Protein 5CTN (pdb70)

InterPro domains:
  IPR001460 Penicillin-binding protein, transpeptidase [PF00905] (58-245)
  IPR002137 Beta-lactamase, class-D active site [PS00337] (70-80)
  IPR012338 Beta-lactamase/transpeptidase-like [G3DSA:3.40.710.10] (30-260)
  IPR012338 Beta-lactamase/transpeptidase-like [SSF56601] (41-247)
  IPR050515 Class D beta-lactamase/transpeptidase [PTHR30627] (49-149)

Nearest PDB structures (foldseek):
  5ctn-assembly2_B  TM=9.966E-01  e=2.159E-47  Bacillus pumilus
  5ctm-assembly2_B  TM=9.978E-01  e=9.097E-47  Bacillus pumilus
  6w5o-assembly2_B  TM=9.850E-01  e=1.504E-35  Bacillus atrophaeus 1942
  6w5f-assembly4_D  TM=9.816E-01  e=1.891E-34  Bacillus subtilis subsp. subtilis str. 168
  4s2l-assembly1_B  TM=9.576E-01  e=3.726E-25  Enterobacter cloacae

Secondary structure (DSSP, 8-state):
------GGGSSSS-EEEEEEETTSSS-EEESHHHHTS-B--GGGGHHHHHHHHHHHTSS-STT-EE---S---SSGGGSS-EEHHHHHHTT-HHHHHHHHHHHHHHHHHHHHHHTT-TT---TT-TTTTTSSSS--B-HHHHHHHHHHHHHT-SSS-HHHHHHHHHHTEEEEETTEEEEEEEE-STTEEEEEEEEEETTEEEEEEEEEES-HHHHHHHHHHHHHHTTSS----/------GGGSTTS-EEEEEEETTSSS-EEESHHHHTS-B--GGGGHHHHHHHHHHHTSS-STT-EE---SPPPSSGGGSS-EEHHHHHHTT-HHHHHHHHHHH-HHHHHHHHHHTT-TT---TT-TTTTTSSSS--B-HHHHHHHHHHHHHT-SSS-HHHHHHHHHHTEEEEETTEEEEEEEE-STTEEEEEEEEEETTEEEEEEEEEES-HHHHHHHHHHHHHHTTSS---

Radius of gyration: 23.55 Å; Cα contacts (8 Å, |Δi|>4): 954; chains: 2; bounding box: 49×56×67 Å

Structure (mmCIF, N/CA/C/O backbone):
data_5CTN
#
_entry.id   5CTN
#
_cell.length_a   47.802
_cell.length_b   80.002
_cell.length_c   64.949
_cell.angle_alpha   90.000
_cell.angle_beta   92.850
_cell.angle_gamma   90.000
#
_symmetry.space_group_name_H-M   'P 1 21 1'
#
loop_
_entity.id
_entity.type
_entity.pdbx_description
1 polymer Beta-lactamase
2 non-polymer '(2~{S},3~{R})-3-methyl-2-[(2~{S},3~{R})-3-oxidanyl-1-oxidanylidene-butan-2-yl]-4-[(3~{S},5~{S})-5-[(sulfamoylamino)meth yl]pyrrolidin-3-yl]sulfanyl-3,4-dihydro-2~{H}-pyrrole-5-carboxylic acid'
3 non-polymer 'CITRATE ANION'
4 water water
#
loop_
_atom_site.group_PDB
_atom_site.id
_atom_site.type_symbol
_atom_site.label_atom_id
_atom_site.label_alt_id
_atom_site.label_comp_id
_atom_site.label_asym_id
_atom_site.label_entity_id
_atom_site.label_seq_id
_atom_site.pdbx_PDB_ins_code
_atom_site.Cartn_x
_atom_site.Cartn_y
_atom_site.Cartn_z
_atom_site.occupancy
_atom_site.B_iso_or_equiv
_atom_site.auth_seq_id
_atom_site.auth_comp_id
_atom_site.auth_asym_id
_atom_site.auth_atom_id
_atom_site.pdbx_PDB_model_num
ATOM 1 N N . SER A 1 1 ? 1.720 -18.743 14.755 1.00 46.66 59 SER A N 1
ATOM 2 C CA . SER A 1 1 ? 2.367 -18.619 13.455 1.00 46.95 59 SER A CA 1
ATOM 3 C C . SER A 1 1 ? 1.354 -18.274 12.367 1.00 45.58 59 SER A C 1
ATOM 4 O O . SER A 1 1 ? 0.203 -18.712 12.411 1.00 46.52 59 SER A O 1
ATOM 7 N N . ILE A 1 2 ? 1.791 -17.493 11.386 1.00 42.96 60 ILE A N 1
ATOM 8 C CA . ILE A 1 2 ? 0.897 -17.019 10.339 1.00 40.24 60 ILE A CA 1
ATOM 9 C C . ILE A 1 2 ? 1.011 -17.852 9.065 1.00 39.29 60 ILE A C 1
ATOM 10 O O . ILE A 1 2 ? 2.095 -18.002 8.499 1.00 40.02 60 ILE A O 1
ATOM 15 N N . ALA A 1 3 ? -0.121 -18.396 8.626 1.00 38.14 61 ALA A N 1
ATOM 16 C CA . ALA A 1 3 ? -0.178 -19.179 7.402 1.00 36.74 61 ALA A CA 1
ATOM 17 C C . ALA A 1 3 ? -0.272 -18.253 6.198 1.00 35.33 61 ALA A C 1
ATOM 18 O O . ALA A 1 3 ? -1.354 -18.049 5.649 1.00 35.74 61 ALA A O 1
ATOM 20 N N . TRP A 1 4 ? 0.866 -17.690 5.798 1.00 33.08 62 TRP A N 1
ATOM 21 C CA . TRP A 1 4 ? 0.899 -16.689 4.732 1.00 31.60 62 TRP A CA 1
ATOM 22 C C . TRP A 1 4 ? 0.386 -17.221 3.398 1.00 32.53 62 TRP A C 1
ATOM 23 O O . TRP A 1 4 ? 0.737 -18.318 2.967 1.00 33.93 62 TRP A O 1
ATOM 34 N N . SER A 1 5 ? -0.451 -16.417 2.758 1.00 31.18 63 SER A N 1
ATOM 35 C CA . SER A 1 5 ? -0.921 -16.675 1.407 1.00 31.65 63 SER A CA 1
ATOM 36 C C . SER A 1 5 ? -1.086 -15.314 0.747 1.00 30.86 63 SER A C 1
ATOM 37 O O . SER A 1 5 ? -1.860 -14.487 1.227 1.00 31.83 63 SER A O 1
ATOM 40 N N . VAL A 1 6 ? -0.334 -15.060 -0.323 1.00 29.46 64 VAL A N 1
ATOM 41 C CA . VAL A 1 6 ? -0.272 -13.713 -0.886 1.00 28.15 64 VAL A CA 1
ATOM 42 C C . VAL A 1 6 ? -0.368 -13.661 -2.409 1.00 28.23 64 VAL A C 1
ATOM 43 O O . VAL A 1 6 ? -0.135 -12.612 -3.002 1.00 28.90 64 VAL A O 1
ATOM 47 N N . ASP A 1 7 ? -0.725 -14.778 -3.039 1.00 28.19 65 ASP A N 1
ATOM 48 C CA A ASP A 1 7 ? -0.802 -14.850 -4.498 0.35 29.14 65 ASP A CA 1
ATOM 49 C CA B ASP A 1 7 ? -0.784 -14.835 -4.498 0.65 29.06 65 ASP A CA 1
ATOM 50 C C . ASP A 1 7 ? -1.710 -13.771 -5.084 1.00 28.95 65 ASP A C 1
ATOM 51 O O . ASP A 1 7 ? -1.453 -13.251 -6.177 1.00 29.03 65 ASP A O 1
ATOM 60 N N . GLU A 1 8 ? -2.776 -13.439 -4.358 1.00 29.17 66 GLU A N 1
ATOM 61 C CA . GLU A 1 8 ? -3.785 -12.512 -4.875 1.00 29.48 66 GLU A CA 1
ATOM 62 C C . GLU A 1 8 ? -3.270 -11.081 -4.994 1.00 28.91 66 GLU A C 1
ATOM 63 O O . GLU A 1 8 ? -3.882 -10.247 -5.669 1.00 30.10 66 GLU A O 1
ATOM 69 N N . PHE A 1 9 ? -2.139 -10.796 -4.360 1.00 27.32 67 PHE A N 1
ATOM 70 C CA . PHE A 1 9 ? -1.567 -9.455 -4.422 1.00 27.29 67 PHE A CA 1
ATOM 71 C C . PHE A 1 9 ? -0.533 -9.321 -5.533 1.00 26.91 67 PHE A C 1
ATOM 72 O O . PHE A 1 9 ? -0.004 -8.232 -5.767 1.00 28.11 67 PHE A O 1
ATOM 80 N N . PHE A 1 10 ? -0.265 -10.423 -6.231 1.00 26.03 68 PHE A N 1
ATOM 81 C CA . PHE A 1 10 ? 0.747 -10.435 -7.284 1.00 26.23 68 PHE A CA 1
ATOM 82 C C . PHE A 1 10 ? 0.190 -10.920 -8.617 1.00 28.09 68 PHE A C 1
ATOM 83 O O . PHE A 1 10 ? 0.929 -11.470 -9.435 1.00 30.23 68 PHE A O 1
ATOM 91 N N . LYS A 1 11 ? -1.105 -10.710 -8.843 1.00 27.28 69 LYS A N 1
ATOM 92 C CA . LYS A 1 11 ? -1.742 -11.148 -10.088 1.00 29.12 69 LYS A CA 1
ATOM 93 C C . LYS A 1 11 ? -1.247 -10.379 -11.303 1.00 30.27 69 LYS A C 1
ATOM 94 O O . LYS A 1 11 ? -1.140 -10.935 -12.399 1.00 31.71 69 LYS A O 1
ATOM 100 N N . ASN A 1 12 ? -0.974 -9.092 -11.113 1.00 29.75 70 ASN A N 1
ATOM 101 C CA . ASN A 1 12 ? -0.658 -8.205 -12.227 1.00 32.04 70 ASN A CA 1
ATOM 102 C C . ASN A 1 12 ? 0.779 -7.704 -12.202 1.00 33.31 70 ASN A C 1
ATOM 103 O O . ASN A 1 12 ? 1.176 -6.898 -13.038 1.00 34.48 70 ASN A O 1
ATOM 108 N N . ARG A 1 13 ? 1.547 -8.171 -11.225 1.00 32.60 71 ARG A N 1
ATOM 109 C CA . ARG A 1 13 ? 2.966 -7.846 -11.132 1.00 32.28 71 ARG A CA 1
ATOM 110 C C . ARG A 1 13 ? 3.765 -9.119 -10.875 1.00 31.25 71 ARG A C 1
ATOM 111 O O . ARG A 1 13 ? 3.364 -9.950 -10.066 1.00 33.63 71 ARG A O 1
ATOM 119 N N . GLU A 1 14 ? 4.883 -9.285 -11.572 1.00 28.73 72 GLU A N 1
ATOM 120 C CA . GLU A 1 14 ? 5.855 -10.293 -11.169 1.00 27.09 72 GLU A CA 1
ATOM 121 C C . GLU A 1 14 ? 6.518 -9.803 -9.884 1.00 24.84 72 GLU A C 1
ATOM 122 O O . GLU A 1 14 ? 6.977 -8.669 -9.828 1.00 24.58 72 GLU A O 1
ATOM 128 N N . GLY A 1 15 ? 6.564 -10.636 -8.852 1.00 24.49 73 GLY A N 1
ATOM 129 C CA . GLY A 1 15 ? 7.120 -10.176 -7.593 1.00 24.31 73 GLY A CA 1
ATOM 130 C C . GLY A 1 15 ? 7.400 -11.258 -6.574 1.00 23.93 73 GLY A C 1
ATOM 131 O O . GLY A 1 15 ? 7.046 -12.430 -6.754 1.00 25.09 73 GLY A O 1
ATOM 132 N N . THR A 1 16 ? 8.048 -10.847 -5.492 1.00 22.84 74 THR A N 1
ATOM 133 C CA . THR A 1 16 ? 8.386 -11.738 -4.403 1.00 22.48 74 THR A CA 1
ATOM 134 C C . THR A 1 16 ? 8.107 -11.047 -3.072 1.00 21.27 74 THR A C 1
ATOM 135 O O . THR A 1 16 ? 8.118 -9.819 -2.979 1.00 22.35 74 THR A O 1
ATOM 139 N N . PHE A 1 17 ? 7.843 -11.847 -2.052 1.00 21.26 75 PHE A N 1
ATOM 140 C CA . PHE A 1 17 ? 7.600 -11.363 -0.699 1.00 20.80 75 PHE A CA 1
ATOM 141 C C . PHE A 1 17 ? 8.357 -12.254 0.272 1.00 20.22 75 PHE A C 1
ATOM 142 O O . PHE A 1 17 ? 8.271 -13.486 0.192 1.00 21.79 75 PHE A O 1
ATOM 150 N N . VAL A 1 18 ? 9.108 -11.635 1.174 1.00 20.33 76 VAL A N 1
ATOM 151 C CA . VAL A 1 18 ? 9.894 -12.344 2.175 1.00 20.07 76 VAL A CA 1
ATOM 152 C C . VAL A 1 18 ? 9.509 -11.779 3.524 1.00 20.25 76 VAL A C 1
ATOM 153 O O . VAL A 1 18 ? 9.558 -10.572 3.714 1.00 20.64 76 VAL A O 1
ATOM 157 N N . ILE A 1 19 ? 9.119 -12.628 4.468 1.00 20.60 77 ILE A N 1
ATOM 158 C CA . ILE A 1 19 ? 8.725 -12.115 5.775 1.00 20.80 77 ILE A CA 1
ATOM 159 C C . ILE A 1 19 ? 9.106 -13.096 6.884 1.00 21.73 77 ILE A C 1
ATOM 160 O O . ILE A 1 19 ? 9.015 -14.314 6.717 1.00 22.91 77 ILE A O 1
ATOM 165 N N . GLN A 1 20 ? 9.563 -12.548 8.003 1.00 21.51 78 GLN A N 1
ATOM 166 C CA . GLN A 1 20 ? 10.097 -13.362 9.086 1.00 21.91 78 GLN A CA 1
ATOM 167 C C . GLN A 1 20 ? 9.836 -12.717 10.427 1.00 22.80 78 GLN A C 1
ATOM 168 O O . GLN A 1 20 ? 10.281 -11.602 10.664 1.00 23.45 78 GLN A O 1
ATOM 174 N N . GLU A 1 21 ? 9.126 -13.411 11.314 1.00 23.82 79 GLU A N 1
ATOM 175 C CA . GLU A 1 21 ? 9.042 -12.962 12.706 1.00 23.84 79 GLU A CA 1
ATOM 176 C C . GLU A 1 21 ? 10.422 -13.149 13.319 1.00 24.54 79 GLU A C 1
ATOM 177 O O . GLU A 1 21 ? 11.124 -14.099 12.986 1.00 25.01 79 GLU A O 1
ATOM 183 N N . VAL A 1 22 ? 10.833 -12.242 14.197 1.00 25.52 80 VAL A N 1
ATOM 184 C CA . VAL A 1 22 ? 12.237 -12.230 14.596 1.00 27.73 80 VAL A CA 1
ATOM 185 C C . VAL A 1 22 ? 12.662 -13.467 15.391 1.00 30.46 80 VAL A C 1
ATOM 186 O O . VAL A 1 22 ? 13.852 -13.771 15.456 1.00 32.06 80 VAL A O 1
ATOM 190 N N . LYS A 1 23 ? 11.705 -14.195 15.963 1.00 31.72 81 LYS A N 1
ATOM 191 C CA . LYS A 1 23 ? 12.032 -15.429 16.679 1.00 33.80 81 LYS A CA 1
ATOM 192 C C . LYS A 1 23 ? 12.058 -16.654 15.763 1.00 33.51 81 LYS A C 1
ATOM 193 O O . LYS A 1 23 ? 12.501 -17.727 16.171 1.00 34.18 81 LYS A O 1
ATOM 199 N N . GLU A 1 24 ? 11.576 -16.502 14.532 1.00 33.04 82 GLU A N 1
ATOM 200 C CA . GLU A 1 24 ? 11.555 -17.608 13.575 1.00 33.53 82 GLU A CA 1
ATOM 201 C C . GLU A 1 24 ? 12.945 -17.853 12.991 1.00 34.34 82 GLU A C 1
ATOM 202 O O . GLU A 1 24 ? 13.728 -16.922 12.808 1.00 33.30 82 GLU A O 1
ATOM 208 N N . LYS A 1 25 ? 13.240 -19.114 12.698 1.00 36.06 83 LYS A N 1
ATOM 209 C CA . LYS A 1 25 ? 14.566 -19.514 12.243 1.00 37.70 83 LYS A CA 1
ATOM 210 C C . LYS A 1 25 ? 14.825 -19.122 10.794 1.00 36.88 83 LYS A C 1
ATOM 211 O O . LYS A 1 25 ? 15.959 -18.827 10.414 1.00 38.56 83 LYS A O 1
ATOM 217 N N . SER A 1 26 ? 13.767 -19.122 9.991 1.00 34.52 84 SER A N 1
ATOM 218 C CA . SER A 1 26 ? 13.871 -18.827 8.570 1.00 33.96 84 SER A CA 1
ATOM 219 C C . SER A 1 26 ? 12.699 -17.975 8.127 1.00 30.77 84 SER A C 1
ATOM 220 O O . SER A 1 26 ? 11.635 -18.005 8.744 1.00 29.45 84 SER A O 1
ATOM 223 N N . PRO A 1 27 ? 12.889 -17.197 7.051 1.00 26.88 85 PRO A N 1
ATOM 224 C CA . PRO A 1 27 ? 11.759 -16.427 6.528 1.00 24.98 85 PRO A CA 1
ATOM 225 C C . PRO A 1 27 ? 10.769 -17.280 5.740 1.00 25.64 85 PRO A C 1
ATOM 226 O O . PRO A 1 27 ? 11.137 -18.333 5.204 1.00 27.15 85 PRO A O 1
ATOM 230 N N . TRP A 1 28 ? 9.525 -16.817 5.682 1.00 24.54 86 TRP A N 1
ATOM 231 C CA . TRP A 1 28 ? 8.559 -17.347 4.734 1.00 25.28 86 TRP A CA 1
ATOM 232 C C . TRP A 1 28 ? 8.732 -16.609 3.411 1.00 24.68 86 TRP A C 1
ATOM 233 O O . TRP A 1 28 ? 8.887 -15.385 3.393 1.00 24.74 86 TRP A O 1
ATOM 244 N N . VAL A 1 29 ? 8.705 -17.346 2.306 1.00 24.56 87 VAL A N 1
ATOM 245 C CA . VAL A 1 29 ? 9.002 -16.768 1.002 1.00 24.46 87 VAL A CA 1
ATOM 246 C C . VAL A 1 29 ? 7.956 -17.097 -0.052 1.00 25.50 87 VAL A C 1
ATOM 247 O O . VAL A 1 29 ? 7.599 -18.266 -0.248 1.00 27.23 87 VAL A O 1
ATOM 251 N N . TYR A 1 30 ? 7.463 -16.057 -0.719 1.00 25.15 88 TYR A N 1
ATOM 252 C CA . TYR A 1 30 ? 6.677 -16.189 -1.939 1.00 25.92 88 TYR A CA 1
ATOM 253 C C . TYR A 1 30 ? 7.572 -15.886 -3.131 1.00 24.65 88 TYR A C 1
ATOM 254 O O . TYR A 1 30 ? 8.205 -14.829 -3.161 1.00 24.63 88 TYR A O 1
ATOM 263 N N . ASN A 1 31 ? 7.604 -16.800 -4.106 1.00 26.54 89 ASN A N 1
ATOM 264 C CA . ASN A 1 31 ? 8.456 -16.708 -5.296 1.00 26.06 89 ASN A CA 1
ATOM 265 C C . ASN A 1 31 ? 9.935 -16.765 -4.907 1.00 25.82 89 ASN A C 1
ATOM 266 O O . ASN A 1 31 ? 10.635 -15.752 -4.902 1.00 26.18 89 ASN A O 1
ATOM 271 N N . LYS A 1 32 ? 10.399 -17.962 -4.561 1.00 27.28 90 LYS A N 1
ATOM 272 C CA . LYS A 1 32 ? 11.753 -18.157 -4.059 1.00 28.38 90 LYS A CA 1
ATOM 273 C C . LYS A 1 32 ? 12.815 -17.824 -5.104 1.00 28.51 90 LYS A C 1
ATOM 274 O O . LYS A 1 32 ? 13.903 -17.364 -4.764 1.00 28.92 90 LYS A O 1
ATOM 280 N N . LYS A 1 33 ? 12.501 -18.060 -6.375 1.00 28.07 91 LYS A N 1
ATOM 281 C CA . LYS A 1 33 ? 13.430 -17.731 -7.445 1.00 28.98 91 LYS A CA 1
ATOM 282 C C . LYS A 1 33 ? 13.817 -16.254 -7.409 1.00 27.71 91 LYS A C 1
ATOM 283 O O . LYS A 1 33 ? 14.999 -15.907 -7.370 1.00 28.98 91 LYS A O 1
ATOM 289 N N . ARG A 1 34 ? 12.817 -15.384 -7.411 1.00 24.18 92 ARG A N 1
ATOM 290 C CA . ARG A 1 34 ? 13.086 -13.951 -7.393 1.00 23.46 92 ARG A CA 1
ATOM 291 C C . ARG A 1 34 ? 13.644 -13.500 -6.041 1.00 22.85 92 ARG A C 1
ATOM 292 O O . ARG A 1 34 ? 14.445 -12.570 -5.973 1.00 23.57 92 ARG A O 1
ATOM 300 N N . ALA A 1 35 ? 13.254 -14.177 -4.966 1.00 23.33 93 ALA A N 1
ATOM 301 C CA . ALA A 1 35 ? 13.703 -13.778 -3.634 1.00 22.49 93 ALA A CA 1
ATOM 302 C C . ALA A 1 35 ? 15.214 -13.922 -3.453 1.00 23.33 93 ALA A C 1
ATOM 303 O O . ALA A 1 35 ? 15.806 -13.216 -2.629 1.00 24.08 93 ALA A O 1
ATOM 305 N N . LYS A 1 36 ? 15.842 -14.835 -4.202 1.00 23.54 94 LYS A N 1
ATOM 306 C CA . LYS A 1 36 ? 17.287 -15.013 -4.080 1.00 25.22 94 LYS A CA 1
ATOM 307 C C . LYS A 1 36 ? 18.069 -14.263 -5.157 1.00 24.13 94 LYS A C 1
ATOM 308 O O . LYS A 1 36 ? 19.297 -14.260 -5.137 1.00 25.78 94 LYS A O 1
ATOM 314 N N . GLU A 1 37 ? 17.362 -13.621 -6.082 1.00 22.91 95 GLU A N 1
ATOM 315 C CA A GLU A 1 37 ? 18.022 -12.818 -7.107 0.38 22.85 95 GLU A CA 1
ATOM 316 C CA B GLU A 1 37 ? 17.990 -12.805 -7.117 0.62 23.01 95 GLU A CA 1
ATOM 317 C C . GLU A 1 37 ? 18.392 -11.444 -6.551 1.00 20.69 95 GLU A C 1
ATOM 318 O O . GLU A 1 37 ? 17.615 -10.820 -5.811 1.00 22.03 95 GLU A O 1
ATOM 329 N N . ARG A 1 38 ? 19.591 -10.980 -6.886 1.00 19.95 96 ARG A N 1
ATOM 330 C CA . ARG A 1 38 ? 20.054 -9.669 -6.418 1.00 18.74 96 ARG A CA 1
ATOM 331 C C . ARG A 1 38 ? 19.652 -8.566 -7.376 1.00 18.34 96 ARG A C 1
ATOM 332 O O . ARG A 1 38 ? 19.822 -8.693 -8.593 1.00 18.76 96 ARG A O 1
ATOM 340 N N . PHE A 1 39 ? 19.126 -7.488 -6.804 1.00 17.00 97 PHE A N 1
ATOM 341 C CA . PHE A 1 39 ? 18.718 -6.308 -7.559 1.00 15.93 97 PHE A CA 1
ATOM 342 C C . PHE A 1 39 ? 19.365 -5.056 -7.003 1.00 16.20 97 PHE A C 1
ATOM 343 O O . PHE A 1 39 ? 19.633 -4.973 -5.802 1.00 16.68 97 PHE A O 1
ATOM 351 N N . ALA A 1 40 ? 19.576 -4.057 -7.848 1.00 15.68 98 ALA A N 1
ATOM 352 C CA . ALA A 1 40 ? 20.016 -2.759 -7.351 1.00 15.61 98 ALA A CA 1
ATOM 353 C C . ALA A 1 40 ? 19.072 -2.331 -6.223 1.00 15.39 98 ALA A C 1
ATOM 354 O O . ALA A 1 40 ? 17.855 -2.461 -6.359 1.00 16.34 98 ALA A O 1
ATOM 356 N N . PRO A 1 41 ? 19.623 -1.833 -5.098 1.00 14.05 99 PRO A N 1
ATOM 357 C CA . PRO A 1 41 ? 18.783 -1.508 -3.935 1.00 14.58 99 PRO A CA 1
ATOM 358 C C . PRO A 1 41 ? 17.969 -0.231 -4.136 1.00 12.93 99 PRO A C 1
ATOM 359 O O . PRO A 1 41 ? 16.993 -0.001 -3.407 1.00 14.14 99 PRO A O 1
ATOM 363 N N . GLN A 1 42 ? 18.382 0.598 -5.093 1.00 13.90 100 GLN A N 1
ATOM 364 C CA . GLN A 1 42 ? 17.746 1.886 -5.309 1.00 13.73 100 GLN A CA 1
ATOM 365 C C . GLN A 1 42 ? 17.721 2.635 -3.979 1.00 14.04 100 GLN A C 1
ATOM 366 O O . GLN A 1 42 ? 18.682 2.547 -3.217 1.00 14.52 100 GLN A O 1
ATOM 372 N N . SER A 1 43 ? 16.643 3.356 -3.691 1.00 12.60 101 SER A N 1
ATOM 373 C CA . SER A 1 43 ? 16.625 4.200 -2.505 1.00 13.13 101 SER A CA 1
ATOM 374 C C . SER A 1 43 ? 16.573 3.429 -1.193 1.00 13.22 101 SER A C 1
ATOM 375 O O . SER A 1 43 ? 16.712 4.042 -0.139 1.00 13.80 101 SER A O 1
ATOM 378 N N . THR A 1 44 ? 16.396 2.110 -1.240 1.00 12.82 102 THR A N 1
ATOM 379 C CA . THR A 1 44 ? 16.461 1.344 0.009 1.00 12.44 102 THR A CA 1
ATOM 380 C C . THR A 1 44 ? 17.869 1.370 0.591 1.00 12.47 102 THR A C 1
ATOM 381 O O . THR A 1 44 ? 18.042 1.099 1.785 1.00 13.21 102 THR A O 1
ATOM 385 N N . PHE A 1 45 ? 18.863 1.717 -0.231 1.00 12.32 103 PHE A N 1
ATOM 386 C CA . PHE A 1 45 ? 20.231 1.824 0.274 1.00 12.51 103 PHE A CA 1
ATOM 387 C C . PHE A 1 45 ? 20.369 2.952 1.308 1.00 12.92 103 PHE A C 1
ATOM 388 O O . PHE A 1 45 ? 21.311 2.949 2.103 1.00 14.02 103 PHE A O 1
ATOM 396 N N . LYS A 1 46 ? 19.435 3.906 1.311 1.00 12.74 104 LYS A N 1
ATOM 397 C CA . LYS A 1 46 ? 19.486 4.999 2.301 1.00 12.39 104 LYS A CA 1
ATOM 398 C C . LYS A 1 46 ? 19.569 4.479 3.739 1.00 12.66 104 LYS A C 1
ATOM 399 O O . LYS A 1 46 ? 20.193 5.126 4.584 1.00 13.84 104 LYS A O 1
ATOM 405 N N . VAL A 1 47 ? 18.991 3.307 4.020 1.00 12.62 105 VAL A N 1
ATOM 406 C CA . VAL A 1 47 ? 19.091 2.714 5.355 1.00 13.02 105 VAL A CA 1
ATOM 407 C C . VAL A 1 47 ? 20.558 2.449 5.723 1.00 13.14 105 VAL A C 1
ATOM 408 O O . VAL A 1 47 ? 21.019 2.869 6.785 1.00 14.59 105 VAL A O 1
ATOM 412 N N . ALA A 1 48 ? 21.285 1.742 4.857 1.00 12.99 106 ALA A N 1
ATOM 413 C CA . ALA A 1 48 ? 22.695 1.463 5.110 1.00 13.61 106 ALA A CA 1
ATOM 414 C C . ALA A 1 48 ? 23.540 2.736 5.053 1.00 13.45 106 ALA A C 1
ATOM 415 O O . ALA A 1 48 ? 24.436 2.936 5.881 1.00 14.23 106 ALA A O 1
ATOM 417 N N . ASN A 1 49 ? 23.261 3.592 4.069 1.00 13.37 107 ASN A N 1
ATOM 418 C CA . ASN A 1 49 ? 23.999 4.839 3.902 1.00 14.31 107 ASN A CA 1
ATOM 419 C C . ASN A 1 49 ? 23.912 5.689 5.179 1.00 14.14 107 ASN A C 1
ATOM 420 O O . ASN A 1 49 ? 24.928 6.190 5.665 1.00 14.76 107 ASN A O 1
ATOM 425 N N . ALA A 1 50 ? 22.718 5.801 5.759 1.00 14.10 108 ALA A N 1
ATOM 426 C CA . ALA A 1 50 ? 22.541 6.586 6.980 1.00 12.88 108 ALA A CA 1
ATOM 427 C C . ALA A 1 50 ? 23.315 5.986 8.147 1.00 13.26 108 ALA A C 1
ATOM 428 O O . ALA A 1 50 ? 23.966 6.710 8.894 1.00 14.55 108 ALA A O 1
ATOM 430 N N . LEU A 1 51 ? 23.251 4.667 8.300 1.00 13.14 109 LEU A N 1
ATOM 431 C CA . LEU A 1 51 ? 24.037 4.013 9.343 1.00 14.79 109 LEU A CA 1
ATOM 432 C C . LEU A 1 51 ? 25.525 4.315 9.187 1.00 13.99 109 LEU A C 1
ATOM 433 O O . LEU A 1 51 ? 26.215 4.612 10.168 1.00 14.66 109 LEU A O 1
ATOM 438 N N . ILE A 1 52 ? 26.022 4.249 7.954 1.00 13.31 110 ILE A N 1
ATOM 439 C CA . ILE A 1 52 ? 27.445 4.439 7.721 1.00 14.60 110 ILE A CA 1
ATOM 440 C C . ILE A 1 52 ? 27.827 5.910 7.895 1.00 15.37 110 ILE A C 1
ATOM 441 O O . ILE A 1 52 ? 28.879 6.223 8.457 1.00 16.56 110 ILE A O 1
ATOM 446 N N . GLY A 1 53 ? 26.967 6.812 7.436 1.00 15.09 111 GLY A N 1
ATOM 447 C CA . GLY A 1 53 ? 27.220 8.235 7.618 1.00 16.00 111 GLY A CA 1
ATOM 448 C C . GLY A 1 53 ? 27.310 8.617 9.088 1.00 15.28 111 GLY A C 1
ATOM 449 O O . GLY A 1 53 ? 28.161 9.410 9.489 1.00 16.77 111 GLY A O 1
ATOM 450 N N . LEU A 1 54 ? 26.430 8.058 9.902 1.00 14.27 112 LEU A N 1
ATOM 451 C CA . LEU A 1 54 ? 26.484 8.338 11.335 1.00 15.28 112 LEU A CA 1
ATOM 452 C C . LEU A 1 54 ? 27.713 7.689 11.975 1.00 16.68 112 LEU A C 1
ATOM 453 O O . LEU A 1 54 ? 28.390 8.296 12.807 1.00 17.27 112 LEU A O 1
ATOM 458 N N . GLN A 1 55 ? 28.000 6.448 11.598 1.00 15.73 113 GLN A N 1
ATOM 459 C CA . GLN A 1 55 ? 29.105 5.730 12.213 1.00 16.68 113 GLN A CA 1
ATOM 460 C C . GLN A 1 55 ? 30.448 6.406 11.920 1.00 18.72 113 GLN A C 1
ATOM 461 O O . GLN A 1 55 ? 31.317 6.486 12.786 1.00 20.93 113 GLN A O 1
ATOM 467 N N . THR A 1 56 ? 30.612 6.904 10.698 1.00 18.56 114 THR A N 1
ATOM 468 C CA . THR A 1 56 ? 31.864 7.545 10.304 1.00 18.68 114 THR A CA 1
ATOM 469 C C . THR A 1 56 ? 31.973 9.005 10.749 1.00 20.21 114 THR A C 1
ATOM 470 O O . THR A 1 56 ? 33.036 9.614 10.633 1.00 22.77 114 THR A O 1
ATOM 474 N N . GLY A 1 57 ? 30.874 9.574 11.236 1.00 19.31 115 GLY A N 1
ATOM 475 C CA . GLY A 1 57 ? 30.844 10.982 11.597 1.00 19.47 115 GLY A CA 1
ATOM 476 C C . GLY A 1 57 ? 30.648 11.920 10.413 1.00 19.86 115 GLY A C 1
ATOM 477 O O . GLY A 1 57 ? 30.802 13.136 10.547 1.00 21.57 115 GLY A O 1
ATOM 478 N N . ALA A 1 58 ? 30.307 11.374 9.250 1.00 18.19 116 ALA A N 1
ATOM 479 C CA . ALA A 1 58 ? 30.027 12.213 8.084 1.00 18.90 116 ALA A CA 1
ATOM 480 C C . ALA A 1 58 ? 28.802 13.083 8.342 1.00 17.95 116 ALA A C 1
ATOM 481 O O . ALA A 1 58 ? 28.701 14.198 7.822 1.00 18.91 116 ALA A O 1
ATOM 483 N N . VAL A 1 59 ? 27.865 12.562 9.132 1.00 17.30 117 VAL A N 1
ATOM 484 C CA . VAL A 1 59 ? 26.738 13.357 9.610 1.00 16.61 117 VAL A CA 1
ATOM 485 C C . VAL A 1 59 ? 26.608 13.187 11.128 1.00 18.00 117 VAL A C 1
ATOM 486 O O . VAL A 1 59 ? 27.045 12.180 11.694 1.00 18.31 117 VAL A O 1
ATOM 490 N N . ARG A 1 60 ? 26.023 14.193 11.775 1.00 18.26 118 ARG A N 1
ATOM 491 C CA . ARG A 1 60 ? 25.995 14.302 13.233 1.00 19.72 118 ARG A CA 1
ATOM 492 C C . ARG A 1 60 ? 24.863 13.483 13.860 1.00 18.28 118 ARG A C 1
ATOM 493 O O . ARG A 1 60 ? 25.054 12.805 14.872 1.00 19.97 118 ARG A O 1
ATOM 501 N N . ASP A 1 61 ? 23.681 13.572 13.258 1.00 17.24 119 ASP A N 1
ATOM 502 C CA . ASP A 1 61 ? 22.462 12.979 13.807 1.00 16.36 119 ASP A CA 1
ATOM 503 C C . ASP A 1 61 ? 21.337 13.115 12.774 1.00 15.05 119 ASP A C 1
ATOM 504 O O . ASP A 1 61 ? 21.577 13.568 11.649 1.00 15.04 119 ASP A O 1
ATOM 509 N N . GLU A 1 62 ? 20.125 12.701 13.137 1.00 14.73 120 GLU A N 1
ATOM 510 C CA . GLU A 1 62 ? 19.001 12.748 12.213 1.00 14.10 120 GLU A CA 1
ATOM 511 C C . GLU A 1 62 ? 18.603 14.179 11.841 1.00 13.60 120 GLU A C 1
ATOM 512 O O . GLU A 1 62 ? 17.839 14.386 10.902 1.00 13.93 120 GLU A O 1
ATOM 518 N N . TYR A 1 63 ? 19.115 15.158 12.593 1.00 14.47 121 TYR A N 1
ATOM 519 C CA . TYR A 1 63 ? 18.783 16.565 12.364 1.00 13.17 121 TYR A CA 1
ATOM 520 C C . TYR A 1 63 ? 19.914 17.341 11.694 1.00 13.85 121 TYR A C 1
ATOM 521 O O . TYR A 1 63 ? 19.913 18.565 11.692 1.00 15.05 121 TYR A O 1
ATOM 530 N N . ASP A 1 64 ? 20.866 16.634 11.100 1.00 14.51 122 ASP A N 1
ATOM 531 C CA . ASP A 1 64 ? 22.003 17.290 10.459 1.00 14.87 122 ASP A CA 1
ATOM 532 C C . ASP A 1 64 ? 21.536 17.971 9.171 1.00 14.38 122 ASP A C 1
ATOM 533 O O . ASP A 1 64 ? 21.182 17.305 8.197 1.00 14.82 122 ASP A O 1
ATOM 538 N N . ILE A 1 65 ? 21.533 19.297 9.171 1.00 14.14 123 ILE A N 1
ATOM 539 C CA . ILE A 1 65 ? 21.039 20.063 8.038 1.00 14.23 123 ILE A CA 1
ATOM 540 C C . ILE A 1 65 ? 22.082 20.208 6.941 1.00 15.28 123 ILE A C 1
ATOM 541 O O . ILE A 1 65 ? 23.227 20.595 7.208 1.00 17.50 123 ILE A O 1
ATOM 546 N N . LYS A 1 66 ? 21.677 19.902 5.714 1.00 15.14 124 LYS A N 1
ATOM 547 C CA . LYS A 1 66 ? 22.462 20.240 4.533 1.00 15.30 124 LYS A CA 1
ATOM 548 C C . LYS A 1 66 ? 21.678 21.242 3.702 1.00 16.58 124 LYS A C 1
ATOM 549 O O . LYS A 1 66 ? 20.441 21.202 3.634 1.00 16.70 124 LYS A O 1
ATOM 555 N N . TYR A 1 67 ? 22.407 22.153 3.070 1.00 18.86 125 TYR A N 1
ATOM 556 C CA . TYR A 1 67 ? 21.778 23.268 2.372 1.00 19.78 125 TYR A CA 1
ATOM 557 C C . TYR A 1 67 ? 21.619 22.980 0.900 1.00 20.31 125 TYR A C 1
ATOM 558 O O . TYR A 1 67 ? 22.545 22.514 0.219 1.00 21.51 125 TYR A O 1
ATOM 567 N N . TRP A 1 68 ? 20.410 23.227 0.417 1.00 19.83 126 TRP A N 1
ATOM 568 C CA . TRP A 1 68 ? 20.135 23.125 -1.008 1.00 21.91 126 TRP A CA 1
ATOM 569 C C . TRP A 1 68 ? 21.088 24.019 -1.796 1.00 24.48 126 TRP A C 1
ATOM 570 O O . TRP A 1 68 ? 21.307 25.183 -1.440 1.00 25.24 126 TRP A O 1
ATOM 581 N N . ASP A 1 69 ? 21.658 23.470 -2.864 1.00 26.04 127 ASP A N 1
ATOM 582 C CA . ASP A 1 69 ? 22.672 24.169 -3.650 1.00 28.78 127 ASP A CA 1
ATOM 583 C C . ASP A 1 69 ? 22.070 25.072 -4.717 1.00 30.34 127 ASP A C 1
ATOM 584 O O . ASP A 1 69 ? 22.794 25.622 -5.549 1.00 33.76 127 ASP A O 1
ATOM 589 N N . GLY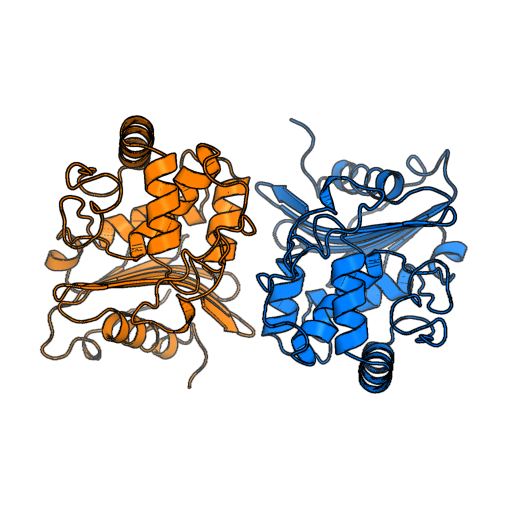 A 1 70 ? 20.750 25.212 -4.715 1.00 29.62 128 GLY A N 1
ATOM 590 C CA . GLY A 1 70 ? 20.094 26.076 -5.680 1.00 30.57 128 GLY A CA 1
ATOM 591 C C . GLY A 1 70 ? 19.877 25.440 -7.038 1.00 31.37 128 GLY A C 1
ATOM 592 O O . GLY A 1 70 ? 19.359 26.080 -7.957 1.00 33.06 128 GLY A O 1
ATOM 593 N N . VAL A 1 71 ? 20.278 24.180 -7.184 1.00 30.86 129 VAL A N 1
ATOM 594 C CA . VAL A 1 71 ? 20.064 23.477 -8.445 1.00 32.45 129 VAL A CA 1
ATOM 595 C C . VAL A 1 71 ? 18.660 22.897 -8.469 1.00 32.16 129 VAL A C 1
ATOM 596 O O . VAL A 1 71 ? 18.278 22.142 -7.576 1.00 32.03 129 VAL A O 1
ATOM 600 N N . LYS A 1 72 ? 17.887 23.259 -9.480 1.00 31.83 130 LYS A N 1
ATOM 601 C CA . LYS A 1 72 ? 16.510 22.816 -9.595 1.00 31.40 130 LYS A CA 1
ATOM 602 C C . LYS A 1 72 ? 16.458 21.372 -10.055 1.00 30.90 130 LYS A C 1
ATOM 603 O O . LYS A 1 72 ? 16.825 21.044 -11.190 1.00 33.33 130 LYS A O 1
ATOM 609 N N . ARG A 1 73 ? 16.004 20.502 -9.164 1.00 30.17 131 ARG A N 1
ATOM 610 C CA . ARG A 1 73 ? 15.899 19.097 -9.475 1.00 28.92 131 ARG A CA 1
ATOM 611 C C . ARG A 1 73 ? 14.448 18.710 -9.714 1.00 30.15 131 ARG A C 1
ATOM 612 O O . ARG A 1 73 ? 13.524 19.496 -9.510 1.00 30.82 131 ARG A O 1
ATOM 620 N N . GLU A 1 74 ? 14.291 17.467 -10.145 1.00 32.11 132 GLU A N 1
ATOM 621 C CA A GLU A 1 74 ? 13.061 16.938 -10.731 0.53 34.00 132 GLU A CA 1
ATOM 622 C CA B GLU A 1 74 ? 13.057 16.987 -10.748 0.47 33.88 132 GLU A CA 1
ATOM 623 C C . GLU A 1 74 ? 11.866 16.913 -9.790 1.00 33.85 132 GLU A C 1
ATOM 624 O O . GLU A 1 74 ? 10.716 16.981 -10.230 1.00 34.48 132 GLU A O 1
ATOM 635 N N . ILE A 1 75 ? 12.138 16.782 -8.495 1.00 33.53 133 ILE A N 1
ATOM 636 C CA . ILE A 1 75 ? 11.090 16.734 -7.484 1.00 34.91 133 ILE A CA 1
ATOM 637 C C . ILE A 1 75 ? 11.153 18.023 -6.680 1.00 34.77 133 ILE A C 1
ATOM 638 O O . ILE A 1 75 ? 12.176 18.319 -6.076 1.00 33.83 133 ILE A O 1
ATOM 643 N N . ASP A 1 76 ? 10.073 18.799 -6.702 1.00 35.13 134 ASP A N 1
ATOM 644 C CA . ASP A 1 76 ? 10.061 20.124 -6.083 1.00 35.18 134 ASP A CA 1
ATOM 645 C C . ASP A 1 76 ? 10.485 20.083 -4.619 1.00 31.27 134 ASP A C 1
ATOM 646 O O . ASP A 1 76 ? 11.226 20.939 -4.146 1.00 30.85 134 ASP A O 1
ATOM 651 N N . ASN A 1 77 ? 10.032 19.056 -3.915 1.00 29.16 135 ASN A N 1
ATOM 652 C CA . ASN A 1 77 ? 10.268 18.954 -2.487 1.00 26.74 135 ASN A CA 1
ATOM 653 C C . ASN A 1 77 ? 11.740 18.727 -2.140 1.00 22.91 135 ASN A C 1
ATOM 654 O O . ASN A 1 77 ? 12.162 18.903 -0.997 1.00 21.78 135 ASN A O 1
ATOM 659 N N . TRP A 1 78 ? 12.514 18.333 -3.144 1.00 20.67 136 TRP A N 1
ATOM 660 C CA . TRP A 1 78 ? 13.956 18.229 -3.016 1.00 19.27 136 TRP A CA 1
ATOM 661 C C . TRP A 1 78 ? 14.652 19.587 -3.038 1.00 19.82 136 TRP A C 1
ATOM 662 O O . TRP A 1 78 ? 15.805 19.698 -2.626 1.00 19.13 136 TRP A O 1
ATOM 673 N N . ASN A 1 79 ? 13.965 20.608 -3.550 1.00 21.85 137 ASN A N 1
ATOM 674 C CA . ASN A 1 79 ? 14.616 21.884 -3.838 1.00 22.35 137 ASN A CA 1
ATOM 675 C C . ASN A 1 79 ? 14.544 22.834 -2.646 1.00 21.94 137 ASN A C 1
ATOM 676 O O . ASN A 1 79 ? 14.070 23.977 -2.753 1.00 23.25 137 ASN A O 1
ATOM 681 N N . ARG A 1 80 ? 15.043 22.343 -1.516 1.00 19.77 138 ARG A N 1
ATOM 682 C CA . ARG A 1 80 ? 15.048 23.058 -0.247 1.00 18.18 138 ARG A CA 1
ATOM 683 C C . ARG A 1 80 ? 16.001 22.357 0.696 1.00 16.63 138 ARG A C 1
ATOM 684 O O . ARG A 1 80 ? 16.465 21.249 0.402 1.00 16.60 138 ARG A O 1
ATOM 692 N N . ASP A 1 81 ? 16.269 22.974 1.837 1.00 15.98 139 ASP A N 1
ATOM 693 C CA . ASP A 1 81 ? 17.192 22.425 2.805 1.00 15.61 139 ASP A CA 1
ATOM 694 C C . ASP A 1 81 ? 16.591 21.167 3.409 1.00 14.56 139 ASP A C 1
ATOM 695 O O . ASP A 1 81 ? 15.375 21.092 3.611 1.00 15.38 139 ASP A O 1
ATOM 700 N N . HIS A 1 82 ? 17.440 20.191 3.721 1.00 13.71 140 HIS A N 1
ATOM 701 C CA . HIS A 1 82 ? 16.969 18.917 4.279 1.00 13.88 140 HIS A CA 1
ATOM 702 C C . HIS A 1 82 ? 17.891 18.440 5.368 1.00 14.14 140 HIS A C 1
ATOM 703 O O . HIS A 1 82 ? 19.030 18.895 5.477 1.00 15.82 140 HIS A O 1
ATOM 710 N N . THR A 1 83 ? 17.389 17.508 6.172 1.00 14.33 141 THR A N 1
ATOM 711 C CA . THR A 1 83 ? 18.188 16.834 7.194 1.00 13.81 141 THR A CA 1
ATOM 712 C C . THR A 1 83 ? 18.396 15.368 6.823 1.00 13.03 141 THR A C 1
ATOM 713 O O . THR A 1 83 ? 17.797 14.871 5.865 1.00 13.21 141 THR A O 1
ATOM 717 N N . LEU A 1 84 ? 19.231 14.678 7.585 1.00 11.87 142 LEU A N 1
ATOM 718 C CA . LEU A 1 84 ? 19.389 13.251 7.365 1.00 12.59 142 LEU A CA 1
ATOM 719 C C . LEU A 1 84 ? 18.027 12.561 7.451 1.00 12.39 142 LEU A C 1
ATOM 720 O O . LEU A 1 84 ? 17.700 11.710 6.621 1.00 12.75 142 LEU A O 1
ATOM 725 N N . GLY A 1 85 ? 17.237 12.925 8.460 1.00 12.49 143 GLY A N 1
ATOM 726 C CA . GLY A 1 85 ? 15.930 12.319 8.649 1.00 12.67 143 GLY A CA 1
ATOM 727 C C . GLY A 1 85 ? 14.870 12.707 7.637 1.00 12.75 143 GLY A C 1
ATOM 728 O O . GLY A 1 85 ? 14.159 11.835 7.125 1.00 14.11 143 GLY A O 1
ATOM 729 N N . SER A 1 86 ? 14.765 13.997 7.303 1.00 12.74 144 SER A N 1
ATOM 730 C CA . SER A 1 86 ? 13.796 14.368 6.280 1.00 13.34 144 SER A CA 1
ATOM 731 C C . SER A 1 86 ? 14.247 13.786 4.933 1.00 13.47 144 SER A C 1
ATOM 732 O O . SER A 1 86 ? 13.423 13.446 4.087 1.00 14.99 144 SER A O 1
ATOM 735 N N . GLY A 1 87 ? 15.560 13.667 4.758 1.00 12.90 145 GLY A N 1
ATOM 736 C CA . GLY A 1 87 ? 16.131 13.092 3.544 1.00 13.84 145 GLY A CA 1
ATOM 737 C C . GLY A 1 87 ? 15.726 11.639 3.348 1.00 13.62 145 GLY A C 1
ATOM 738 O O . GLY A 1 87 ? 15.541 11.178 2.225 1.00 14.62 145 GLY A O 1
ATOM 739 N N . MET A 1 88 ? 15.620 10.886 4.432 1.00 12.70 146 MET A N 1
ATOM 740 C CA A MET A 1 88 ? 15.143 9.506 4.398 0.49 13.67 146 MET A CA 1
ATOM 741 C CA B MET A 1 88 ? 15.162 9.514 4.294 0.51 13.89 146 MET A CA 1
ATOM 742 C C . MET A 1 88 ? 13.659 9.473 4.019 1.00 14.40 146 MET A C 1
ATOM 743 O O . MET A 1 88 ? 13.230 8.785 3.096 1.00 16.07 146 MET A O 1
ATOM 752 N N . ARG A 1 89 ? 12.868 10.224 4.789 1.00 14.68 147 ARG A N 1
ATOM 753 C CA . ARG A 1 89 ? 11.421 10.237 4.613 1.00 16.42 147 ARG A CA 1
ATOM 754 C C . ARG A 1 89 ? 11.015 10.680 3.204 1.00 16.54 147 ARG A C 1
ATOM 755 O O . ARG A 1 89 ? 10.113 10.094 2.601 1.00 20.32 147 ARG A O 1
ATOM 763 N N . ASP A 1 90 ? 11.695 11.694 2.674 1.00 15.57 148 ASP A N 1
ATOM 764 C CA . ASP A 1 90 ? 11.370 12.225 1.348 1.00 16.24 148 ASP A CA 1
ATOM 765 C C . ASP A 1 90 ? 12.299 11.719 0.241 1.00 16.41 148 ASP A C 1
ATOM 766 O O . ASP A 1 90 ? 12.219 12.179 -0.907 1.00 16.89 148 ASP A O 1
ATOM 771 N N . SER A 1 91 ? 13.163 10.773 0.599 1.00 14.42 149 SER A N 1
ATOM 772 C CA . SER A 1 91 ? 14.090 10.115 -0.329 1.00 14.98 149 SER A CA 1
ATOM 773 C C . SER A 1 91 ? 14.870 11.142 -1.148 1.00 14.95 149 SER A C 1
ATOM 774 O O . SER A 1 91 ? 14.915 11.089 -2.378 1.00 16.60 149 SER A O 1
ATOM 777 N N . VAL A 1 92 ? 15.519 12.054 -0.439 1.00 13.82 150 VAL A N 1
ATOM 778 C CA . VAL A 1 92 ? 16.224 13.159 -1.070 1.00 15.53 150 VAL A CA 1
ATOM 779 C C . VAL A 1 92 ? 17.618 12.734 -1.498 1.00 16.03 150 VAL A C 1
ATOM 780 O O . VAL A 1 92 ? 18.569 12.761 -0.712 1.00 16.68 150 VAL A O 1
ATOM 784 N N . VAL A 1 93 ? 17.731 12.362 -2.770 1.00 15.75 151 VAL A N 1
ATOM 785 C CA . VAL A 1 93 ? 18.962 11.783 -3.295 1.00 16.96 151 VAL A CA 1
ATOM 786 C C . VAL A 1 93 ? 20.172 12.684 -3.108 1.00 16.86 151 VAL A C 1
ATOM 787 O O . VAL A 1 93 ? 21.222 12.221 -2.670 1.00 18.62 151 VAL A O 1
ATOM 791 N N . TRP A 1 94 ? 20.030 13.978 -3.385 1.00 16.74 152 TRP A N 1
ATOM 792 C CA . TRP A 1 94 ? 21.201 14.846 -3.321 1.00 16.64 152 TRP A CA 1
ATOM 793 C C . TRP A 1 94 ? 21.803 14.897 -1.914 1.00 15.99 152 TRP A C 1
ATOM 794 O O . TRP A 1 94 ? 23.025 15.006 -1.772 1.00 16.88 152 TRP A O 1
ATOM 805 N N . TYR A 1 95 ? 20.971 14.775 -0.878 1.00 15.75 153 TYR A N 1
ATOM 806 C CA . TYR A 1 95 ? 21.486 14.778 0.482 1.00 15.20 153 TYR A CA 1
ATOM 807 C C . TYR A 1 95 ? 22.371 13.553 0.688 1.00 15.09 153 TYR A C 1
ATOM 808 O O . TYR A 1 95 ? 23.483 13.641 1.222 1.00 14.83 153 TYR A O 1
ATOM 817 N N . TYR A 1 96 ? 21.863 12.401 0.263 1.00 14.01 154 TYR A N 1
ATOM 818 C CA . TYR A 1 96 ? 22.541 11.142 0.525 1.00 14.10 154 TYR A CA 1
ATOM 819 C C . TYR A 1 96 ? 23.760 10.967 -0.382 1.00 14.55 154 TYR A C 1
ATOM 820 O O . TYR A 1 96 ? 24.724 10.304 -0.004 1.00 15.64 154 TYR A O 1
ATOM 829 N N . GLN A 1 97 ? 23.742 11.613 -1.544 1.00 15.50 155 GLN A N 1
ATOM 830 C CA . GLN A 1 97 ? 24.925 11.670 -2.391 1.00 16.70 155 GLN A CA 1
ATOM 831 C C . GLN A 1 97 ? 26.032 12.510 -1.753 1.00 16.04 155 GLN A C 1
ATOM 832 O O . GLN A 1 97 ? 27.202 12.121 -1.759 1.00 18.06 155 GLN A O 1
ATOM 838 N N . ALA A 1 98 ? 25.664 13.655 -1.184 1.00 16.58 156 ALA A N 1
ATOM 839 C CA . ALA A 1 98 ? 26.649 14.494 -0.517 1.00 17.43 156 ALA A CA 1
ATOM 840 C C . ALA A 1 98 ? 27.266 13.729 0.652 1.00 17.61 156 ALA A C 1
ATOM 841 O O . ALA A 1 98 ? 28.479 13.750 0.858 1.00 18.64 156 ALA A O 1
ATOM 843 N N . MET A 1 99 ? 26.423 13.044 1.415 1.00 16.53 157 MET A N 1
ATOM 844 C CA . MET A 1 99 ? 26.902 12.216 2.521 1.00 16.33 157 MET A CA 1
ATOM 845 C C . MET A 1 99 ? 27.837 11.095 2.057 1.00 16.77 157 MET A C 1
ATOM 846 O O . MET A 1 99 ? 28.890 10.874 2.657 1.00 18.67 157 MET A O 1
ATOM 851 N N . ALA A 1 100 ? 27.453 10.391 0.994 1.00 16.84 158 ALA A N 1
ATOM 852 C CA . ALA A 1 100 ? 28.290 9.333 0.425 1.00 18.09 158 ALA A CA 1
ATOM 853 C C . ALA A 1 100 ? 29.671 9.864 0.029 1.00 18.43 158 ALA A C 1
ATOM 854 O O . ALA A 1 100 ? 30.691 9.221 0.298 1.00 18.92 158 ALA A O 1
ATOM 856 N N . ARG A 1 101 ? 29.717 11.040 -0.593 1.00 18.77 159 ARG A N 1
ATOM 857 C CA . ARG A 1 101 ? 31.003 11.620 -0.956 1.00 19.76 159 ARG A CA 1
ATOM 858 C C . ARG A 1 101 ? 31.867 11.899 0.278 1.00 19.71 159 ARG A C 1
ATOM 859 O O . ARG A 1 101 ? 33.075 11.675 0.260 1.00 21.53 159 ARG A O 1
ATOM 867 N N . ASP A 1 102 ? 31.245 12.366 1.359 1.00 18.58 160 ASP A N 1
ATOM 868 C CA . ASP A 1 102 ? 31.965 12.631 2.602 1.00 19.41 160 ASP A CA 1
ATOM 869 C C . ASP A 1 102 ? 32.449 11.345 3.266 1.00 18.44 160 ASP A C 1
ATOM 870 O O . ASP A 1 102 ? 33.538 11.305 3.838 1.00 20.10 160 ASP A O 1
ATOM 875 N N . ILE A 1 103 ? 31.630 10.302 3.206 1.00 18.75 161 ILE A N 1
ATOM 876 C CA . ILE A 1 103 ? 32.034 8.997 3.707 1.00 19.35 161 ILE A CA 1
ATOM 877 C C . ILE A 1 103 ? 33.274 8.532 2.942 1.00 19.58 161 ILE A C 1
ATOM 878 O O . ILE A 1 103 ? 34.278 8.111 3.529 1.00 20.52 161 ILE A O 1
ATOM 883 N N . GLY A 1 104 ? 33.205 8.633 1.622 1.00 20.68 162 GLY A N 1
ATOM 884 C CA . GLY A 1 104 ? 34.340 8.313 0.780 1.00 22.11 162 GLY A CA 1
ATOM 885 C C . GLY A 1 104 ? 34.448 6.839 0.455 1.00 23.24 162 GLY A C 1
ATOM 886 O O . GLY A 1 104 ? 33.920 5.991 1.182 1.00 22.62 162 GLY A O 1
ATOM 887 N N . GLU A 1 105 ? 35.161 6.542 -0.628 1.00 24.47 163 GLU A N 1
ATOM 888 C CA . GLU A 1 105 ? 35.273 5.189 -1.154 1.00 26.43 163 GLU A CA 1
ATOM 889 C C . GLU A 1 105 ? 35.791 4.180 -0.138 1.00 25.68 163 GLU A C 1
ATOM 890 O O . GLU A 1 105 ? 35.228 3.100 -0.011 1.00 24.84 163 GLU A O 1
ATOM 896 N N . GLU A 1 106 ? 36.865 4.513 0.575 1.00 25.53 164 GLU A N 1
ATOM 897 C CA . GLU A 1 106 ? 37.490 3.520 1.453 1.00 26.07 164 GLU A CA 1
ATOM 898 C C . GLU A 1 106 ? 36.577 3.132 2.607 1.00 23.96 164 GLU A C 1
ATOM 899 O O . GLU A 1 106 ? 36.415 1.948 2.909 1.00 23.73 164 GLU A O 1
ATOM 905 N N . ARG A 1 107 ? 35.974 4.120 3.254 1.00 22.72 165 ARG A N 1
ATOM 906 C CA . ARG A 1 107 ? 35.095 3.809 4.367 1.00 21.37 165 ARG A CA 1
ATOM 907 C C . ARG A 1 107 ? 33.803 3.152 3.896 1.00 20.99 165 ARG A C 1
ATOM 908 O O . ARG A 1 107 ? 33.317 2.226 4.539 1.00 21.43 165 ARG A O 1
ATOM 916 N N . MET A 1 108 ? 33.260 3.603 2.769 1.00 20.27 166 MET A N 1
ATOM 917 C CA . MET A 1 108 ? 32.026 3.004 2.258 1.00 19.97 166 MET A CA 1
ATOM 918 C C . MET A 1 108 ? 32.271 1.544 1.911 1.00 22.17 166 MET A C 1
ATOM 919 O O . MET A 1 108 ? 31.458 0.666 2.211 1.00 21.90 166 MET A O 1
ATOM 924 N N . ASN A 1 109 ? 33.407 1.290 1.280 1.00 23.25 167 ASN A N 1
ATOM 925 C CA . ASN A 1 109 ? 33.742 -0.063 0.902 1.00 26.12 167 ASN A CA 1
ATOM 926 C C . ASN A 1 109 ? 33.846 -0.971 2.115 1.00 25.18 167 ASN A C 1
ATOM 927 O O . ASN A 1 109 ? 33.302 -2.076 2.125 1.00 26.81 167 ASN A O 1
ATOM 932 N N . HIS A 1 110 ? 34.534 -0.497 3.146 1.00 24.50 168 HIS A N 1
ATOM 933 C CA . HIS A 1 110 ? 34.667 -1.291 4.351 1.00 23.52 168 HIS A CA 1
ATOM 934 C C . HIS A 1 110 ? 33.317 -1.636 4.975 1.00 22.84 168 HIS A C 1
ATOM 935 O O . HIS A 1 110 ? 33.050 -2.794 5.297 1.00 23.73 168 HIS A O 1
ATOM 942 N N . TRP A 1 111 ? 32.475 -0.628 5.171 1.00 22.85 169 TRP A N 1
ATOM 943 C CA . TRP A 1 111 ? 31.233 -0.850 5.895 1.00 22.03 169 TRP A CA 1
ATOM 944 C C . TRP A 1 111 ? 30.217 -1.666 5.100 1.00 21.57 169 TRP A C 1
ATOM 945 O O . TRP A 1 111 ? 29.469 -2.463 5.675 1.00 22.81 169 TRP A O 1
ATOM 956 N N . VAL A 1 112 ? 30.201 -1.484 3.783 1.00 21.56 170 VAL A N 1
ATOM 957 C CA . VAL A 1 112 ? 29.312 -2.261 2.941 1.00 21.59 170 VAL A CA 1
ATOM 958 C C . VAL A 1 112 ? 29.712 -3.735 2.988 1.00 22.68 170 VAL A C 1
ATOM 959 O O . VAL A 1 112 ? 28.856 -4.618 3.010 1.00 23.36 170 VAL A O 1
ATOM 963 N N . LYS A 1 113 ? 31.012 -3.995 3.052 1.00 23.23 171 LYS A N 1
ATOM 964 C CA . LYS A 1 113 ? 31.498 -5.364 3.191 1.00 25.30 171 LYS A CA 1
ATOM 965 C C . LYS A 1 113 ? 31.199 -5.904 4.589 1.00 24.21 171 LYS A C 1
ATOM 966 O O . LYS A 1 113 ? 30.801 -7.057 4.745 1.00 25.43 171 LYS A O 1
ATOM 972 N N . ALA A 1 114 ? 31.375 -5.057 5.603 1.00 23.37 172 ALA A N 1
ATOM 973 C CA . ALA A 1 114 ? 31.210 -5.476 6.994 1.00 23.96 172 ALA A CA 1
ATOM 974 C C . ALA A 1 114 ? 29.777 -5.892 7.315 1.00 25.30 172 ALA A C 1
ATOM 975 O O . ALA A 1 114 ? 29.554 -6.749 8.178 1.00 26.91 172 ALA A O 1
ATOM 977 N N . ILE A 1 115 ? 28.810 -5.280 6.636 1.00 24.12 173 ILE A N 1
ATOM 978 C CA . ILE A 1 115 ? 27.408 -5.592 6.880 1.00 22.56 173 ILE A CA 1
ATOM 979 C C . ILE A 1 115 ? 26.871 -6.580 5.845 1.00 23.02 173 ILE A C 1
ATOM 980 O O . ILE A 1 115 ? 25.680 -6.882 5.835 1.00 24.66 173 ILE A O 1
ATOM 985 N N . HIS A 1 116 ? 27.760 -7.088 4.993 1.00 22.19 174 HIS A N 1
ATOM 986 C CA . HIS A 1 116 ? 27.407 -8.091 3.984 1.00 23.62 174 HIS A CA 1
ATOM 987 C C . HIS A 1 116 ? 26.246 -7.643 3.099 1.00 23.58 174 HIS A C 1
ATOM 988 O O . HIS A 1 116 ? 25.262 -8.370 2.914 1.00 25.28 174 HIS A O 1
ATOM 995 N N . TYR A 1 117 ? 26.378 -6.454 2.525 1.00 21.33 175 TYR A N 1
ATOM 996 C CA . TYR A 1 117 ? 25.289 -5.892 1.758 1.00 20.47 175 TYR A CA 1
ATOM 997 C C . TYR A 1 117 ? 25.329 -6.397 0.319 1.00 18.80 175 TYR A C 1
ATOM 998 O O . TYR A 1 117 ? 25.930 -5.778 -0.558 1.00 19.27 175 TYR A O 1
ATOM 1007 N N . GLY A 1 118 ? 24.702 -7.545 0.090 1.00 19.69 176 GLY A N 1
ATOM 1008 C CA . GLY A 1 118 ? 24.639 -8.113 -1.248 1.00 18.80 176 GLY A CA 1
ATOM 1009 C C . GLY A 1 118 ? 26.015 -8.378 -1.843 1.00 19.29 176 GLY A C 1
ATOM 1010 O O . GLY A 1 118 ? 26.894 -8.912 -1.156 1.00 21.05 176 GLY A O 1
ATOM 1011 N N . ASN A 1 119 ? 26.234 -7.966 -3.092 1.00 19.73 177 ASN A N 1
ATOM 1012 C CA . ASN A 1 119 ? 27.526 -8.223 -3.722 1.00 21.24 177 ASN A CA 1
ATOM 1013 C C . ASN A 1 119 ? 28.601 -7.234 -3.287 1.00 21.43 177 ASN A C 1
ATOM 1014 O O . ASN A 1 119 ? 29.757 -7.356 -3.690 1.00 21.75 177 ASN A O 1
ATOM 1019 N N . LYS A 1 120 ? 28.207 -6.254 -2.469 1.00 22.02 178 LYS A N 1
ATOM 1020 C CA . LYS A 1 120 ? 29.146 -5.314 -1.855 1.00 22.92 178 LYS A CA 1
ATOM 1021 C C . LYS A 1 120 ? 29.948 -4.484 -2.859 1.00 23.47 178 LYS A C 1
ATOM 1022 O O . LYS A 1 120 ? 30.990 -3.928 -2.515 1.00 24.48 178 LYS A O 1
ATOM 1028 N N . ASP A 1 121 ? 29.444 -4.370 -4.083 1.00 22.63 179 ASP A N 1
ATOM 1029 C CA . ASP A 1 121 ? 30.194 -3.733 -5.160 1.00 22.91 179 ASP A CA 1
ATOM 1030 C C . ASP A 1 121 ? 29.793 -2.272 -5.328 1.00 21.35 179 ASP A C 1
ATOM 1031 O O . ASP A 1 121 ? 28.716 -1.976 -5.852 1.00 19.98 179 ASP A O 1
ATOM 1036 N N . ILE A 1 122 ? 30.667 -1.361 -4.907 1.00 22.37 180 ILE A N 1
ATOM 1037 C CA . ILE A 1 122 ? 30.383 0.067 -5.036 1.00 22.01 180 ILE A CA 1
ATOM 1038 C C . ILE A 1 122 ? 31.215 0.738 -6.127 1.00 22.32 180 ILE A C 1
ATOM 1039 O O . ILE A 1 122 ? 31.296 1.965 -6.175 1.00 23.11 180 ILE A O 1
ATOM 1044 N N . SER A 1 123 ? 31.785 -0.066 -7.027 1.00 22.81 181 SER A N 1
ATOM 1045 C CA . SER A 1 123 ? 32.652 0.451 -8.091 1.00 23.59 181 SER A CA 1
ATOM 1046 C C . SER A 1 123 ? 31.912 1.306 -9.126 1.00 23.61 181 SER A C 1
ATOM 1047 O O . SER A 1 123 ? 32.550 1.977 -9.944 1.00 24.56 181 SER A O 1
ATOM 1050 N N . GLY A 1 124 ? 30.582 1.301 -9.087 1.00 21.94 182 GLY A N 1
ATOM 1051 C CA . GLY A 1 124 ? 29.794 2.170 -9.947 1.00 22.32 182 GLY A CA 1
ATOM 1052 C C . GLY A 1 124 ? 30.019 3.660 -9.730 1.00 21.47 182 GLY A C 1
ATOM 1053 O O . GLY A 1 124 ? 29.653 4.474 -10.574 1.00 23.51 182 GLY A O 1
ATOM 1054 N N . GLY A 1 125 ? 30.608 4.025 -8.594 1.00 21.77 183 GLY A N 1
ATOM 1055 C CA . GLY A 1 125 ? 30.887 5.419 -8.291 1.00 21.21 183 GLY A CA 1
ATOM 1056 C C . GLY A 1 125 ? 30.360 5.760 -6.913 1.00 21.48 183 GLY A C 1
ATOM 1057 O O . GLY A 1 125 ? 29.264 5.341 -6.552 1.00 21.41 183 GLY A O 1
ATOM 1058 N N . ILE A 1 126 ? 31.125 6.532 -6.146 1.00 21.25 184 ILE A N 1
ATOM 1059 C CA . ILE A 1 126 ? 30.820 6.748 -4.735 1.00 21.01 184 ILE A CA 1
ATOM 1060 C C . ILE A 1 126 ? 29.416 7.323 -4.475 1.00 20.03 184 ILE A C 1
ATOM 1061 O O . ILE A 1 126 ? 28.818 7.035 -3.435 1.00 19.71 184 ILE A O 1
ATOM 1066 N N . ASP A 1 127 ? 28.882 8.121 -5.397 1.00 21.06 185 ASP A N 1
ATOM 1067 C CA . ASP A 1 127 ? 27.543 8.673 -5.187 1.00 21.34 185 ASP A CA 1
ATOM 1068 C C . ASP A 1 127 ? 26.542 8.194 -6.234 1.00 20.67 185 ASP A C 1
ATOM 1069 O O . ASP A 1 127 ? 25.504 8.827 -6.442 1.00 19.78 185 ASP A O 1
ATOM 1074 N N . GLN A 1 128 ? 26.828 7.035 -6.826 1.00 20.28 186 GLN A N 1
ATOM 1075 C CA A GLN A 1 128 ? 25.983 6.508 -7.890 0.34 21.31 186 GLN A CA 1
ATOM 1076 C CA B GLN A 1 128 ? 26.052 6.494 -7.929 0.28 21.66 186 GLN A CA 1
ATOM 1077 C CA C GLN A 1 128 ? 26.018 6.492 -7.915 0.38 21.33 18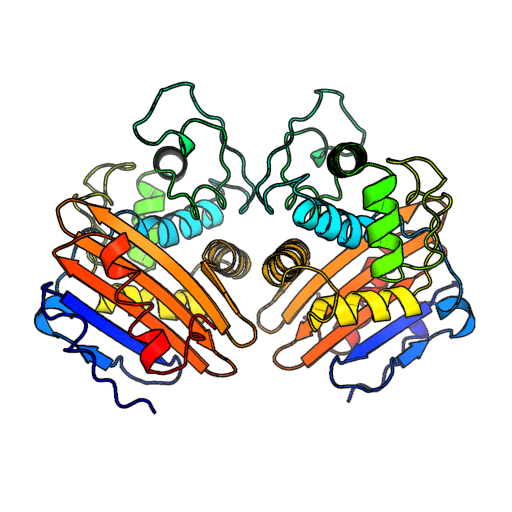6 GLN A CA 1
ATOM 1078 C C . GLN A 1 128 ? 25.741 5.003 -7.752 1.00 20.27 186 GLN A C 1
ATOM 1079 O O . GLN A 1 128 ? 24.813 4.462 -8.356 1.00 19.40 186 GLN A O 1
ATOM 1095 N N . PHE A 1 129 ? 26.535 4.329 -6.927 1.00 18.41 187 PHE A N 1
ATOM 1096 C CA . PHE A 1 129 ? 26.543 2.858 -6.978 1.00 17.29 187 PHE A CA 1
ATOM 1097 C C . PHE A 1 129 ? 25.263 2.113 -6.594 1.00 16.18 187 PHE A C 1
ATOM 1098 O O . PHE A 1 129 ? 25.122 0.935 -6.907 1.00 17.23 187 PHE A O 1
ATOM 1106 N N . TRP A 1 130 ? 24.336 2.793 -5.926 1.00 15.86 188 TRP A N 1
ATOM 1107 C CA . TRP A 1 130 ? 23.102 2.151 -5.471 1.00 16.83 188 TRP A CA 1
ATOM 1108 C C . TRP A 1 130 ? 21.919 2.313 -6.424 1.00 17.26 188 TRP A C 1
ATOM 1109 O O . TRP A 1 130 ? 20.860 1.738 -6.173 1.00 17.01 188 TRP A O 1
ATOM 1120 N N . LEU A 1 131 ? 22.079 3.101 -7.495 1.00 17.55 189 LEU A N 1
ATOM 1121 C CA . LEU A 1 131 ? 20.974 3.304 -8.440 1.00 19.87 189 LEU A CA 1
ATOM 1122 C C . LEU A 1 131 ? 21.232 2.576 -9.745 1.00 20.19 189 LEU A C 1
ATOM 1123 O O . LEU A 1 131 ? 21.997 3.058 -10.591 1.00 20.45 189 LEU A O 1
ATOM 1128 N N . SER A 1 132 ? 20.557 1.439 -9.915 1.00 20.87 190 SER A N 1
ATOM 1129 C CA . SER A 1 132 ? 20.631 0.658 -11.147 1.00 21.59 190 SER A CA 1
ATOM 1130 C C . SER A 1 132 ? 22.071 0.554 -11.626 1.00 20.23 190 SER A C 1
ATOM 1131 O O . SER A 1 132 ? 22.378 0.800 -12.792 1.00 20.13 190 SER A O 1
ATOM 1134 N N . SER A 1 133 ? 22.953 0.207 -10.703 1.00 19.02 191 SER A N 1
ATOM 1135 C CA . SER A 1 133 ? 24.382 0.287 -10.914 1.00 18.16 191 SER A CA 1
ATOM 1136 C C . SER A 1 133 ? 25.013 -1.012 -10.408 1.00 18.91 191 SER A C 1
ATOM 1137 O O . SER A 1 133 ? 24.396 -2.082 -10.494 1.00 20.13 191 SER A O 1
ATOM 1140 N N . THR A 1 134 ? 26.225 -0.927 -9.875 1.00 18.44 192 THR A N 1
ATOM 1141 C CA . THR A 1 134 ? 27.000 -2.124 -9.567 1.00 18.78 192 THR A CA 1
ATOM 1142 C C . THR A 1 134 ? 26.513 -2.865 -8.320 1.00 17.00 192 THR A C 1
ATOM 1143 O O . THR A 1 134 ? 26.611 -4.093 -8.255 1.00 19.36 192 THR A O 1
ATOM 1147 N N . LEU A 1 135 ? 26.008 -2.143 -7.320 1.00 15.92 193 LEU A N 1
ATOM 1148 C CA . LEU A 1 135 ? 25.599 -2.801 -6.079 1.00 16.28 193 LEU A CA 1
ATOM 1149 C C . LEU A 1 135 ? 24.254 -3.498 -6.252 1.00 17.60 193 LEU A C 1
ATOM 1150 O O . LEU A 1 135 ? 23.316 -2.908 -6.762 1.00 17.85 193 LEU A O 1
ATOM 1155 N N . ARG A 1 136 ? 24.160 -4.755 -5.822 1.00 16.84 194 ARG A N 1
ATOM 1156 C CA . ARG A 1 136 ? 22.900 -5.487 -5.901 1.00 16.70 194 ARG A CA 1
ATOM 1157 C C . ARG A 1 136 ? 22.718 -6.350 -4.664 1.00 17.98 194 ARG A C 1
ATOM 1158 O O . ARG A 1 136 ? 23.688 -6.892 -4.130 1.00 18.70 194 ARG A O 1
ATOM 1166 N N . ILE A 1 137 ? 21.469 -6.497 -4.235 1.00 17.07 195 ILE A N 1
ATOM 1167 C CA . ILE A 1 137 ? 21.146 -7.232 -3.010 1.00 17.85 195 ILE A CA 1
ATOM 1168 C C . ILE A 1 137 ? 19.825 -7.949 -3.210 1.00 18.31 195 ILE A C 1
ATOM 1169 O O . ILE A 1 137 ? 18.938 -7.438 -3.883 1.00 18.62 195 ILE A O 1
ATOM 1174 N N . SER A 1 138 ? 19.696 -9.160 -2.676 1.00 19.08 196 SER A N 1
ATOM 1175 C CA . SER A 1 138 ? 18.456 -9.900 -2.867 1.00 19.03 196 SER A CA 1
ATOM 1176 C C . SER A 1 138 ? 17.435 -9.559 -1.798 1.00 18.54 196 SER A C 1
ATOM 1177 O O . SER A 1 138 ? 17.797 -9.070 -0.715 1.00 18.59 196 SER A O 1
ATOM 1180 N N . PRO A 1 139 ? 16.151 -9.817 -2.085 1.00 17.77 197 PRO A N 1
ATOM 1181 C CA . PRO A 1 139 ? 15.137 -9.653 -1.028 1.00 18.56 197 PRO A CA 1
ATOM 1182 C C . PRO A 1 139 ? 15.429 -10.468 0.233 1.00 18.88 197 PRO A C 1
ATOM 1183 O O . PRO A 1 139 ? 15.228 -9.968 1.335 1.00 19.08 197 PRO A O 1
ATOM 1187 N N . ILE A 1 140 ? 15.932 -11.685 0.085 1.00 20.78 198 ILE A N 1
ATOM 1188 C CA . ILE A 1 140 ? 16.329 -12.472 1.251 1.00 21.06 198 ILE A CA 1
ATOM 1189 C C . ILE A 1 140 ? 17.464 -11.774 2.018 1.00 20.49 198 ILE A C 1
ATOM 1190 O O . ILE A 1 140 ? 17.451 -11.722 3.246 1.00 21.83 198 ILE A O 1
ATOM 1195 N N . GLU A 1 141 ? 18.419 -11.196 1.295 1.00 20.09 199 GLU A N 1
ATOM 1196 C CA . GLU A 1 141 ? 19.536 -10.495 1.936 1.00 19.93 199 GLU A CA 1
ATOM 1197 C C . GLU A 1 141 ? 19.103 -9.192 2.621 1.00 20.12 199 GLU A C 1
ATOM 1198 O O . GLU A 1 141 ? 19.658 -8.835 3.666 1.00 20.18 199 GLU A O 1
ATOM 1204 N N . GLN A 1 142 ? 18.096 -8.520 2.065 1.00 17.82 200 GLN A N 1
ATOM 1205 C CA . GLN A 1 142 ? 17.542 -7.328 2.709 1.00 17.26 200 GLN A CA 1
ATOM 1206 C C . GLN A 1 142 ? 16.936 -7.708 4.053 1.00 17.34 200 GLN A C 1
ATOM 1207 O O . GLN A 1 142 ? 17.125 -7.009 5.055 1.00 18.44 200 GLN A O 1
ATOM 1213 N N . VAL A 1 143 ? 16.210 -8.824 4.099 1.00 18.11 201 VAL A N 1
ATOM 1214 C CA . VAL A 1 143 ? 15.593 -9.243 5.357 1.00 19.22 201 VAL A CA 1
ATOM 1215 C C . VAL A 1 143 ? 16.660 -9.627 6.372 1.00 19.64 201 VAL A C 1
ATOM 1216 O O . VAL A 1 143 ? 16.546 -9.280 7.543 1.00 19.68 201 VAL A O 1
ATOM 1220 N N . ARG A 1 144 ? 17.716 -10.298 5.939 1.00 19.84 202 ARG A N 1
ATOM 1221 C CA . ARG A 1 144 ? 18.810 -10.645 6.846 1.00 20.05 202 ARG A CA 1
ATOM 1222 C C . ARG A 1 144 ? 19.446 -9.393 7.460 1.00 20.07 202 ARG A C 1
ATOM 1223 O O . ARG A 1 144 ? 19.672 -9.312 8.666 1.00 20.97 202 ARG A O 1
ATOM 1231 N N . PHE A 1 145 ? 19.702 -8.402 6.618 1.00 19.27 203 PHE A N 1
ATOM 1232 C CA . PHE A 1 145 ? 20.285 -7.137 7.051 1.00 17.95 203 PHE A CA 1
ATOM 1233 C C . PHE A 1 145 ? 19.348 -6.381 7.998 1.00 17.70 203 PHE A C 1
ATOM 1234 O O . PHE A 1 145 ? 19.769 -5.923 9.069 1.00 18.07 203 PHE A O 1
ATOM 1242 N N . LEU A 1 146 ? 18.074 -6.278 7.624 1.00 16.33 204 LEU A N 1
ATOM 1243 C CA . LEU A 1 146 ? 17.126 -5.534 8.453 1.00 16.60 204 LEU A CA 1
ATOM 1244 C C . LEU A 1 146 ? 16.811 -6.255 9.760 1.00 17.22 204 LEU A C 1
ATOM 1245 O O . LEU A 1 146 ? 16.516 -5.593 10.751 1.00 17.53 204 LEU A O 1
ATOM 1250 N N . LYS A 1 147 ? 16.880 -7.587 9.772 1.00 17.90 205 LYS A N 1
ATOM 1251 C CA . LYS A 1 147 ? 16.735 -8.333 11.016 1.00 18.58 205 LYS A CA 1
ATOM 1252 C C . LYS A 1 147 ? 17.843 -7.950 11.980 1.00 18.44 205 LYS A C 1
ATOM 1253 O O . LYS A 1 147 ? 17.605 -7.760 13.178 1.00 18.58 205 LYS A O 1
ATOM 1259 N N . GLN A 1 148 ? 19.059 -7.834 11.462 1.00 18.39 206 GLN A N 1
ATOM 1260 C CA . GLN A 1 148 ? 20.192 -7.457 12.289 1.00 18.99 206 GLN A CA 1
ATOM 1261 C C . GLN A 1 148 ? 20.072 -6.005 12.757 1.00 17.53 206 GLN A C 1
ATOM 1262 O O . GLN A 1 148 ? 20.468 -5.675 13.873 1.00 17.27 206 GLN A O 1
ATOM 1268 N N . LEU A 1 149 ? 19.527 -5.131 11.911 1.00 17.01 207 LEU A N 1
ATOM 1269 C CA . LEU A 1 149 ? 19.294 -3.752 12.331 1.00 17.01 207 LEU A CA 1
ATOM 1270 C C . LEU A 1 149 ? 18.266 -3.740 13.453 1.00 17.68 207 LEU A C 1
ATOM 1271 O O . LEU A 1 149 ? 18.470 -3.096 14.490 1.00 18.08 207 LEU A O 1
ATOM 1276 N N . TYR A 1 150 ? 17.166 -4.462 13.259 1.00 17.60 208 TYR A N 1
ATOM 1277 C CA . TYR A 1 150 ? 16.132 -4.492 14.288 1.00 18.15 208 TYR A CA 1
ATOM 1278 C C . TYR A 1 150 ? 16.676 -5.033 15.609 1.00 19.10 208 TYR A C 1
ATOM 1279 O O . TYR A 1 150 ? 16.445 -4.449 16.679 1.00 20.53 208 TYR A O 1
ATOM 1288 N N . GLU A 1 151 ? 17.403 -6.145 15.539 1.00 19.22 209 GLU A N 1
ATOM 1289 C CA . GLU A 1 151 ? 17.906 -6.813 16.745 1.00 20.08 209 GLU A CA 1
ATOM 1290 C C . GLU A 1 151 ? 19.182 -6.170 17.279 1.00 20.79 209 GLU A C 1
ATOM 1291 O O . GLU A 1 151 ? 19.686 -6.553 18.338 1.00 21.50 209 GLU A O 1
ATOM 1297 N N . GLU A 1 152 ? 19.679 -5.173 16.551 1.00 19.54 210 GLU A N 1
ATOM 1298 C CA . GLU A 1 152 ? 20.822 -4.365 16.970 1.00 19.81 210 GLU A CA 1
ATOM 1299 C C . GLU A 1 152 ? 22.092 -5.199 17.093 1.00 21.20 210 GLU A C 1
ATOM 1300 O O . GLU A 1 152 ? 22.889 -5.026 18.006 1.00 22.86 210 GLU A O 1
ATOM 1306 N N . THR A 1 153 ? 22.293 -6.081 16.119 1.00 20.74 211 THR A N 1
ATOM 1307 C CA . THR A 1 153 ? 23.475 -6.934 16.088 1.00 21.66 211 THR A CA 1
ATOM 1308 C C . THR A 1 153 ? 24.459 -6.576 14.968 1.00 21.74 211 THR A C 1
ATOM 1309 O O . THR A 1 153 ? 25.511 -7.199 14.850 1.00 23.05 211 THR A O 1
ATOM 1313 N N . LEU A 1 154 ? 24.123 -5.580 14.152 1.00 20.07 212 LEU A N 1
ATOM 1314 C CA . LEU A 1 154 ? 25.079 -5.016 13.200 1.00 20.37 212 LEU A CA 1
ATOM 1315 C C . LEU A 1 154 ? 26.247 -4.365 13.952 1.00 20.72 212 LEU A C 1
ATOM 1316 O O . LEU A 1 154 ? 26.083 -3.934 15.099 1.00 21.73 212 LEU A O 1
ATOM 1321 N N . PRO A 1 155 ? 27.419 -4.264 13.302 1.00 21.83 213 PRO A N 1
ATOM 1322 C CA . PRO A 1 155 ? 28.608 -3.686 13.943 1.00 22.47 213 PRO A CA 1
ATOM 1323 C C . PRO A 1 155 ? 28.600 -2.158 13.968 1.00 23.66 213 PRO A C 1
ATOM 1324 O O . PRO A 1 155 ? 29.654 -1.543 13.788 1.00 26.75 213 PRO A O 1
ATOM 1328 N N . PHE A 1 156 ? 27.428 -1.561 14.176 1.00 21.17 214 PHE A N 1
ATOM 1329 C CA . PHE A 1 156 ? 27.307 -0.119 14.383 1.00 19.94 214 PHE A CA 1
ATOM 1330 C C . PHE A 1 156 ? 27.103 0.183 15.863 1.00 20.71 214 PHE A C 1
ATOM 1331 O O . PHE A 1 156 ? 26.711 -0.697 16.631 1.00 21.05 214 PHE A O 1
ATOM 1339 N N . ASP A 1 157 ? 27.379 1.418 16.268 1.00 19.99 215 ASP A N 1
ATOM 1340 C CA . ASP A 1 157 ? 27.046 1.848 17.623 1.00 21.13 215 ASP A CA 1
ATOM 1341 C C . ASP A 1 157 ? 25.541 1.736 17.824 1.00 19.12 215 ASP A C 1
ATOM 1342 O O . ASP A 1 157 ? 24.774 2.055 16.915 1.00 17.57 215 ASP A O 1
ATOM 1347 N N . LEU A 1 158 ? 25.123 1.315 19.016 1.00 19.92 216 LEU A N 1
ATOM 1348 C CA . LEU A 1 158 ? 23.706 1.171 19.327 1.00 19.11 216 LEU A CA 1
ATOM 1349 C C . LEU A 1 158 ? 22.933 2.446 19.008 1.00 18.19 216 LEU A C 1
ATOM 1350 O O . LEU A 1 158 ? 21.862 2.408 18.408 1.00 17.90 216 LEU A O 1
ATOM 1355 N N . LYS A 1 159 ? 23.486 3.577 19.426 1.00 18.85 217 LYS A N 1
ATOM 1356 C CA . LYS A 1 159 ? 22.850 4.861 19.211 1.00 18.80 217 LYS A CA 1
ATOM 1357 C C . LYS A 1 159 ? 22.520 5.099 17.742 1.00 17.11 217 LYS A C 1
ATOM 1358 O O . LYS A 1 159 ? 21.453 5.620 17.412 1.00 17.06 217 LYS A O 1
ATOM 1364 N N . ASN A 1 160 ? 23.423 4.698 16.850 1.00 15.63 218 ASN A N 1
ATOM 1365 C CA . ASN A 1 160 ? 23.220 4.950 15.427 1.00 15.76 218 ASN A CA 1
ATOM 1366 C C . ASN A 1 160 ? 22.124 4.057 14.856 1.00 14.79 218 ASN A C 1
ATOM 1367 O O . ASN A 1 160 ? 21.334 4.488 14.014 1.00 15.57 218 ASN A O 1
ATOM 1372 N N . MET A 1 161 ? 22.051 2.815 15.334 1.00 14.48 219 MET A N 1
ATOM 1373 C CA . MET A 1 161 ? 20.963 1.942 14.916 1.00 15.18 219 MET A CA 1
ATOM 1374 C C . MET A 1 161 ? 19.608 2.453 15.412 1.00 14.27 219 MET A C 1
ATOM 1375 O O . MET A 1 161 ? 18.621 2.412 14.672 1.00 14.74 219 MET A O 1
ATOM 1380 N N . ARG A 1 162 ? 19.549 2.963 16.645 1.00 14.99 220 ARG A N 1
ATOM 1381 C CA . ARG A 1 162 ? 18.291 3.492 17.154 1.00 15.79 220 ARG A CA 1
ATOM 1382 C C . ARG A 1 162 ? 17.868 4.745 16.388 1.00 14.30 220 ARG A C 1
ATOM 1383 O O . ARG A 1 162 ? 16.688 4.913 16.079 1.00 15.33 220 ARG A O 1
ATOM 1391 N N . THR A 1 163 ? 18.836 5.592 16.044 1.00 14.04 221 THR A N 1
ATOM 1392 C CA . THR A 1 163 ? 18.557 6.780 15.247 1.00 14.75 221 THR A CA 1
ATOM 1393 C C . THR A 1 163 ? 17.973 6.414 13.887 1.00 13.83 221 THR A C 1
ATOM 1394 O O . THR A 1 163 ? 16.957 6.978 13.464 1.00 14.46 221 THR A O 1
ATOM 1398 N N . VAL A 1 164 ? 18.600 5.466 13.198 1.00 13.93 222 VAL A N 1
ATOM 1399 C CA . VAL A 1 164 ? 18.138 5.124 11.859 1.00 14.05 222 VAL A CA 1
ATOM 1400 C C . VAL A 1 164 ? 16.754 4.462 11.915 1.00 13.53 222 VAL A C 1
ATOM 1401 O O . VAL A 1 164 ? 15.894 4.754 11.092 1.00 13.59 222 VAL A O 1
ATOM 1405 N N . LYS A 1 165 ? 16.498 3.630 12.919 1.00 14.10 223 LYS A N 1
ATOM 1406 C CA . LYS A 1 165 ? 15.162 3.064 13.059 1.00 14.17 223 LYS A CA 1
ATOM 1407 C C . LYS A 1 165 ? 14.107 4.159 13.301 1.00 14.65 223 LYS A C 1
ATOM 1408 O O . LYS A 1 165 ? 13.042 4.117 12.694 1.00 15.57 223 LYS A O 1
ATOM 1414 N N . ARG A 1 166 ? 14.401 5.171 14.119 1.00 14.97 224 ARG A N 1
ATOM 1415 C CA . ARG A 1 166 ? 13.455 6.286 14.264 1.00 16.01 224 ARG A CA 1
ATOM 1416 C C . ARG A 1 166 ? 13.201 6.983 12.924 1.00 14.89 224 ARG A C 1
ATOM 1417 O O . ARG A 1 166 ? 12.063 7.329 12.604 1.00 16.89 224 ARG A O 1
ATOM 1425 N N . MET A 1 167 ? 14.251 7.158 12.128 1.00 13.39 225 MET A N 1
ATOM 1426 C CA A MET A 1 167 ? 14.130 7.798 10.820 0.50 14.20 225 MET A CA 1
ATOM 1427 C CA B MET A 1 167 ? 14.106 7.818 10.831 0.50 14.49 225 MET A CA 1
ATOM 1428 C C . MET A 1 167 ? 13.262 7.002 9.851 1.00 14.73 225 MET A C 1
ATOM 1429 O O . MET A 1 167 ? 12.718 7.559 8.884 1.00 15.56 225 MET A O 1
ATOM 1438 N N . MET A 1 168 ? 13.161 5.695 10.089 1.00 13.77 226 MET A N 1
ATOM 1439 C CA . MET A 1 168 ? 12.407 4.800 9.210 1.00 14.91 226 MET A CA 1
ATOM 1440 C C . MET A 1 168 ? 10.912 4.674 9.522 1.00 16.21 226 MET A C 1
ATOM 1441 O O . MET A 1 168 ? 10.194 3.987 8.814 1.00 16.68 226 MET A O 1
ATOM 1446 N N . VAL A 1 169 ? 10.438 5.311 10.585 1.00 16.46 227 VAL A N 1
ATOM 1447 C CA . VAL A 1 169 ? 9.024 5.205 10.923 1.00 17.01 227 VAL A CA 1
ATOM 1448 C C . VAL A 1 169 ? 8.152 5.690 9.770 1.00 20.23 227 VAL A C 1
ATOM 1449 O O . VAL A 1 169 ? 8.313 6.805 9.280 1.00 21.18 227 VAL A O 1
ATOM 1453 N N . GLN A 1 170 ? 7.245 4.817 9.342 1.00 19.62 228 GLN A N 1
ATOM 1454 C CA . GLN A 1 170 ? 6.390 5.050 8.187 1.00 20.74 228 GLN A CA 1
ATOM 1455 C C . GLN A 1 170 ? 4.925 5.205 8.575 1.00 23.33 228 GLN A C 1
ATOM 1456 O O . GLN A 1 170 ? 4.227 6.075 8.058 1.00 24.99 228 GLN A O 1
ATOM 1462 N N . GLU A 1 171 ? 4.460 4.356 9.485 1.00 23.04 229 GLU A N 1
ATOM 1463 C CA . GLU A 1 171 ? 3.087 4.420 9.964 1.00 26.23 229 GLU A CA 1
ATOM 1464 C C . GLU A 1 171 ? 3.053 4.197 11.457 1.00 26.12 229 GLU A C 1
ATOM 1465 O O . GLU A 1 171 ? 3.714 3.294 11.963 1.00 26.03 229 GLU A O 1
ATOM 1471 N N . GLU A 1 172 ? 2.284 5.029 12.150 1.00 27.38 230 GLU A N 1
ATOM 1472 C CA . GLU A 1 172 ? 2.060 4.879 13.576 1.00 28.54 230 GLU A CA 1
ATOM 1473 C C . GLU A 1 172 ? 0.592 4.531 13.814 1.00 29.67 230 GLU A C 1
ATOM 1474 O O . GLU A 1 172 ? -0.305 5.245 13.362 1.00 31.20 230 GLU A O 1
ATOM 1480 N N . GLU A 1 173 ? 0.345 3.421 14.500 1.00 28.43 231 GLU A N 1
ATOM 1481 C CA . GLU A 1 173 ? -1.018 3.005 14.798 1.00 28.64 231 GLU A CA 1
ATOM 1482 C C . GLU A 1 173 ? -1.101 2.633 16.271 1.00 29.00 231 GLU A C 1
ATOM 1483 O O . GLU A 1 173 ? -0.072 2.532 16.936 1.00 29.06 231 GLU A O 1
ATOM 1489 N N . LYS A 1 174 ? -2.313 2.446 16.787 1.00 31.20 232 LYS A N 1
ATOM 1490 C CA . LYS A 1 174 ? -2.492 2.165 18.210 1.00 32.77 232 LYS A CA 1
ATOM 1491 C C . LYS A 1 174 ? -1.641 0.983 18.661 1.00 33.57 232 LYS A C 1
ATOM 1492 O O . LYS A 1 174 ? -0.976 1.050 19.689 1.00 33.54 232 LYS A O 1
ATOM 1498 N N . HIS A 1 175 ? -1.637 -0.086 17.871 1.00 35.15 233 HIS A N 1
ATOM 1499 C CA . HIS A 1 175 ? -0.955 -1.311 18.275 1.00 36.88 233 HIS A CA 1
ATOM 1500 C C . HIS A 1 175 ? 0.184 -1.719 17.356 1.00 34.99 233 HIS A C 1
ATOM 1501 O O . HIS A 1 175 ? 0.610 -2.872 17.382 1.00 36.46 233 HIS A O 1
ATOM 1508 N N . ALA A 1 176 ? 0.686 -0.788 16.551 1.00 31.37 234 ALA A N 1
ATOM 1509 C CA . ALA A 1 176 ? 1.770 -1.118 15.636 1.00 28.35 234 ALA A CA 1
ATOM 1510 C C . ALA A 1 176 ? 2.553 0.103 15.177 1.00 26.76 234 ALA A C 1
ATOM 1511 O O . ALA A 1 176 ? 2.033 1.217 15.152 1.00 26.31 234 ALA A O 1
ATOM 1513 N N . THR A 1 177 ? 3.810 -0.127 14.813 1.00 24.70 235 THR A N 1
ATOM 1514 C CA . THR A 1 177 ? 4.608 0.866 14.107 1.00 23.19 235 THR A CA 1
ATOM 1515 C C . THR A 1 177 ? 5.218 0.159 12.916 1.00 22.01 235 THR A C 1
ATOM 1516 O O . THR A 1 177 ? 5.853 -0.883 13.077 1.00 22.38 235 THR A O 1
ATOM 1520 N N . LEU A 1 178 ? 4.998 0.707 11.724 1.00 20.27 236 LEU A N 1
ATOM 1521 C CA . LEU A 1 178 ? 5.653 0.201 10.534 1.00 19.90 236 LEU A CA 1
ATOM 1522 C C . LEU A 1 178 ? 6.891 1.035 10.261 1.00 19.67 236 LEU A C 1
ATOM 1523 O O . LEU A 1 178 ? 6.832 2.264 10.283 1.00 19.82 236 LEU A O 1
ATOM 1528 N N . TYR A 1 179 ? 8.010 0.351 10.038 1.00 18.27 237 TYR A N 1
ATOM 1529 C CA . TYR A 1 179 ? 9.264 0.969 9.656 1.00 18.38 237 TYR A CA 1
ATOM 1530 C C . TYR A 1 179 ? 9.546 0.517 8.240 1.00 17.63 237 TYR A C 1
ATOM 1531 O O . TYR A 1 179 ? 9.332 -0.645 7.927 1.00 18.01 237 TYR A O 1
ATOM 1540 N N . GLY A 1 180 ? 10.027 1.399 7.377 1.00 16.89 238 GLY A N 1
ATOM 1541 C CA . GLY A 1 180 ? 10.383 0.927 6.052 1.00 16.41 238 GLY A CA 1
ATOM 1542 C C . GLY A 1 180 ? 10.893 1.980 5.116 1.00 15.05 238 GLY A C 1
ATOM 1543 O O . GLY A 1 180 ? 10.979 3.158 5.454 1.00 16.97 238 GLY A O 1
ATOM 1544 N N . LYS A 1 181 ? 11.222 1.531 3.911 1.00 14.36 239 LYS A N 1
ATOM 1545 C CA . LYS A 1 181 ? 11.748 2.414 2.879 1.00 14.20 239 LYS A CA 1
ATOM 1546 C C . LYS A 1 181 ? 11.427 1.877 1.484 1.00 13.19 239 LYS A C 1
ATOM 1547 O O . LYS A 1 181 ? 11.623 0.690 1.208 1.00 13.72 239 LYS A O 1
ATOM 1553 N N . THR A 1 182 ? 10.938 2.760 0.614 1.00 13.87 240 THR A N 1
ATOM 1554 C CA . THR A 1 182 ? 10.672 2.449 -0.780 1.00 14.68 240 THR A CA 1
ATOM 1555 C C . THR A 1 182 ? 11.929 2.544 -1.631 1.00 13.67 240 THR A C 1
ATOM 1556 O O . THR A 1 182 ? 12.879 3.256 -1.281 1.00 15.01 240 THR A O 1
ATOM 1560 N N . GLY A 1 183 ? 11.927 1.825 -2.751 1.00 14.75 241 GLY A N 1
ATOM 1561 C CA . GLY A 1 183 ? 12.940 2.000 -3.781 1.00 15.15 241 GLY A CA 1
ATOM 1562 C C . GLY A 1 183 ? 12.320 1.814 -5.145 1.00 14.24 241 GLY A C 1
ATOM 1563 O O . GLY A 1 183 ? 11.432 0.976 -5.318 1.00 14.88 241 GLY A O 1
ATOM 1564 N N . SER A 1 184 ? 12.793 2.605 -6.105 1.00 14.01 242 SER A N 1
ATOM 1565 C CA . SER A 1 184 ? 12.304 2.586 -7.485 1.00 15.57 242 SER A CA 1
ATOM 1566 C C . SER A 1 184 ? 13.432 2.829 -8.465 1.00 14.97 242 SER A C 1
ATOM 1567 O O . SER A 1 184 ? 14.410 3.512 -8.144 1.00 16.84 242 SER A O 1
ATOM 1570 N N . GLY A 1 185 ? 13.275 2.298 -9.673 1.00 16.06 243 GLY A N 1
ATOM 1571 C CA . GLY A 1 185 ? 14.164 2.608 -10.783 1.00 16.19 243 GLY A CA 1
ATOM 1572 C C . GLY A 1 185 ? 14.383 1.387 -11.652 1.00 15.20 243 GLY A C 1
ATOM 1573 O O . GLY A 1 185 ? 14.476 0.275 -11.145 1.00 14.86 243 GLY A O 1
ATOM 1574 N N . SER A 1 186 ? 14.448 1.593 -12.964 1.00 15.05 244 SER A N 1
ATOM 1575 C CA . SER A 1 186 ? 14.652 0.488 -13.906 1.00 15.54 244 SER A CA 1
ATOM 1576 C C . SER A 1 186 ? 13.676 -0.674 -13.678 1.00 17.61 244 SER A C 1
ATOM 1577 O O . SER A 1 186 ? 14.050 -1.840 -13.792 1.00 18.49 244 SER A O 1
ATOM 1580 N N . ASP A 1 187 ? 12.428 -0.339 -13.360 1.00 17.59 245 ASP A N 1
ATOM 1581 C CA . ASP A 1 187 ? 11.354 -1.315 -13.148 1.00 19.42 245 ASP A CA 1
ATOM 1582 C C . ASP A 1 187 ? 11.645 -2.288 -12.002 1.00 17.79 245 ASP A C 1
ATOM 1583 O O . ASP A 1 187 ? 11.156 -3.424 -11.989 1.00 20.17 245 ASP A O 1
ATOM 1588 N N . ILE A 1 188 ? 12.436 -1.828 -11.038 1.00 16.19 246 ILE A N 1
ATOM 1589 C CA . ILE A 1 188 ? 12.650 -2.552 -9.797 1.00 16.53 246 ILE A CA 1
ATOM 1590 C C . ILE A 1 188 ? 11.914 -1.792 -8.705 1.00 16.62 246 ILE A C 1
ATOM 1591 O O . ILE A 1 188 ? 12.230 -0.640 -8.414 1.00 18.71 246 ILE A O 1
ATOM 1596 N N . GLY A 1 189 ? 10.916 -2.440 -8.120 1.00 16.38 247 GLY A N 1
ATOM 1597 C CA . GLY A 1 189 ? 10.113 -1.811 -7.084 1.00 16.34 247 GLY A CA 1
ATOM 1598 C C . GLY A 1 189 ? 10.337 -2.495 -5.756 1.00 15.36 247 GLY A C 1
ATOM 1599 O O . GLY A 1 189 ? 10.087 -3.702 -5.616 1.00 17.09 247 GLY A O 1
ATOM 1600 N N . TRP A 1 190 ? 10.827 -1.722 -4.787 1.00 14.31 248 TRP A N 1
ATOM 1601 C CA . TRP A 1 190 ? 11.123 -2.226 -3.452 1.00 14.97 248 TRP A CA 1
ATOM 1602 C C . TRP A 1 190 ? 10.242 -1.619 -2.376 1.00 14.24 248 TRP A C 1
ATOM 1603 O O . TRP A 1 190 ? 9.967 -0.416 -2.399 1.00 15.44 248 TRP A O 1
ATOM 1614 N N . TYR A 1 191 ? 9.864 -2.429 -1.397 1.00 14.28 249 TYR A N 1
ATOM 1615 C CA . TYR A 1 191 ? 9.540 -1.891 -0.082 1.00 15.34 249 TYR A CA 1
ATOM 1616 C C . TYR A 1 191 ? 10.137 -2.833 0.934 1.00 15.40 249 TYR A C 1
ATOM 1617 O O . TYR A 1 191 ? 9.830 -4.024 0.922 1.00 16.76 249 TYR A O 1
ATOM 1626 N N . VAL A 1 192 ? 11.002 -2.319 1.804 1.00 14.19 250 VAL A N 1
ATOM 1627 C CA . VAL A 1 192 ? 11.665 -3.163 2.791 1.00 15.48 250 VAL A CA 1
ATOM 1628 C C . VAL A 1 192 ? 11.527 -2.529 4.159 1.00 15.13 250 VAL A C 1
ATOM 1629 O O . VAL A 1 192 ? 11.473 -1.322 4.278 1.00 15.55 250 VAL A O 1
ATOM 1633 N N . GLY A 1 193 ? 11.457 -3.338 5.206 1.00 15.82 251 GLY A N 1
ATOM 1634 C CA . GLY A 1 193 ? 11.384 -2.771 6.545 1.00 16.03 251 GLY A CA 1
ATOM 1635 C C . GLY A 1 193 ? 10.973 -3.813 7.557 1.00 16.33 251 GLY A C 1
ATOM 1636 O O . GLY A 1 193 ? 11.309 -4.995 7.448 1.00 17.36 251 GLY A O 1
ATOM 1637 N N . PHE A 1 194 ? 10.257 -3.355 8.572 1.00 16.35 252 PHE A N 1
ATOM 1638 C CA . PHE A 1 194 ? 9.765 -4.252 9.604 1.00 17.31 252 PHE A CA 1
ATOM 1639 C C . PHE A 1 194 ? 8.585 -3.632 10.310 1.00 18.57 252 PHE A C 1
ATOM 1640 O O . PHE A 1 194 ? 8.475 -2.410 10.416 1.00 18.93 252 PHE A O 1
ATOM 1648 N N . ILE A 1 195 ? 7.685 -4.491 10.779 1.00 20.62 253 ILE A N 1
ATOM 1649 C CA . ILE A 1 195 ? 6.537 -4.015 11.517 1.00 21.60 253 ILE A CA 1
ATOM 1650 C C . ILE A 1 195 ? 6.537 -4.605 12.919 1.00 22.76 253 ILE A C 1
ATOM 1651 O O . ILE A 1 195 ? 6.635 -5.824 13.112 1.00 22.24 253 ILE A O 1
ATOM 1656 N N . LYS A 1 196 ? 6.475 -3.711 13.896 1.00 24.41 254 LYS A N 1
ATOM 1657 C CA . LYS A 1 196 ? 6.287 -4.101 15.281 1.00 27.82 254 LYS A CA 1
ATOM 1658 C C . LYS A 1 196 ? 4.803 -4.064 15.585 1.00 31.04 254 LYS A C 1
ATOM 1659 O O . LYS A 1 196 ? 4.186 -3.011 15.491 1.00 32.09 254 LYS A O 1
ATOM 1665 N N . HIS A 1 197 ? 4.231 -5.211 15.935 1.00 32.79 255 HIS A N 1
ATOM 1666 C CA . HIS A 1 197 ? 2.818 -5.288 16.297 1.00 35.08 255 HIS A CA 1
ATOM 1667 C C . HIS A 1 197 ? 2.671 -6.014 17.621 1.00 36.50 255 HIS A C 1
ATOM 1668 O O . HIS A 1 197 ? 2.869 -7.224 17.682 1.00 36.70 255 HIS A O 1
ATOM 1675 N N . GLU A 1 198 ? 2.317 -5.273 18.670 1.00 39.04 256 GLU A N 1
ATOM 1676 C CA . GLU A 1 198 ? 2.315 -5.808 20.030 1.00 40.79 256 GLU A CA 1
ATOM 1677 C C . GLU A 1 198 ? 3.686 -6.414 20.335 1.00 40.52 256 GLU A C 1
ATOM 1678 O O . GLU A 1 198 ? 4.709 -5.751 20.164 1.00 41.19 256 GLU A O 1
ATOM 1684 N N . HIS A 1 199 ? 3.712 -7.679 20.741 1.00 39.43 257 HIS A N 1
ATOM 1685 C CA . HIS A 1 199 ? 4.961 -8.334 21.130 1.00 38.92 257 HIS A CA 1
ATOM 1686 C C . HIS A 1 199 ? 5.601 -9.154 20.008 1.00 36.46 257 HIS A C 1
ATOM 1687 O O . HIS A 1 199 ? 6.500 -9.959 20.249 1.00 37.33 257 HIS A O 1
ATOM 1694 N N . LYS A 1 200 ? 5.133 -8.952 18.782 1.00 33.06 258 LYS A N 1
ATOM 1695 C CA . LYS A 1 200 ? 5.707 -9.623 17.623 1.00 31.39 258 LYS A CA 1
ATOM 1696 C C . LYS A 1 200 ? 6.334 -8.581 16.702 1.00 28.33 258 LYS A C 1
ATOM 1697 O O . LYS A 1 200 ? 5.834 -7.467 16.612 1.00 29.38 258 LYS A O 1
ATOM 1703 N N . THR A 1 201 ? 7.424 -8.941 16.030 1.00 25.74 259 THR A N 1
ATOM 1704 C CA . THR A 1 201 ? 8.036 -8.064 15.032 1.00 24.20 259 THR A CA 1
ATOM 1705 C C . THR A 1 201 ? 8.320 -8.880 13.785 1.00 24.00 259 THR A C 1
ATOM 1706 O O . THR A 1 201 ? 8.920 -9.950 13.862 1.00 25.48 259 THR A O 1
ATOM 1710 N N . TYR A 1 202 ? 7.896 -8.365 12.634 1.00 22.57 260 TYR A N 1
ATOM 1711 C CA . TYR A 1 202 ? 8.088 -9.057 11.363 1.00 22.00 260 TYR A CA 1
ATOM 1712 C C . TYR A 1 202 ? 9.002 -8.248 10.456 1.00 20.95 260 TYR A C 1
ATOM 1713 O O . TYR A 1 202 ? 8.719 -7.084 10.154 1.00 21.26 260 TYR A O 1
ATOM 1722 N N . ILE A 1 203 ? 10.097 -8.871 10.026 1.00 20.93 261 ILE A N 1
ATOM 1723 C CA . ILE A 1 203 ? 11.018 -8.259 9.076 1.00 19.74 261 ILE A CA 1
ATOM 1724 C C . ILE A 1 203 ? 10.534 -8.620 7.674 1.00 19.30 261 ILE A C 1
ATOM 1725 O O . ILE A 1 203 ? 10.172 -9.765 7.431 1.00 20.03 261 ILE A O 1
ATOM 1730 N N . LEU A 1 204 ? 10.515 -7.660 6.752 1.00 18.47 262 LEU A N 1
ATOM 1731 C CA . LEU A 1 204 ? 9.964 -7.963 5.436 1.00 18.10 262 LEU A CA 1
ATOM 1732 C C . LEU A 1 204 ? 10.672 -7.286 4.273 1.00 17.21 262 LEU A C 1
ATOM 1733 O O . LEU A 1 204 ? 11.313 -6.243 4.413 1.00 16.74 262 LEU A O 1
ATOM 1738 N N . ALA A 1 205 ? 10.528 -7.908 3.111 1.00 17.71 263 ALA A N 1
ATOM 1739 C CA . ALA A 1 205 ? 10.933 -7.309 1.850 1.00 17.67 263 ALA A CA 1
ATOM 1740 C C . ALA A 1 205 ? 9.942 -7.674 0.756 1.00 17.79 263 ALA A C 1
ATOM 1741 O O . ALA A 1 205 ? 9.591 -8.839 0.574 1.00 19.35 263 ALA A O 1
ATOM 1743 N N . THR A 1 206 ? 9.504 -6.662 0.022 1.00 17.13 264 THR A N 1
ATOM 1744 C CA . THR A 1 206 ? 8.679 -6.826 -1.160 1.00 17.89 264 THR A CA 1
ATOM 1745 C C . THR A 1 206 ? 9.479 -6.317 -2.335 1.00 16.88 264 THR A C 1
ATOM 1746 O O . THR A 1 206 ? 10.026 -5.216 -2.284 1.00 16.73 264 THR A O 1
ATOM 1750 N N . ASN A 1 207 ? 9.567 -7.117 -3.387 1.00 17.62 265 ASN A N 1
ATOM 1751 C CA . ASN A 1 207 ? 10.289 -6.715 -4.575 1.00 16.81 265 ASN A CA 1
ATOM 1752 C C . ASN A 1 207 ? 9.508 -7.131 -5.806 1.00 18.52 265 ASN A C 1
ATOM 1753 O O . ASN A 1 207 ? 9.157 -8.302 -5.960 1.00 20.27 265 ASN A O 1
ATOM 1758 N N . ILE A 1 208 ? 9.217 -6.166 -6.670 1.00 18.46 266 ILE A N 1
ATOM 1759 C CA . ILE A 1 208 ? 8.438 -6.439 -7.870 1.00 18.58 266 ILE A CA 1
ATOM 1760 C C . ILE A 1 208 ? 9.073 -5.853 -9.104 1.00 17.97 266 ILE A C 1
ATOM 1761 O O . ILE A 1 208 ? 9.937 -4.982 -9.043 1.00 17.93 266 ILE A O 1
ATOM 1766 N N . LYS A 1 209 ? 8.616 -6.344 -10.240 1.00 18.63 267 LYS A N 1
ATOM 1767 C CA . LYS A 1 209 ? 8.803 -5.645 -11.492 1.00 21.48 267 LYS A CA 1
ATOM 1768 C C . LYS A 1 209 ? 7.760 -4.552 -11.549 1.00 21.34 267 LYS A C 1
ATOM 1769 O O . LYS A 1 209 ? 6.613 -4.797 -11.918 1.00 23.12 267 LYS A O 1
ATOM 1775 N N . GLY A 1 210 ? 8.160 -3.345 -11.172 1.00 20.21 268 GLY A N 1
ATOM 1776 C CA . GLY A 1 210 ? 7.228 -2.248 -11.008 1.00 19.63 268 GLY A CA 1
ATOM 1777 C C . GLY A 1 210 ? 7.889 -1.161 -10.193 1.00 19.55 268 GLY A C 1
ATOM 1778 O O . GLY A 1 210 ? 9.113 -1.018 -10.231 1.00 20.00 268 GLY A O 1
ATOM 1779 N N . THR A 1 211 ? 7.090 -0.409 -9.440 1.00 20.18 269 THR A N 1
ATOM 1780 C CA . THR A 1 211 ? 7.592 0.757 -8.713 1.00 20.59 269 THR A CA 1
ATOM 1781 C C . THR A 1 211 ? 7.587 0.568 -7.197 1.00 18.80 269 THR A C 1
ATOM 1782 O O . THR A 1 211 ? 6.915 -0.322 -6.667 1.00 18.91 269 THR A O 1
ATOM 1786 N N . GLY A 1 212 ? 8.316 1.433 -6.495 1.00 17.20 270 GLY A N 1
ATOM 1787 C CA . GLY A 1 212 ? 8.359 1.380 -5.044 1.00 17.05 270 GLY A CA 1
ATOM 1788 C C . GLY A 1 212 ? 7.005 1.646 -4.421 1.00 17.83 270 GLY A C 1
ATOM 1789 O O . GLY A 1 212 ? 6.636 1.016 -3.436 1.00 18.58 270 GLY A O 1
ATOM 1790 N N . ILE A 1 213 ? 6.246 2.571 -5.000 1.00 18.53 271 ILE A N 1
ATOM 1791 C CA . ILE A 1 213 ? 4.915 2.853 -4.479 1.00 21.24 271 ILE A CA 1
ATOM 1792 C C . ILE A 1 213 ? 4.008 1.631 -4.637 1.00 20.12 271 ILE A C 1
ATOM 1793 O O . ILE A 1 213 ? 3.225 1.311 -3.745 1.00 21.22 271 ILE A O 1
ATOM 1798 N N . GLU A 1 214 ? 4.126 0.933 -5.762 1.00 20.02 272 GLU A N 1
ATOM 1799 C CA . GLU A 1 214 ? 3.345 -0.282 -5.954 1.00 20.38 272 GLU A CA 1
ATOM 1800 C C . GLU A 1 214 ? 3.758 -1.361 -4.955 1.00 20.16 272 GLU A C 1
ATOM 1801 O O . GLU A 1 214 ? 2.908 -2.073 -4.416 1.00 21.27 272 GLU A O 1
ATOM 1807 N N . ALA A 1 215 ? 5.057 -1.463 -4.689 1.00 19.41 273 ALA A N 1
ATOM 1808 C CA . ALA A 1 215 ? 5.561 -2.451 -3.732 1.00 19.00 273 ALA A CA 1
ATOM 1809 C C . ALA A 1 215 ? 5.068 -2.147 -2.321 1.00 19.12 273 ALA A C 1
ATOM 1810 O O . ALA A 1 215 ? 4.719 -3.049 -1.553 1.00 19.37 273 ALA A O 1
ATOM 1812 N N . LYS A 1 216 ? 5.073 -0.867 -1.972 1.00 18.90 274 LYS A N 1
ATOM 1813 C CA . LYS A 1 216 ? 4.574 -0.428 -0.676 1.00 19.98 274 LYS A CA 1
ATOM 1814 C C . LYS A 1 216 ? 3.090 -0.757 -0.519 1.00 20.12 274 LYS A C 1
ATOM 1815 O O . LYS A 1 216 ? 2.654 -1.229 0.536 1.00 19.37 274 LYS A O 1
ATOM 1821 N N . ASP A 1 217 ? 2.316 -0.507 -1.570 1.00 21.05 275 ASP A N 1
ATOM 1822 C CA A ASP A 1 217 ? 0.886 -0.797 -1.564 0.58 22.56 275 ASP A CA 1
ATOM 1823 C CA B ASP A 1 217 ? 0.885 -0.797 -1.551 0.42 22.23 275 ASP A CA 1
ATOM 1824 C C . ASP A 1 217 ? 0.615 -2.285 -1.352 1.00 22.10 275 ASP A C 1
ATOM 1825 O O . ASP A 1 217 ? -0.225 -2.659 -0.541 1.00 21.99 275 ASP A O 1
ATOM 1834 N N . ILE A 1 218 ? 1.320 -3.130 -2.100 1.00 21.11 276 ILE A N 1
ATOM 1835 C CA . ILE A 1 218 ? 1.220 -4.576 -1.919 1.00 20.55 276 ILE A CA 1
ATOM 1836 C C . ILE A 1 218 ? 1.539 -4.957 -0.469 1.00 21.05 276 ILE A C 1
ATOM 1837 O O . ILE A 1 218 ? 0.848 -5.776 0.138 1.00 22.10 276 ILE A O 1
ATOM 1842 N N . THR A 1 219 ? 2.573 -4.342 0.092 1.00 20.00 277 THR A N 1
ATOM 1843 C CA . THR A 1 219 ? 2.976 -4.647 1.463 1.00 19.04 277 THR A CA 1
ATOM 1844 C C . THR A 1 219 ? 1.872 -4.303 2.461 1.00 19.90 277 THR A C 1
ATOM 1845 O O . THR A 1 219 ? 1.535 -5.114 3.333 1.00 20.07 277 THR A O 1
ATOM 1849 N N . TYR A 1 220 ? 1.301 -3.109 2.330 1.00 20.48 278 TYR A N 1
ATOM 1850 C CA . TYR A 1 220 ? 0.215 -2.697 3.215 1.00 21.93 278 TYR A CA 1
ATOM 1851 C C . TYR A 1 220 ? -0.963 -3.665 3.127 1.00 22.61 278 TYR A C 1
ATOM 1852 O O . TYR A 1 220 ? -1.545 -4.033 4.142 1.00 22.64 278 TYR A O 1
ATOM 1861 N N . ARG A 1 221 ? -1.306 -4.088 1.915 1.00 23.97 279 ARG A N 1
ATOM 1862 C CA A ARG A 1 221 ? -2.438 -4.988 1.721 0.51 24.48 279 ARG A CA 1
ATOM 1863 C CA B ARG A 1 221 ? -2.438 -4.990 1.723 0.49 24.50 279 ARG A CA 1
ATOM 1864 C C . ARG A 1 221 ? -2.209 -6.343 2.393 1.00 23.86 279 ARG A C 1
ATOM 1865 O O . ARG A 1 221 ? -3.128 -6.918 2.975 1.00 24.15 279 ARG A O 1
ATOM 1880 N N . ILE A 1 222 ? -0.982 -6.846 2.315 1.00 23.20 280 ILE A N 1
ATOM 1881 C CA . ILE A 1 222 ? -0.635 -8.107 2.968 1.00 22.37 280 ILE A CA 1
ATOM 1882 C C . ILE A 1 222 ? -0.713 -7.970 4.484 1.00 22.41 280 ILE A C 1
ATOM 1883 O O . ILE A 1 222 ? -1.305 -8.810 5.163 1.00 22.79 280 ILE A O 1
ATOM 1888 N N . LEU A 1 223 ? -0.121 -6.901 5.011 1.00 22.76 281 LEU A N 1
ATOM 1889 C CA . LEU A 1 223 ? -0.105 -6.679 6.455 1.00 21.48 281 LEU A CA 1
ATOM 1890 C C . LEU A 1 223 ? -1.517 -6.474 6.985 1.00 23.53 281 LEU A C 1
ATOM 1891 O O . LEU A 1 223 ? -1.856 -6.947 8.070 1.00 24.06 281 LEU A O 1
ATOM 1896 N N . LYS A 1 224 ? -2.346 -5.779 6.217 1.00 23.56 282 LYS A N 1
ATOM 1897 C CA . LYS A 1 224 ? -3.742 -5.609 6.603 1.00 25.11 282 LYS A CA 1
ATOM 1898 C C . LYS A 1 224 ? -4.522 -6.919 6.591 1.00 25.97 282 LYS A C 1
ATOM 1899 O O . LYS A 1 224 ? -5.308 -7.180 7.500 1.00 25.42 282 LYS A O 1
ATOM 1905 N N . LYS A 1 225 ? -4.304 -7.737 5.567 1.00 26.47 283 LYS A N 1
ATOM 1906 C CA . LYS A 1 225 ? -4.977 -9.028 5.463 1.00 27.08 283 LYS A CA 1
ATOM 1907 C C . LYS A 1 225 ? -4.780 -9.836 6.741 1.00 27.52 283 LYS A C 1
ATOM 1908 O O . LYS A 1 225 ? -5.694 -10.518 7.228 1.00 27.67 283 LYS A O 1
ATOM 1914 N N . TYR A 1 226 ? -3.581 -9.729 7.300 1.00 27.97 284 TYR A N 1
ATOM 1915 C CA . TYR A 1 226 ? -3.222 -10.535 8.451 1.00 28.43 284 TYR A CA 1
ATOM 1916 C C . TYR A 1 226 ? -3.267 -9.746 9.751 1.00 28.15 284 TYR A C 1
ATOM 1917 O O . TYR A 1 226 ? -2.765 -10.199 10.784 1.00 27.90 284 TYR A O 1
ATOM 1926 N N . HIS A 1 227 ? -3.904 -8.579 9.691 1.00 27.42 285 HIS A N 1
ATOM 1927 C CA . HIS A 1 227 ? -4.211 -7.781 10.881 1.00 27.85 285 HIS A CA 1
ATOM 1928 C C . HIS A 1 227 ? -2.963 -7.331 11.642 1.00 27.27 285 HIS A C 1
ATOM 1929 O O . HIS A 1 227 ? -3.028 -7.051 12.840 1.00 28.02 285 HIS A O 1
ATOM 1936 N N . LEU A 1 228 ? -1.836 -7.235 10.939 1.00 25.97 286 LEU A N 1
ATOM 1937 C CA . LEU A 1 228 ? -0.633 -6.645 11.529 1.00 25.11 286 LEU A CA 1
ATOM 1938 C C . LEU A 1 228 ? -0.709 -5.132 11.413 1.00 25.39 286 LEU A C 1
ATOM 1939 O O . LEU A 1 228 ? -0.089 -4.394 12.179 1.00 27.97 286 LEU A O 1
ATOM 1944 N N . MET A 1 229 ? -1.483 -4.690 10.434 1.00 25.69 287 MET A N 1
ATOM 1945 C CA A MET A 1 229 ? -1.771 -3.284 10.231 0.48 25.41 287 MET A CA 1
ATOM 1946 C CA B MET A 1 229 ? -1.785 -3.274 10.261 0.52 25.56 287 MET A CA 1
ATOM 1947 C C . MET A 1 229 ? -3.283 -3.074 10.312 1.00 26.50 287 MET A C 1
ATOM 1948 O O . MET A 1 229 ? -4.049 -3.882 9.783 1.00 26.72 287 MET A O 1
ATOM 1957 N N . GLU A 1 230 ? -3.707 -2.000 10.968 1.00 28.69 288 GLU A N 1
ATOM 1958 C CA . GLU A 1 230 ? -5.131 -1.722 11.084 1.00 30.70 288 GLU A CA 1
ATOM 1959 C C . GLU A 1 230 ? -5.743 -1.436 9.722 1.00 28.66 288 GLU A C 1
ATOM 1960 O O . GLU A 1 230 ? -5.080 -0.923 8.813 1.00 27.35 288 GLU A O 1
ATOM 1966 N N . ALA A 1 231 ? -7.011 -1.787 9.578 1.00 29.04 289 ALA A N 1
ATOM 1967 C CA . ALA A 1 231 ? -7.745 -1.438 8.376 1.00 30.80 289 ALA A CA 1
ATOM 1968 C C . ALA A 1 231 ? -8.007 0.061 8.361 1.00 31.90 289 ALA A C 1
ATOM 1969 O O . ALA A 1 231 ? -7.828 0.742 9.373 1.00 31.01 289 ALA A O 1
ATOM 1971 N N . SER A 1 232 ? -8.423 0.569 7.206 1.00 34.09 290 SER A N 1
ATOM 1972 C CA . SER A 1 232 ? -8.794 1.971 7.072 1.00 35.92 290 SER A CA 1
ATOM 1973 C C . SER A 1 232 ? -10.179 2.190 7.663 1.00 34.54 290 SER A C 1
ATOM 1974 O O . SER A 1 232 ? -11.173 2.232 6.938 1.00 33.28 290 SER A O 1
ATOM 1977 N N . VAL A 1 233 ? -10.241 2.314 8.986 1.00 34.24 291 VAL A N 1
ATOM 1978 C CA . VAL A 1 233 ? -11.517 2.437 9.678 1.00 33.64 291 VAL A CA 1
ATOM 1979 C C . VAL A 1 233 ? -12.012 3.875 9.667 1.00 33.10 291 VAL A C 1
ATOM 1980 O O . VAL A 1 233 ? -11.228 4.821 9.546 1.00 33.88 291 VAL A O 1
ATOM 1985 N N . SER B 1 1 ? 7.538 -5.156 41.633 1.00 42.53 59 SER B N 1
ATOM 1986 C CA . SER B 1 1 ? 7.509 -3.720 41.885 1.00 41.44 59 SER B CA 1
ATOM 1987 C C . SER B 1 1 ? 8.822 -3.226 42.484 1.00 38.45 59 SER B C 1
ATOM 1988 O O . SER B 1 1 ? 9.597 -4.004 43.044 1.00 40.17 59 SER B O 1
ATOM 1991 N N . ILE B 1 2 ? 9.063 -1.925 42.362 1.00 32.87 60 ILE B N 1
ATOM 1992 C CA . ILE B 1 2 ? 10.266 -1.313 42.907 1.00 29.51 60 ILE B CA 1
ATOM 1993 C C . ILE B 1 2 ? 9.936 -0.577 44.198 1.00 28.62 60 ILE B C 1
ATOM 1994 O O . ILE B 1 2 ? 9.009 0.234 44.247 1.00 30.16 60 ILE B O 1
ATOM 1999 N N . ALA B 1 3 ? 10.699 -0.871 45.244 1.00 26.10 61 ALA B N 1
ATOM 2000 C CA . ALA B 1 3 ? 10.483 -0.262 46.556 1.00 24.16 61 ALA B CA 1
ATOM 2001 C C . ALA B 1 3 ? 11.362 0.968 46.721 1.00 22.98 61 ALA B C 1
ATOM 2002 O O . ALA B 1 3 ? 12.398 0.922 47.393 1.00 23.88 61 ALA B O 1
ATOM 2004 N N . TRP B 1 4 ? 10.932 2.070 46.110 1.00 20.75 62 TRP B N 1
ATOM 2005 C CA . TRP B 1 4 ? 11.725 3.285 46.057 1.00 19.57 62 TRP B CA 1
ATOM 2006 C C . TRP B 1 4 ? 12.083 3.816 47.424 1.00 18.92 62 TRP B C 1
ATOM 2007 O O . TRP B 1 4 ? 11.255 3.840 48.334 1.00 19.67 62 TRP B O 1
ATOM 2018 N N . SER B 1 5 ? 13.321 4.271 47.536 1.00 18.50 63 SER B N 1
ATOM 2019 C CA . SER B 1 5 ? 13.798 5.010 48.694 1.00 18.09 63 SER B CA 1
ATOM 2020 C C . SER B 1 5 ? 14.855 5.959 48.161 1.00 17.51 63 SER B C 1
ATOM 2021 O O . SER B 1 5 ? 15.868 5.508 47.632 1.00 20.02 63 SER B O 1
ATOM 2024 N N . VAL B 1 6 ? 14.613 7.265 48.255 1.00 16.35 64 VAL B N 1
ATOM 2025 C CA . VAL B 1 6 ? 15.481 8.223 47.572 1.00 17.17 64 VAL B CA 1
ATOM 2026 C C . VAL B 1 6 ? 15.976 9.328 48.490 1.00 16.97 64 VAL B C 1
ATOM 2027 O O . VAL B 1 6 ? 16.534 10.313 48.013 1.00 17.81 64 VAL B O 1
ATOM 2031 N N . ASP B 1 7 ? 15.797 9.140 49.801 1.00 18.66 65 ASP B N 1
ATOM 2032 C CA . ASP B 1 7 ? 16.159 10.152 50.800 1.00 21.60 65 ASP B CA 1
ATOM 2033 C C . ASP B 1 7 ? 17.592 10.642 50.603 1.00 22.65 65 ASP B C 1
ATOM 2034 O O . ASP B 1 7 ? 17.884 11.832 50.752 1.00 24.58 65 ASP B O 1
ATOM 2039 N N . GLU B 1 8 ? 18.482 9.708 50.273 1.00 21.50 66 GLU B N 1
ATOM 2040 C CA . GLU B 1 8 ? 19.907 9.991 50.249 1.00 23.49 66 GLU B CA 1
ATOM 2041 C C . GLU B 1 8 ? 20.296 10.919 49.104 1.00 24.13 66 GLU B C 1
ATOM 2042 O O . GLU B 1 8 ? 21.414 11.430 49.071 1.00 27.57 66 GLU B O 1
ATOM 2048 N N . PHE B 1 9 ? 19.376 11.155 48.175 1.00 21.48 67 PHE B N 1
ATOM 2049 C CA . PHE B 1 9 ? 19.690 11.997 47.019 1.00 21.53 67 PHE B CA 1
ATOM 2050 C C . PHE B 1 9 ? 19.259 13.445 47.228 1.00 22.07 67 PHE B C 1
ATOM 2051 O O . PHE B 1 9 ? 19.562 14.308 46.408 1.00 23.52 67 PHE B O 1
ATOM 2059 N N . PHE B 1 10 ? 18.563 13.703 48.331 1.00 21.46 68 PHE B N 1
ATOM 2060 C CA . PHE B 1 10 ? 18.084 15.049 48.625 1.00 22.16 68 PHE B CA 1
ATOM 2061 C C . PHE B 1 10 ? 18.590 15.547 49.979 1.00 24.86 68 PHE B C 1
ATOM 2062 O O . PHE B 1 10 ? 17.942 16.376 50.623 1.00 25.76 68 PHE B O 1
ATOM 2070 N N . LYS B 1 11 ? 19.748 15.042 50.402 1.00 27.58 69 LYS B N 1
ATOM 2071 C CA . LYS B 1 11 ? 20.348 15.425 51.683 1.00 29.11 69 LYS B CA 1
ATOM 2072 C C . LYS B 1 11 ? 20.466 16.937 51.862 1.00 28.88 69 LYS B C 1
ATOM 2073 O O . LYS B 1 11 ? 21.159 17.610 51.095 1.00 29.81 69 LYS B O 1
ATOM 2079 N N . ASN B 1 12 ? 19.784 17.457 52.882 1.00 28.91 70 ASN B N 1
ATOM 2080 C CA . ASN B 1 12 ? 19.812 18.881 53.225 1.00 29.07 70 ASN B CA 1
ATOM 2081 C C . ASN B 1 12 ? 19.405 19.801 52.078 1.00 29.34 70 ASN B C 1
ATOM 2082 O O . ASN B 1 12 ? 19.815 20.966 52.014 1.00 30.26 70 ASN B O 1
ATOM 2087 N N . ARG B 1 13 ? 18.587 19.271 51.178 1.00 28.70 71 ARG B N 1
ATOM 2088 C CA . ARG B 1 13 ? 18.069 20.048 50.067 1.00 29.04 71 ARG B CA 1
ATOM 2089 C C . ARG B 1 13 ? 16.552 19.986 50.083 1.00 27.04 71 ARG B C 1
ATOM 2090 O O . ARG B 1 13 ? 15.962 19.136 50.765 1.00 27.44 71 ARG B O 1
ATOM 2098 N N . GLU B 1 14 ? 15.925 20.887 49.336 1.00 24.20 72 GLU B N 1
ATOM 2099 C CA . GLU B 1 14 ? 14.488 20.845 49.148 1.00 22.52 72 GLU B CA 1
ATOM 2100 C C . GLU B 1 14 ? 14.198 20.284 47.769 1.00 20.61 72 GLU B C 1
ATOM 2101 O O . GLU B 1 14 ? 14.549 20.888 46.757 1.00 22.34 72 GLU B O 1
ATOM 2107 N N . GLY B 1 15 ? 13.566 19.120 47.730 1.00 19.88 73 GLY B N 1
ATOM 2108 C CA . GLY B 1 15 ? 13.272 18.484 46.465 1.00 18.56 73 GLY B CA 1
ATOM 2109 C C . GLY B 1 15 ? 12.200 17.434 46.595 1.00 16.21 73 GLY B C 1
ATOM 2110 O O . GLY B 1 15 ? 11.815 17.039 47.703 1.00 17.22 73 GLY B O 1
ATOM 2111 N N . THR B 1 16 ? 11.716 16.975 45.450 1.00 15.77 74 THR B N 1
ATOM 2112 C CA . THR B 1 16 ? 10.670 15.978 45.422 1.00 15.50 74 THR B CA 1
ATOM 2113 C C . THR B 1 16 ? 10.889 15.064 44.226 1.00 14.74 74 THR B C 1
ATOM 2114 O O . THR B 1 16 ? 11.509 15.463 43.226 1.00 16.10 74 THR B O 1
ATOM 2118 N N . PHE B 1 17 ? 10.386 13.843 44.337 1.00 14.62 75 PHE B N 1
ATOM 2119 C CA . PHE B 1 17 ? 10.503 12.847 43.283 1.00 15.22 75 PHE B CA 1
ATOM 2120 C C . PHE B 1 17 ? 9.167 12.145 43.161 1.00 15.40 75 PHE B C 1
ATOM 2121 O O . PHE B 1 17 ? 8.600 11.695 44.163 1.00 15.86 75 PHE B O 1
ATOM 2129 N N . VAL B 1 18 ? 8.657 12.076 41.934 1.00 15.95 76 VAL B N 1
ATOM 2130 C CA . VAL B 1 18 ? 7.391 11.427 41.643 1.00 17.37 76 VAL B CA 1
ATOM 2131 C C . VAL B 1 18 ? 7.654 10.405 40.551 1.00 17.48 76 VAL B C 1
ATOM 2132 O O . VAL B 1 18 ? 8.246 10.742 39.521 1.00 17.58 76 VAL B O 1
ATOM 2136 N N . ILE B 1 19 ? 7.249 9.160 40.758 1.00 18.13 77 ILE B N 1
ATOM 2137 C CA . ILE B 1 19 ? 7.501 8.140 39.746 1.00 18.19 77 ILE B CA 1
ATOM 2138 C C . ILE B 1 19 ? 6.397 7.095 39.758 1.00 19.70 77 ILE B C 1
ATOM 2139 O O . ILE B 1 19 ? 5.877 6.730 40.818 1.00 21.19 77 ILE B O 1
ATOM 2144 N N . GLN B 1 20 ? 6.025 6.623 38.580 1.00 20.93 78 GLN B N 1
ATOM 2145 C CA . GLN B 1 20 ? 4.891 5.732 38.450 1.00 24.54 78 GLN B CA 1
ATOM 2146 C C . GLN B 1 20 ? 5.088 4.812 37.268 1.00 26.29 78 GLN B C 1
ATOM 2147 O O . GLN B 1 20 ? 5.294 5.281 36.148 1.00 26.79 78 GLN B O 1
ATOM 2153 N N . GLU B 1 21 ? 5.042 3.507 37.485 1.00 28.78 79 GLU B N 1
ATOM 2154 C CA . GLU B 1 21 ? 5.017 2.612 36.341 1.00 31.65 79 GLU B CA 1
ATOM 2155 C C . GLU B 1 21 ? 3.682 2.860 35.652 1.00 32.67 79 GLU B C 1
ATOM 2156 O O . GLU B 1 21 ? 2.680 3.111 36.309 1.00 33.30 79 GLU B O 1
ATOM 2162 N N . VAL B 1 22 ? 3.663 2.830 34.323 1.00 33.57 80 VAL B N 1
ATOM 2163 C CA . VAL B 1 22 ? 2.430 3.144 33.607 1.00 36.47 80 VAL B CA 1
ATOM 2164 C C . VAL B 1 22 ? 1.280 2.187 33.933 1.00 38.75 80 VAL B C 1
ATOM 2165 O O . VAL B 1 22 ? 0.121 2.536 33.747 1.00 41.45 80 VAL B O 1
ATOM 2169 N N . LYS B 1 23 ? 1.585 0.988 34.418 1.00 38.80 81 LYS B N 1
ATOM 2170 C CA . LYS B 1 23 ? 0.538 0.033 34.761 1.00 42.38 81 LYS B CA 1
ATOM 2171 C C . LYS B 1 23 ? 0.108 0.169 36.226 1.00 43.19 81 LYS B C 1
ATOM 2172 O O . LYS B 1 23 ? -0.762 -0.570 36.690 1.00 44.80 81 LYS B O 1
ATOM 2178 N N . GLU B 1 24 ? 0.731 1.090 36.958 1.00 41.76 82 GLU B N 1
ATOM 2179 C CA . GLU B 1 24 ? 0.385 1.314 38.366 1.00 41.38 82 GLU B CA 1
ATOM 2180 C C . GLU B 1 24 ? -0.756 2.319 38.509 1.00 40.30 82 GLU B C 1
ATOM 2181 O O . GLU B 1 24 ? -0.881 3.229 37.699 1.00 40.01 82 GLU B O 1
ATOM 2187 N N . LYS B 1 25 ? -1.590 2.159 39.538 1.00 41.68 83 LYS B N 1
ATOM 2188 C CA . LYS B 1 25 ? -2.754 3.028 39.676 1.00 43.07 83 LYS B CA 1
ATOM 2189 C C . LYS B 1 25 ? -2.366 4.420 40.110 1.00 42.11 83 LYS B C 1
ATOM 2190 O O . LYS B 1 25 ? -2.988 5.387 39.692 1.00 43.77 83 LYS B O 1
ATOM 2196 N N . SER B 1 26 ? -1.362 4.520 40.978 1.00 40.38 84 SER B N 1
ATOM 2197 C CA . SER B 1 26 ? -0.982 5.807 41.553 1.00 38.96 84 SER B CA 1
ATOM 2198 C C . SER B 1 26 ? 0.535 5.982 41.591 1.00 34.97 84 SER B C 1
ATOM 2199 O O . SER B 1 26 ? 1.277 5.001 41.636 1.00 35.10 84 SER B O 1
ATOM 2202 N N . PRO B 1 27 ? 1.008 7.238 41.570 1.00 32.61 85 PRO B N 1
ATOM 2203 C CA . PRO B 1 27 ? 2.457 7.428 41.648 1.00 30.04 85 PRO B CA 1
ATOM 2204 C C . PRO B 1 27 ? 3.007 7.239 43.058 1.00 27.25 85 PRO B C 1
ATOM 2205 O O . PRO B 1 27 ? 2.292 7.414 44.061 1.00 28.60 85 PRO B O 1
ATOM 2209 N N . TRP B 1 28 ? 4.281 6.867 43.119 1.00 24.60 86 TRP B N 1
ATOM 2210 C CA . TRP B 1 28 ? 5.048 6.905 44.354 1.00 22.70 86 TRP B CA 1
ATOM 2211 C C . TRP B 1 28 ? 5.667 8.291 44.488 1.00 21.02 86 TRP B C 1
ATOM 2212 O O . TRP B 1 28 ? 6.162 8.855 43.504 1.00 21.05 86 TRP B O 1
ATOM 2223 N N . VAL B 1 29 ? 5.630 8.852 45.688 1.00 21.88 87 VAL B N 1
ATOM 2224 C CA . VAL B 1 29 ? 6.044 10.231 45.892 1.00 20.89 87 VAL B CA 1
ATOM 2225 C C . VAL B 1 29 ? 6.960 10.389 47.095 1.00 21.06 87 VAL B C 1
ATOM 2226 O O . VAL B 1 29 ? 6.646 9.904 48.184 1.00 22.39 87 VAL B O 1
ATOM 2230 N N . TYR B 1 30 ? 8.085 11.062 46.897 1.00 18.30 88 TYR B N 1
ATOM 2231 C CA . TYR B 1 30 ? 8.935 11.534 47.984 1.00 18.50 88 TYR B CA 1
ATOM 2232 C C . TYR B 1 30 ? 8.719 13.036 48.144 1.00 18.17 88 TYR B C 1
ATOM 2233 O O . TYR B 1 30 ? 8.823 13.777 47.168 1.00 19.01 88 TYR B O 1
ATOM 2242 N N . ASN B 1 31 ? 8.440 13.466 49.378 1.00 18.29 89 ASN B N 1
ATOM 2243 C CA . ASN B 1 31 ? 8.119 14.859 49.735 1.00 19.20 89 ASN B CA 1
ATOM 2244 C C . ASN B 1 31 ? 6.809 15.303 49.085 1.00 20.71 89 ASN B C 1
ATOM 2245 O O . ASN B 1 31 ? 6.798 16.064 48.114 1.00 20.24 89 ASN B O 1
ATOM 2250 N N . LYS B 1 32 ? 5.704 14.816 49.640 1.00 22.27 90 LYS B N 1
ATOM 2251 C CA . LYS B 1 32 ? 4.396 14.987 49.037 1.00 25.51 90 LYS B CA 1
ATOM 2252 C C . LYS B 1 32 ? 3.960 16.434 48.995 1.00 25.24 90 LYS B C 1
ATOM 2253 O O . LYS B 1 32 ? 3.255 16.838 48.073 1.00 26.33 90 LYS B O 1
ATOM 2259 N N . LYS B 1 33 ? 4.387 17.219 49.979 1.00 25.15 91 LYS B N 1
ATO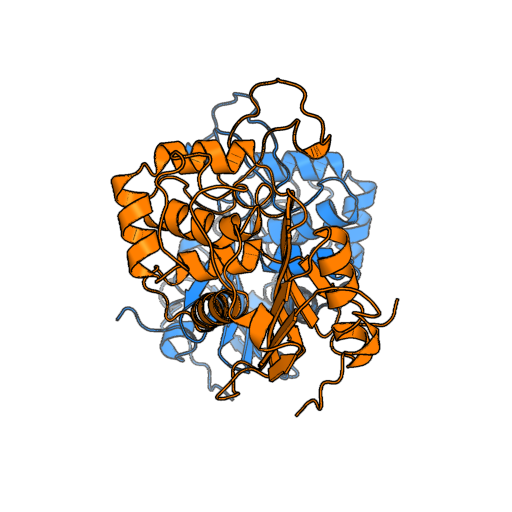M 2260 C CA . LYS B 1 33 ? 3.971 18.618 50.036 1.00 26.88 91 LYS B CA 1
ATOM 2261 C C . LYS B 1 33 ? 4.568 19.388 48.849 1.00 24.56 91 LYS B C 1
ATOM 2262 O O . LYS B 1 33 ? 3.865 20.150 48.184 1.00 25.53 91 LYS B O 1
ATOM 2268 N N . ARG B 1 34 ? 5.854 19.181 48.567 1.00 22.18 92 ARG B N 1
ATOM 2269 C CA . ARG B 1 34 ? 6.477 19.897 47.463 1.00 21.57 92 ARG B CA 1
ATOM 2270 C C . ARG B 1 34 ? 6.012 19.325 46.119 1.00 21.72 92 ARG B C 1
ATOM 2271 O O . ARG B 1 34 ? 5.933 20.042 45.119 1.00 21.98 92 ARG B O 1
ATOM 2279 N N . ALA B 1 35 ? 5.681 18.038 46.101 1.00 21.99 93 ALA B N 1
ATOM 2280 C CA . ALA B 1 35 ? 5.178 17.405 44.882 1.00 20.82 93 ALA B CA 1
ATOM 2281 C C . ALA B 1 35 ? 3.868 18.034 44.399 1.00 20.88 93 ALA B C 1
ATOM 2282 O O . ALA B 1 35 ? 3.534 17.962 43.212 1.00 21.40 93 ALA B O 1
ATOM 2284 N N . LYS B 1 36 ? 3.121 18.628 45.329 1.00 23.03 94 LYS B N 1
ATOM 2285 C CA . LYS B 1 36 ? 1.833 19.237 45.003 1.00 25.49 94 LYS B CA 1
ATOM 2286 C C . LYS B 1 36 ? 1.954 20.734 44.750 1.00 26.03 94 LYS B C 1
ATOM 2287 O O . LYS B 1 36 ? 0.994 21.385 44.333 1.00 27.28 94 LYS B O 1
ATOM 2293 N N . GLU B 1 37 ? 3.139 21.274 44.994 1.00 26.56 95 GLU B N 1
ATOM 2294 C CA . GLU B 1 37 ? 3.400 22.691 44.795 1.00 27.50 95 GLU B CA 1
ATOM 2295 C C . GLU B 1 37 ? 3.666 22.982 43.322 1.00 26.56 95 GLU B C 1
ATOM 2296 O O . GLU B 1 37 ? 4.333 22.198 42.643 1.00 25.67 95 GLU B O 1
ATOM 2302 N N . ARG B 1 38 ? 3.160 24.105 42.825 1.00 26.95 96 ARG B N 1
ATOM 2303 C CA . ARG B 1 38 ? 3.340 24.435 41.413 1.00 27.56 96 ARG B CA 1
ATOM 2304 C C . ARG B 1 38 ? 4.529 25.362 41.190 1.00 27.80 96 ARG B C 1
ATOM 2305 O O . ARG B 1 38 ? 4.734 26.325 41.934 1.00 28.54 96 ARG B O 1
ATOM 2313 N N . PHE B 1 39 ? 5.299 25.058 40.147 1.00 26.46 97 PHE B N 1
ATOM 2314 C CA . PHE B 1 39 ? 6.471 25.833 39.765 1.00 25.40 97 PHE B CA 1
ATOM 2315 C C . PHE B 1 39 ? 6.435 26.137 38.277 1.00 25.43 97 PHE B C 1
ATOM 2316 O O . PHE B 1 39 ? 5.871 25.360 37.503 1.00 25.71 97 PHE B O 1
ATOM 2324 N N . ALA B 1 40 ? 7.045 27.253 37.887 1.00 25.21 98 ALA B N 1
ATOM 2325 C CA . ALA B 1 40 ? 7.283 27.536 36.470 1.00 24.64 98 ALA B CA 1
ATOM 2326 C C . ALA B 1 40 ? 7.921 26.317 35.822 1.00 23.59 98 ALA B C 1
ATOM 2327 O O . ALA B 1 40 ? 8.880 25.777 36.355 1.00 23.48 98 ALA B O 1
ATOM 2329 N N . PRO B 1 41 ? 7.400 25.891 34.657 1.00 22.82 99 PRO B N 1
ATOM 2330 C CA . PRO B 1 41 ? 7.902 24.670 34.012 1.00 22.23 99 PRO B CA 1
ATOM 2331 C C . PRO B 1 41 ? 9.269 24.842 33.358 1.00 20.52 99 PRO B C 1
ATOM 2332 O O . PRO B 1 41 ? 9.930 23.841 33.080 1.00 19.43 99 PRO B O 1
ATOM 2336 N N . GLN B 1 42 ? 9.676 26.084 33.119 1.00 20.78 100 GLN B N 1
ATOM 2337 C CA . GLN B 1 42 ? 10.929 26.379 32.423 1.00 20.60 100 GLN B CA 1
ATOM 2338 C C . GLN B 1 42 ? 10.983 25.596 31.102 1.00 19.80 100 GLN B C 1
ATOM 2339 O O . GLN B 1 42 ? 9.960 25.481 30.431 1.00 20.57 100 GLN B O 1
ATOM 2345 N N . SER B 1 43 ? 12.146 25.063 30.729 1.00 18.58 101 SER B N 1
ATOM 2346 C CA . SER B 1 43 ? 12.285 24.358 29.454 1.00 18.99 101 SER B CA 1
ATOM 2347 C C . SER B 1 43 ? 11.425 23.098 29.336 1.00 17.06 101 SER B C 1
ATOM 2348 O O . SER B 1 43 ? 11.249 22.583 28.232 1.00 17.51 101 SER B O 1
ATOM 2351 N N . THR B 1 44 ? 10.890 22.587 30.445 1.00 16.55 102 THR B N 1
ATOM 2352 C CA . THR B 1 44 ? 10.069 21.385 30.331 1.00 16.46 102 THR B CA 1
ATOM 2353 C C . THR B 1 44 ? 8.778 21.670 29.570 1.00 17.23 102 THR B C 1
ATOM 2354 O O . THR B 1 44 ? 8.125 20.735 29.087 1.00 19.07 102 THR B O 1
ATOM 2358 N N . PHE B 1 45 ? 8.417 22.946 29.437 1.00 17.48 103 PHE B N 1
ATOM 2359 C CA . PHE B 1 45 ? 7.230 23.289 28.663 1.00 18.12 103 PHE B CA 1
ATOM 2360 C C . PHE B 1 45 ? 7.403 22.944 27.181 1.00 18.09 103 PHE B C 1
ATOM 2361 O O . PHE B 1 45 ? 6.411 22.836 26.456 1.00 18.63 103 PHE B O 1
ATOM 2369 N N . LYS B 1 46 ? 8.640 22.766 26.724 1.00 17.38 104 LYS B N 1
ATOM 2370 C CA . LYS B 1 46 ? 8.861 22.443 25.313 1.00 16.34 104 LYS B CA 1
ATOM 2371 C C . LYS B 1 46 ? 8.063 21.216 24.888 1.00 17.00 104 LYS B C 1
ATOM 2372 O O . LYS B 1 46 ? 7.664 21.125 23.737 1.00 18.04 104 LYS B O 1
ATOM 2378 N N . VAL B 1 47 ? 7.844 20.276 25.802 1.00 17.46 105 VAL B N 1
ATOM 2379 C CA . VAL B 1 47 ? 7.043 19.099 25.490 1.00 17.15 105 VAL B CA 1
ATOM 2380 C C . VAL B 1 47 ? 5.631 19.498 25.053 1.00 18.06 105 VAL B C 1
ATOM 2381 O O . VAL B 1 47 ? 5.154 19.082 23.996 1.00 20.22 105 VAL B O 1
ATOM 2385 N N . ALA B 1 48 ? 4.970 20.333 25.852 1.00 19.17 106 ALA B N 1
ATOM 2386 C CA . ALA B 1 48 ? 3.628 20.780 25.505 1.00 20.74 106 ALA B CA 1
ATOM 2387 C C . ALA B 1 48 ? 3.661 21.713 24.298 1.00 21.87 106 ALA B C 1
ATOM 2388 O O . ALA B 1 48 ? 2.799 21.634 23.426 1.00 22.69 106 ALA B O 1
ATOM 2390 N N . ASN B 1 49 ? 4.658 22.591 24.256 1.00 21.86 107 ASN B N 1
ATOM 2391 C CA . ASN B 1 49 ? 4.794 23.558 23.169 1.00 21.77 107 ASN B CA 1
ATOM 2392 C C . ASN B 1 49 ? 4.902 22.853 21.811 1.00 21.37 107 ASN B C 1
ATOM 2393 O O . ASN B 1 49 ? 4.242 23.241 20.840 1.00 22.23 107 ASN B O 1
ATOM 2398 N N . ALA B 1 50 ? 5.719 21.805 21.751 1.00 20.11 108 ALA B N 1
ATOM 2399 C CA . ALA B 1 50 ? 5.889 21.037 20.517 1.00 19.29 108 ALA B CA 1
ATOM 2400 C C . ALA B 1 50 ? 4.588 20.341 20.099 1.00 19.96 108 ALA B C 1
ATOM 2401 O O . ALA B 1 50 ? 4.238 20.338 18.924 1.00 20.84 108 ALA B O 1
ATOM 2403 N N . LEU B 1 51 ? 3.880 19.744 21.053 1.00 20.78 109 LEU B N 1
ATOM 2404 C CA . LEU B 1 51 ? 2.597 19.101 20.757 1.00 21.70 109 LEU B CA 1
ATOM 2405 C C . LEU B 1 51 ? 1.614 20.084 20.127 1.00 24.03 109 LEU B C 1
ATOM 2406 O O . LEU B 1 51 ? 0.952 19.776 19.135 1.00 24.81 109 LEU B O 1
ATOM 2411 N N . ILE B 1 52 ? 1.537 21.274 20.711 1.00 24.93 110 ILE B N 1
ATOM 2412 C CA . ILE B 1 52 ? 0.607 22.297 20.268 1.00 26.08 110 ILE B CA 1
ATOM 2413 C C . ILE B 1 52 ? 1.039 22.841 18.903 1.00 26.73 110 ILE B C 1
ATOM 2414 O O . ILE B 1 52 ? 0.207 23.085 18.032 1.00 28.38 110 ILE B O 1
ATOM 2419 N N . GLY B 1 53 ? 2.342 23.025 18.725 1.00 26.07 111 GLY B N 1
ATOM 2420 C CA . GLY B 1 53 ? 2.869 23.500 17.451 1.00 25.49 111 GLY B CA 1
ATOM 2421 C C . GLY B 1 53 ? 2.539 22.568 16.298 1.00 25.72 111 GLY B C 1
ATOM 2422 O O . GLY B 1 53 ? 2.141 23.010 15.214 1.00 25.66 111 GLY B O 1
ATOM 2423 N N . LEU B 1 54 ? 2.715 21.271 16.523 1.00 25.23 112 LEU B N 1
ATOM 2424 C CA . LEU B 1 54 ? 2.365 20.272 15.516 1.00 24.25 112 LEU B CA 1
ATOM 2425 C C . LEU B 1 54 ? 0.853 20.216 15.278 1.00 25.29 112 LEU B C 1
ATOM 2426 O O . LEU B 1 54 ? 0.391 20.173 14.130 1.00 27.48 112 LEU B O 1
ATOM 2431 N N . GLN B 1 55 ? 0.079 20.231 16.360 1.00 27.29 113 GLN B N 1
ATOM 2432 C CA . GLN B 1 55 ? -1.367 20.110 16.235 1.00 28.51 113 GLN B CA 1
ATOM 2433 C C . GLN B 1 55 ? -1.972 21.308 15.494 1.00 30.49 113 GLN B C 1
ATOM 2434 O O . GLN B 1 55 ? -2.918 21.147 14.727 1.00 32.46 113 GLN B O 1
ATOM 2440 N N . THR B 1 56 ? -1.414 22.498 15.707 1.00 31.17 114 THR B N 1
ATOM 2441 C CA . THR B 1 56 ? -1.937 23.711 15.073 1.00 30.63 114 THR B CA 1
ATOM 2442 C C . THR B 1 56 ? -1.393 23.949 13.667 1.00 30.83 114 THR B C 1
ATOM 2443 O O . THR B 1 56 ? -1.878 24.825 12.952 1.00 32.22 114 THR B O 1
ATOM 2447 N N . GLY B 1 57 ? -0.365 23.201 13.287 1.00 29.48 115 GLY B N 1
ATOM 2448 C CA . GLY B 1 57 ? 0.263 23.408 11.994 1.00 28.83 115 GLY B CA 1
ATOM 2449 C C . GLY B 1 57 ? 1.297 24.521 11.977 1.00 28.00 115 GLY B C 1
ATOM 2450 O O . GLY B 1 57 ? 1.772 24.919 10.912 1.00 28.70 115 GLY B O 1
ATOM 2451 N N . ALA B 1 58 ? 1.664 25.025 13.151 1.00 26.13 116 ALA B N 1
ATOM 2452 C CA . ALA B 1 58 ? 2.718 26.033 13.239 1.00 25.84 116 ALA B CA 1
ATOM 2453 C C . ALA B 1 58 ? 4.054 25.459 12.779 1.00 24.29 116 ALA B C 1
ATOM 2454 O O . ALA B 1 58 ? 4.874 26.171 12.195 1.00 23.92 116 ALA B O 1
ATOM 2456 N N . VAL B 1 59 ? 4.262 24.170 13.048 1.00 23.02 117 VAL B N 1
ATOM 2457 C CA . VAL B 1 59 ? 5.419 23.437 12.544 1.00 22.39 117 VAL B CA 1
ATOM 2458 C C . VAL B 1 59 ? 4.945 22.139 11.904 1.00 23.39 117 VAL B C 1
ATOM 2459 O O . VAL B 1 59 ? 3.892 21.612 12.253 1.00 23.43 117 VAL B O 1
ATOM 2463 N N . ARG B 1 60 ? 5.727 21.645 10.949 1.00 23.24 118 ARG B N 1
ATOM 2464 C CA . ARG B 1 60 ? 5.330 20.535 10.094 1.00 24.99 118 ARG B CA 1
ATOM 2465 C C . ARG B 1 60 ? 5.572 19.166 10.736 1.00 23.56 118 ARG B C 1
ATOM 2466 O O . ARG B 1 60 ? 4.731 18.268 10.660 1.00 24.99 118 ARG B O 1
ATOM 2474 N N . ASP B 1 61 ? 6.739 19.025 11.355 1.00 21.86 119 ASP B N 1
ATOM 2475 C CA . ASP B 1 61 ? 7.215 17.757 11.902 1.00 19.69 119 ASP B CA 1
ATOM 2476 C C . ASP B 1 61 ? 8.526 18.003 12.647 1.00 16.81 119 ASP B C 1
ATOM 2477 O O . ASP B 1 61 ? 8.954 19.157 12.809 1.00 16.74 119 ASP B O 1
ATOM 2482 N N . GLU B 1 62 ? 9.175 16.926 13.087 1.00 15.90 120 GLU B N 1
ATOM 2483 C CA . GLU B 1 62 ? 10.397 17.047 13.871 1.00 15.58 120 GLU B CA 1
ATOM 2484 C C . GLU B 1 62 ? 11.564 17.612 13.062 1.00 14.13 120 GLU B C 1
ATOM 2485 O O . GLU B 1 62 ? 12.585 17.997 13.639 1.00 13.99 120 GLU B O 1
ATOM 2491 N N . TYR B 1 63 ? 11.415 17.646 11.736 1.00 13.92 121 TYR B N 1
ATOM 2492 C CA . TYR B 1 63 ? 12.473 18.117 10.844 1.00 13.98 121 TYR B CA 1
ATOM 2493 C C . TYR B 1 63 ? 12.242 19.539 10.325 1.00 13.28 121 TYR B C 1
ATOM 2494 O O . TYR B 1 63 ? 12.949 19.997 9.443 1.00 15.21 121 TYR B O 1
ATOM 2503 N N . ASP B 1 64 ? 11.287 20.259 10.906 1.00 14.76 122 ASP B N 1
ATOM 2504 C CA . ASP B 1 64 ? 10.932 21.584 10.406 1.00 15.90 122 ASP B CA 1
ATOM 2505 C C . ASP B 1 64 ? 12.042 22.565 10.766 1.00 15.02 122 ASP B C 1
ATOM 2506 O O . ASP B 1 64 ? 12.251 22.866 11.941 1.00 15.72 122 ASP B O 1
ATOM 2511 N N . ILE B 1 65 ? 12.746 23.062 9.757 1.00 14.66 123 ILE B N 1
ATOM 2512 C CA . ILE B 1 65 ? 13.910 23.910 9.974 1.00 14.41 123 ILE B CA 1
ATOM 2513 C C . ILE B 1 65 ? 13.522 25.363 10.213 1.00 16.20 123 ILE B C 1
ATOM 2514 O O . ILE B 1 65 ? 12.745 25.938 9.449 1.00 18.56 123 ILE B O 1
ATOM 2519 N N . LYS B 1 66 ? 14.061 25.948 11.279 1.00 15.93 124 LYS B N 1
ATOM 2520 C CA . LYS B 1 66 ? 14.007 27.399 11.432 1.00 16.64 124 LYS B CA 1
ATOM 2521 C C . LYS B 1 66 ? 15.422 27.938 11.405 1.00 16.73 124 LYS B C 1
ATOM 2522 O O . LYS B 1 66 ? 16.369 27.279 11.857 1.00 16.71 124 LYS B O 1
ATOM 2528 N N . TYR B 1 67 ? 15.562 29.139 10.854 1.00 18.25 125 TYR B N 1
ATOM 2529 C CA . TYR B 1 67 ? 16.875 29.694 10.585 1.00 18.60 125 TYR B CA 1
ATOM 2530 C C . TYR B 1 67 ? 17.317 30.620 11.707 1.00 18.69 125 TYR B C 1
ATOM 2531 O O . TYR B 1 67 ? 16.568 31.498 12.140 1.00 20.24 125 TYR B O 1
ATOM 2540 N N . TRP B 1 68 ? 18.528 30.370 12.198 1.00 17.89 126 TRP B N 1
ATOM 2541 C CA . TRP B 1 68 ? 19.185 31.207 13.192 1.00 18.02 126 TRP B CA 1
ATOM 2542 C C . TRP B 1 68 ? 19.270 32.647 12.696 1.00 18.62 126 TRP B C 1
ATOM 2543 O O . TRP B 1 68 ? 19.518 32.894 11.524 1.00 18.88 126 TRP B O 1
ATOM 2554 N N . ASP B 1 69 ? 19.051 33.597 13.599 1.00 19.17 127 ASP B N 1
ATOM 2555 C CA . ASP B 1 69 ? 19.042 35.016 13.233 1.00 20.94 127 ASP B CA 1
ATOM 2556 C C . ASP B 1 69 ? 20.444 35.598 13.149 1.00 21.40 127 ASP B C 1
ATOM 2557 O O . ASP B 1 69 ? 20.608 36.785 12.856 1.00 22.33 127 ASP B O 1
ATOM 2562 N N . GLY B 1 70 ? 21.452 34.781 13.401 1.00 21.06 128 GLY B N 1
ATOM 2563 C CA . GLY B 1 70 ? 22.832 35.201 13.288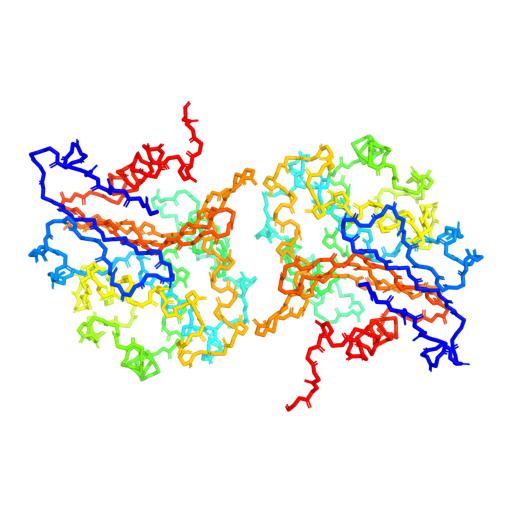 1.00 22.13 128 GLY B CA 1
ATOM 2564 C C . GLY B 1 70 ? 23.356 35.973 14.483 1.00 23.83 128 GLY B C 1
ATOM 2565 O O . GLY B 1 70 ? 24.492 36.440 14.459 1.00 26.22 128 GLY B O 1
ATOM 2566 N N . VAL B 1 71 ? 22.533 36.086 15.527 1.00 24.73 129 VAL B N 1
ATOM 2567 C CA . VAL B 1 71 ? 22.923 36.705 16.790 1.00 25.90 129 VAL B CA 1
ATOM 2568 C C . VAL B 1 71 ? 23.615 35.660 17.663 1.00 23.06 129 VAL B C 1
ATOM 2569 O O . VAL B 1 71 ? 23.023 34.633 17.955 1.00 23.46 129 VAL B O 1
ATOM 2573 N N . LYS B 1 72 ? 24.857 35.905 18.071 1.00 23.87 130 LYS B N 1
ATOM 2574 C CA . LYS B 1 72 ? 25.562 34.955 18.938 1.00 24.44 130 LYS B CA 1
ATOM 2575 C C . LYS B 1 72 ? 24.986 34.962 20.351 1.00 23.66 130 LYS B C 1
ATOM 2576 O O . LYS B 1 72 ? 25.007 35.985 21.036 1.00 23.53 130 LYS B O 1
ATOM 2582 N N . ARG B 1 73 ? 24.471 33.816 20.782 1.00 23.48 131 ARG B N 1
ATOM 2583 C CA . ARG B 1 73 ? 23.937 33.683 22.125 1.00 24.55 131 ARG B CA 1
ATOM 2584 C C . ARG B 1 73 ? 24.949 32.937 22.989 1.00 25.73 131 ARG B C 1
ATOM 2585 O O . ARG B 1 73 ? 25.972 32.468 22.490 1.00 26.23 131 ARG B O 1
ATOM 2593 N N . GLU B 1 74 ? 24.691 32.868 24.290 1.00 26.54 132 GLU B N 1
ATOM 2594 C CA . GLU B 1 74 ? 25.681 32.336 25.223 1.00 28.81 132 GLU B CA 1
ATOM 2595 C C . GLU B 1 74 ? 25.922 30.840 25.073 1.00 28.59 132 GLU B C 1
ATOM 2596 O O . GLU B 1 74 ? 27.013 30.347 25.359 1.00 31.86 132 GLU B O 1
ATOM 2602 N N . ILE B 1 75 ? 24.905 30.113 24.635 1.00 25.34 133 ILE B N 1
ATOM 2603 C CA . ILE B 1 75 ? 25.041 28.673 24.466 1.00 26.07 133 ILE B CA 1
ATOM 2604 C C . ILE B 1 75 ? 25.455 28.375 23.030 1.00 25.60 133 ILE B C 1
ATOM 2605 O O . ILE B 1 75 ? 24.728 28.694 22.092 1.00 24.52 133 ILE B O 1
ATOM 2610 N N . ASP B 1 76 ? 26.627 27.766 22.869 1.00 26.57 134 ASP B N 1
ATOM 2611 C CA . ASP B 1 76 ? 27.238 27.610 21.553 1.00 26.06 134 ASP B CA 1
ATOM 2612 C C . ASP B 1 76 ? 26.339 26.866 20.575 1.00 24.07 134 ASP B C 1
ATOM 2613 O O . ASP B 1 76 ? 26.191 27.286 19.431 1.00 24.50 134 ASP B O 1
ATOM 2618 N N . ASN B 1 77 ? 25.713 25.777 21.008 1.00 22.84 135 ASN B N 1
ATOM 2619 C CA . ASN B 1 77 ? 24.954 25.000 20.033 1.00 22.42 135 ASN B CA 1
ATOM 2620 C C . ASN B 1 77 ? 23.604 25.643 19.676 1.00 20.26 135 ASN B C 1
ATOM 2621 O O . ASN B 1 77 ? 22.879 25.128 18.829 1.00 20.30 135 ASN B O 1
ATOM 2626 N N . TRP B 1 78 ? 23.296 26.795 20.269 1.00 18.77 136 TRP B N 1
ATOM 2627 C CA . TRP B 1 78 ? 22.129 27.566 19.850 1.00 18.58 136 TRP B CA 1
ATOM 2628 C C . TRP B 1 78 ? 22.400 28.389 18.594 1.00 18.26 136 TRP B C 1
ATOM 2629 O O . TRP B 1 78 ? 21.469 28.857 17.932 1.00 18.87 136 TRP B O 1
ATOM 2640 N N . ASN B 1 79 ? 23.679 28.590 18.287 1.00 18.48 137 ASN B N 1
ATOM 2641 C CA . ASN B 1 79 ? 24.088 29.512 17.233 1.00 18.84 137 ASN B CA 1
ATOM 2642 C C . ASN B 1 79 ? 24.189 28.838 15.875 1.00 18.08 137 ASN B C 1
ATOM 2643 O O . ASN B 1 79 ? 25.221 28.893 15.202 1.00 18.36 137 ASN B O 1
ATOM 2648 N N . ARG B 1 80 ? 23.091 28.204 15.488 1.00 16.10 138 ARG B N 1
ATOM 2649 C CA . ARG B 1 80 ? 22.993 27.527 14.201 1.00 15.76 138 ARG B CA 1
ATOM 2650 C C . ARG B 1 80 ? 21.527 27.267 13.892 1.00 15.40 138 ARG B C 1
ATOM 2651 O O . ARG B 1 80 ? 20.670 27.359 14.783 1.00 15.64 138 ARG B O 1
ATOM 2659 N N . ASP B 1 81 ? 21.244 26.938 12.638 1.00 15.87 139 ASP B N 1
ATOM 2660 C CA . ASP B 1 81 ? 19.896 26.561 12.246 1.00 15.07 139 ASP B CA 1
ATOM 2661 C C . ASP B 1 81 ? 19.504 25.304 13.014 1.00 14.28 139 ASP B C 1
ATOM 2662 O O . ASP B 1 81 ? 20.355 24.464 13.307 1.00 15.07 139 ASP B O 1
ATOM 2667 N N . HIS B 1 82 ? 18.220 25.184 13.325 1.00 14.14 140 HIS B N 1
ATOM 2668 C CA . HIS B 1 82 ? 17.722 24.051 14.102 1.00 14.20 140 HIS B CA 1
ATOM 2669 C C . HIS B 1 82 ? 16.411 23.546 13.543 1.00 13.76 140 HIS B C 1
ATOM 2670 O O . HIS B 1 82 ? 15.711 24.249 12.805 1.00 15.55 140 HIS B O 1
ATOM 2677 N N . THR B 1 83 ? 16.069 22.317 13.916 1.00 13.70 141 THR B N 1
ATOM 2678 C CA . THR B 1 83 ? 14.745 21.787 13.644 1.00 14.47 141 THR B CA 1
ATOM 2679 C C . THR B 1 83 ? 13.942 21.724 14.938 1.00 14.14 141 THR B C 1
ATOM 2680 O O . THR B 1 83 ? 14.485 21.941 16.022 1.00 14.39 141 THR B O 1
ATOM 2684 N N . LEU B 1 84 ? 12.652 21.427 14.821 1.00 14.00 142 LEU B N 1
ATOM 2685 C CA . LEU B 1 84 ? 11.823 21.231 15.995 1.00 12.55 142 LEU B CA 1
ATOM 2686 C C . LEU B 1 84 ? 12.470 20.200 16.916 1.00 12.92 142 LEU B C 1
ATOM 2687 O O . LEU B 1 84 ? 12.559 20.397 18.133 1.00 13.50 142 LEU B O 1
ATOM 2692 N N . GLY B 1 85 ? 12.927 19.099 16.332 1.00 12.97 143 GLY B N 1
ATOM 2693 C CA . GLY B 1 85 ? 13.535 18.033 17.109 1.00 13.20 143 GLY B CA 1
ATOM 2694 C C . GLY B 1 85 ? 14.894 18.371 17.698 1.00 12.15 143 GLY B C 1
ATOM 2695 O O . GLY B 1 85 ? 15.150 18.088 18.860 1.00 14.04 143 GLY B O 1
ATOM 2696 N N . SER B 1 86 ? 15.781 18.990 16.915 1.00 11.65 144 SER B N 1
ATOM 2697 C CA . SER B 1 86 ? 17.069 19.351 17.497 1.00 11.80 144 SER B CA 1
ATOM 2698 C C . SER B 1 86 ? 16.862 20.476 18.526 1.00 12.65 144 SER B C 1
ATOM 2699 O O . SER B 1 86 ? 17.623 20.590 19.493 1.00 13.58 144 SER B O 1
ATOM 2702 N N . GLY B 1 87 ? 15.823 21.286 18.319 1.00 12.87 145 GLY B N 1
ATOM 2703 C CA . GLY B 1 87 ? 15.466 22.337 19.257 1.00 14.58 145 GLY B CA 1
ATOM 2704 C C . GLY B 1 87 ? 15.077 21.771 20.603 1.00 14.80 145 GLY B C 1
ATOM 2705 O O . GLY B 1 87 ? 15.376 22.372 21.632 1.00 16.49 145 GLY B O 1
ATOM 2706 N N . MET B 1 88 ? 14.393 20.625 20.604 1.00 14.23 146 MET B N 1
ATOM 2707 C CA A MET B 1 88 ? 14.042 19.923 21.835 0.60 14.90 146 MET B CA 1
ATOM 2708 C CA B MET B 1 88 ? 14.055 19.984 21.863 0.40 15.20 146 MET B CA 1
ATOM 2709 C C . MET B 1 88 ? 15.311 19.426 22.517 1.00 15.17 146 MET B C 1
ATOM 2710 O O . MET B 1 88 ? 15.557 19.687 23.691 1.00 16.72 146 MET B O 1
ATOM 2719 N N . ARG B 1 89 ? 16.105 18.685 21.747 1.00 15.50 147 ARG B N 1
ATOM 2720 C CA A ARG B 1 89 ? 17.320 18.045 22.242 0.82 16.68 147 ARG B CA 1
ATOM 2721 C CA B ARG B 1 89 ? 17.302 18.042 22.279 0.18 17.48 147 ARG B CA 1
ATOM 2722 C C . ARG B 1 89 ? 18.303 19.044 22.861 1.00 17.64 147 ARG B C 1
ATOM 2723 O O . ARG B 1 89 ? 18.883 18.796 23.925 1.00 19.68 147 ARG B O 1
ATOM 2738 N N . ASP B 1 90 ? 18.497 20.172 22.180 1.00 18.03 148 ASP B N 1
ATOM 2739 C CA . ASP B 1 90 ? 19.449 21.191 22.631 1.00 17.94 148 ASP B CA 1
ATOM 2740 C C . ASP B 1 90 ? 18.770 22.340 23.384 1.00 18.38 148 ASP B C 1
ATOM 2741 O O . ASP B 1 90 ? 19.419 23.333 23.729 1.00 19.38 148 ASP B O 1
ATOM 2746 N N . SER B 1 91 ? 17.476 22.184 23.655 1.00 17.19 149 SER B N 1
ATOM 2747 C CA . SER B 1 91 ? 16.690 23.174 24.404 1.00 17.75 149 SER B CA 1
ATOM 2748 C C . SER B 1 91 ? 16.866 24.573 23.835 1.00 18.55 149 SER B C 1
ATOM 2749 O O . SER B 1 91 ? 17.169 25.523 24.558 1.00 19.54 149 SER B O 1
ATOM 2752 N N . VAL B 1 92 ? 16.677 24.682 22.528 1.00 17.85 150 VAL B N 1
ATOM 2753 C CA . VAL B 1 92 ? 16.927 25.930 21.822 1.00 17.87 150 VAL B CA 1
ATOM 2754 C C . VAL B 1 92 ? 15.754 26.883 21.971 1.00 19.13 150 VAL B C 1
ATOM 2755 O O . VAL B 1 92 ? 14.769 26.799 21.244 1.00 19.39 150 VAL B O 1
ATOM 2759 N N . VAL B 1 93 ? 15.877 27.801 22.921 1.00 19.01 151 VAL B N 1
ATOM 2760 C CA . VAL B 1 93 ? 14.770 28.661 23.282 1.00 19.96 151 VAL B CA 1
ATOM 2761 C C . VAL B 1 93 ? 14.262 29.483 22.098 1.00 19.38 151 VAL B C 1
ATOM 2762 O O . VAL B 1 93 ? 13.052 29.581 21.910 1.00 20.01 151 VAL B O 1
ATOM 2766 N N . TRP B 1 94 ? 15.160 30.033 21.276 1.00 19.00 152 TRP B N 1
ATOM 2767 C CA . TRP B 1 94 ? 14.701 30.940 20.220 1.00 18.94 152 TRP B CA 1
ATOM 2768 C C . TRP B 1 94 ? 13.807 30.219 19.223 1.00 18.85 152 TRP B C 1
ATOM 2769 O O . TRP B 1 94 ? 12.869 30.812 18.691 1.00 19.79 152 TRP B O 1
ATOM 2780 N N . TYR B 1 95 ? 14.064 28.929 19.006 1.00 17.94 153 TYR B N 1
ATOM 2781 C CA . TYR B 1 95 ? 13.233 28.152 18.097 1.00 18.01 153 TYR B CA 1
ATOM 2782 C C . TYR B 1 95 ? 11.823 28.062 18.665 1.00 18.61 153 TYR B C 1
ATOM 2783 O O . TYR B 1 95 ? 10.838 28.322 17.973 1.00 19.20 153 TYR B O 1
ATOM 2792 N N . TYR B 1 96 ? 11.736 27.678 19.936 1.00 18.40 154 TYR B N 1
ATOM 2793 C CA . TYR B 1 96 ? 10.447 27.438 20.568 1.00 18.94 154 TYR B CA 1
ATOM 2794 C C . TYR B 1 96 ? 9.683 28.742 20.834 1.00 20.51 154 TYR B C 1
ATOM 2795 O O . TYR B 1 96 ? 8.453 28.749 20.833 1.00 20.9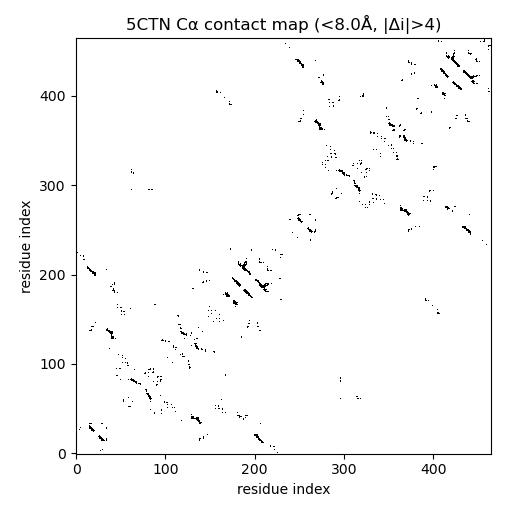3 154 TYR B O 1
ATOM 2804 N N . GLN B 1 97 ? 10.407 29.848 20.971 1.00 21.32 155 GLN B N 1
ATOM 2805 C CA . GLN B 1 97 ? 9.765 31.162 21.054 1.00 22.17 155 GLN B CA 1
ATOM 2806 C C . GLN B 1 97 ? 9.151 31.545 19.705 1.00 23.24 155 GLN B C 1
ATOM 2807 O O . GLN B 1 97 ? 8.049 32.085 19.648 1.00 24.86 155 GLN B O 1
ATOM 2813 N N . ALA B 1 98 ? 9.853 31.261 18.611 1.00 23.36 156 ALA B N 1
ATOM 2814 C CA . ALA B 1 98 ? 9.317 31.576 17.289 1.00 24.28 156 ALA B CA 1
ATOM 2815 C C . ALA B 1 98 ? 8.066 30.743 17.019 1.00 23.83 156 ALA B C 1
ATOM 2816 O O . ALA B 1 98 ? 7.082 31.238 16.467 1.00 25.33 156 ALA B O 1
ATOM 2818 N N . MET B 1 99 ? 8.110 29.470 17.411 1.00 24.01 157 MET B N 1
ATOM 2819 C CA . MET B 1 99 ? 6.951 28.602 17.268 1.00 23.60 157 MET B CA 1
ATOM 2820 C C . MET B 1 99 ? 5.775 29.098 18.117 1.00 25.55 157 MET B C 1
ATOM 2821 O O . MET B 1 99 ? 4.629 29.119 17.659 1.00 26.52 157 MET B O 1
ATOM 2826 N N . ALA B 1 100 ? 6.062 29.502 19.351 1.00 27.34 158 ALA B N 1
ATOM 2827 C CA . ALA B 1 100 ? 5.027 30.032 20.233 1.00 28.77 158 ALA B CA 1
ATOM 2828 C C . ALA B 1 100 ? 4.319 31.232 19.614 1.00 29.07 158 ALA B C 1
ATOM 2829 O O . ALA B 1 100 ? 3.088 31.324 19.645 1.00 29.58 158 ALA B O 1
ATOM 2831 N N . ARG B 1 101 ? 5.097 32.153 19.058 1.00 28.32 159 ARG B N 1
ATOM 2832 C CA . ARG B 1 101 ? 4.515 33.337 18.438 1.00 30.19 159 ARG B CA 1
ATOM 2833 C C . ARG B 1 101 ? 3.611 32.965 17.269 1.00 30.49 159 ARG B C 1
ATOM 2834 O O . ARG B 1 101 ? 2.586 33.614 17.048 1.00 31.71 159 ARG B O 1
ATOM 2842 N N . ASP B 1 102 ? 3.986 31.923 16.522 1.00 30.73 160 ASP B N 1
ATOM 2843 C CA . ASP B 1 102 ? 3.151 31.443 15.422 1.00 30.09 160 ASP B CA 1
ATOM 2844 C C . ASP B 1 102 ? 1.869 30.780 15.916 1.00 30.62 160 ASP B C 1
ATOM 2845 O O . ASP B 1 102 ? 0.804 30.962 15.329 1.00 32.23 160 ASP B O 1
ATOM 2850 N N . ILE B 1 103 ? 1.966 30.013 16.998 1.00 31.23 161 ILE B N 1
ATOM 2851 C CA . ILE B 1 103 ? 0.782 29.405 17.593 1.00 32.31 161 ILE B CA 1
ATOM 2852 C C . ILE B 1 103 ? -0.206 30.486 18.032 1.00 33.65 161 ILE B C 1
ATOM 2853 O O . ILE B 1 103 ? -1.401 30.403 17.737 1.00 35.17 161 ILE B O 1
ATOM 2858 N N . GLY B 1 104 ? 0.302 31.503 18.728 1.00 34.97 162 GLY B N 1
ATOM 2859 C CA . GLY B 1 104 ? -0.514 32.630 19.163 1.00 36.08 162 GLY B CA 1
ATOM 2860 C C . GLY B 1 104 ? -1.301 32.371 20.441 1.00 37.26 162 GLY B C 1
ATOM 2861 O O . GLY B 1 104 ? -1.530 31.225 20.803 1.00 38.50 162 GLY B O 1
ATOM 2862 N N . GLU B 1 105 ? -1.751 33.440 21.099 1.00 37.97 163 GLU B N 1
ATOM 2863 C CA . GLU B 1 105 ? -2.420 33.343 22.410 1.00 39.70 163 GLU B CA 1
ATOM 2864 C C . GLU B 1 105 ? -3.662 32.471 22.413 1.00 40.97 163 GLU B C 1
ATOM 2865 O O . GLU B 1 105 ? -3.813 31.620 23.288 1.00 41.73 163 GLU B O 1
ATOM 2871 N N . GLU B 1 106 ? -4.564 32.713 21.465 1.00 41.26 164 GLU B N 1
ATOM 2872 C CA . GLU B 1 106 ? -5.845 32.022 21.448 1.00 42.49 164 GLU B CA 1
ATOM 2873 C C . GLU B 1 106 ? -5.653 30.523 21.386 1.00 40.95 164 GLU B C 1
ATOM 2874 O O . GLU B 1 106 ? -6.166 29.782 22.222 1.00 41.45 164 GLU B O 1
ATOM 2880 N N . ARG B 1 107 ? -4.896 30.077 20.396 1.00 38.37 165 ARG B N 1
ATOM 2881 C CA . ARG B 1 107 ? -4.675 28.656 20.234 1.00 38.33 165 ARG B CA 1
ATOM 2882 C C . ARG B 1 107 ? -3.830 28.100 21.374 1.00 37.77 165 ARG B C 1
ATOM 2883 O O . ARG B 1 107 ? -4.100 26.999 21.853 1.00 39.39 165 ARG B O 1
ATOM 2891 N N . MET B 1 108 ? -2.828 28.854 21.824 1.00 37.22 166 MET B N 1
ATOM 2892 C CA . MET B 1 108 ? -2.002 28.395 22.946 1.00 36.70 166 MET B CA 1
ATOM 2893 C C . MET B 1 108 ? -2.847 28.267 24.202 1.00 37.11 166 MET B C 1
ATOM 2894 O O . MET B 1 108 ? -2.755 27.277 24.923 1.00 37.77 166 MET B O 1
ATOM 2899 N N . ASN B 1 109 ? -3.675 29.276 24.449 1.00 38.47 167 ASN B N 1
ATOM 2900 C CA . ASN B 1 109 ? -4.563 29.264 25.599 1.00 40.66 167 ASN B CA 1
ATOM 2901 C C . ASN B 1 109 ? -5.551 28.109 25.488 1.00 41.91 167 ASN B C 1
ATOM 2902 O O . ASN B 1 109 ? -5.790 27.397 26.460 1.00 42.88 167 ASN B O 1
ATOM 2907 N N . HIS B 1 110 ? -6.096 27.913 24.288 1.00 41.53 168 HIS B N 1
ATOM 2908 C CA . HIS B 1 110 ? -7.039 26.828 24.026 1.00 41.83 168 HIS B CA 1
ATOM 2909 C C . HIS B 1 110 ? -6.469 25.463 24.397 1.00 40.75 168 HIS B C 1
ATOM 2910 O O . HIS B 1 110 ? -7.111 24.679 25.099 1.00 40.95 168 HIS B O 1
ATOM 2917 N N . TRP B 1 111 ? -5.255 25.182 23.931 1.00 39.33 169 TRP B N 1
ATOM 2918 C CA . TRP B 1 111 ? -4.678 23.854 24.102 1.00 38.21 169 TRP B CA 1
ATOM 2919 C C . TRP B 1 111 ? -4.093 23.623 25.492 1.00 37.89 169 TRP B C 1
ATOM 2920 O O . TRP B 1 111 ? -4.150 22.508 26.012 1.00 39.95 169 TRP B O 1
ATOM 2931 N N . VAL B 1 112 ? -3.543 24.671 26.093 1.00 37.11 170 VAL B N 1
ATOM 2932 C CA . VAL B 1 112 ? -3.046 24.582 27.463 1.00 37.34 170 VAL B CA 1
ATOM 2933 C C . VAL B 1 112 ? -4.206 24.265 28.419 1.00 37.92 170 VAL B C 1
ATOM 2934 O O . VAL B 1 112 ? -4.052 23.460 29.337 1.00 39.36 170 VAL B O 1
ATOM 2938 N N . LYS B 1 113 ? -5.371 24.865 28.181 1.00 38.45 171 LYS B N 1
ATOM 2939 C CA . LYS B 1 113 ? -6.583 24.496 28.917 1.00 39.83 171 LYS B CA 1
ATOM 2940 C C . LYS B 1 113 ? -6.998 23.049 28.665 1.00 40.13 171 LYS B C 1
ATOM 2941 O O . LYS B 1 113 ? -7.317 22.316 29.598 1.00 40.51 171 LYS B O 1
ATOM 2947 N N . ALA B 1 114 ? -6.991 22.645 27.398 1.00 40.45 172 ALA B N 1
ATOM 2948 C CA . ALA B 1 114 ? -7.509 21.339 27.003 1.00 41.47 172 ALA B CA 1
ATOM 2949 C C . ALA B 1 114 ? -6.724 20.180 27.609 1.00 42.13 172 ALA B C 1
ATOM 2950 O O . ALA B 1 114 ? -7.273 19.100 27.829 1.00 44.01 172 ALA B O 1
ATOM 2952 N N . ILE B 1 115 ? -5.440 20.394 27.873 1.00 40.43 173 ILE B N 1
ATOM 2953 C CA . ILE B 1 115 ? -4.619 19.337 28.454 1.00 40.39 173 ILE B CA 1
ATOM 2954 C C . ILE B 1 115 ? -4.417 19.538 29.948 1.00 40.28 173 ILE B C 1
ATOM 2955 O O . ILE B 1 115 ? -3.679 18.785 30.584 1.00 40.87 173 ILE B O 1
ATOM 2960 N N . HIS B 1 116 ? -5.083 20.553 30.497 1.00 40.06 174 HIS B N 1
ATOM 2961 C CA . HIS B 1 116 ? -5.070 20.825 31.934 1.00 40.32 174 HIS B CA 1
ATOM 2962 C C . HIS B 1 116 ? -3.650 20.973 32.474 1.00 38.29 174 HIS B C 1
ATOM 2963 O O . HIS B 1 116 ? -3.276 20.328 33.456 1.00 39.03 174 HIS B O 1
ATOM 2970 N N . TYR B 1 117 ? -2.867 21.829 31.824 1.00 35.69 175 TYR B N 1
ATOM 2971 C CA . TYR B 1 117 ? -1.466 22.026 32.186 1.00 32.56 175 TYR B CA 1
ATOM 2972 C C . TYR B 1 117 ? -1.302 23.014 33.346 1.00 33.60 175 TYR B C 1
ATOM 2973 O O . TYR B 1 117 ? -1.263 24.230 33.145 1.00 33.58 175 TYR B O 1
ATOM 2982 N N . GLY B 1 118 ? -1.196 22.477 34.558 1.00 34.68 176 GLY B N 1
ATOM 2983 C CA . GLY B 1 118 ? -0.977 23.295 35.739 1.00 34.77 176 GLY B CA 1
ATOM 2984 C C . GLY B 1 118 ? -2.065 24.335 35.949 1.00 35.15 176 GLY B C 1
ATOM 2985 O O . GLY B 1 118 ? -3.248 24.043 35.774 1.00 36.29 176 GLY B O 1
ATOM 2986 N N . ASN B 1 119 ? -1.667 25.556 36.296 1.00 35.66 177 ASN B N 1
ATOM 2987 C CA . ASN B 1 119 ? -2.635 26.634 36.501 1.00 36.04 177 ASN B CA 1
ATOM 2988 C C . ASN B 1 119 ? -3.148 27.233 35.186 1.00 36.86 177 ASN B C 1
ATOM 2989 O O . ASN B 1 119 ? -4.008 28.115 35.190 1.00 37.62 177 ASN B O 1
ATOM 2994 N N . LYS B 1 120 ? -2.597 26.764 34.066 1.00 37.53 178 LYS B N 1
ATOM 2995 C CA . LYS B 1 120 ? -3.074 27.140 32.732 1.00 37.89 178 LYS B CA 1
ATOM 2996 C C . LYS B 1 120 ? -2.961 28.633 32.418 1.00 38.68 178 LYS B C 1
ATOM 2997 O O . LYS B 1 120 ? -3.624 29.133 31.503 1.00 40.03 178 LYS B O 1
ATOM 3003 N N . ASP B 1 121 ? -2.091 29.330 33.138 1.00 39.01 179 ASP B N 1
ATOM 3004 C CA . ASP B 1 121 ? -1.972 30.783 33.021 1.00 38.02 179 ASP B CA 1
ATOM 3005 C C . ASP B 1 121 ? -0.821 31.197 32.104 1.00 36.90 179 ASP B C 1
ATOM 3006 O O . ASP B 1 121 ? 0.338 31.178 32.512 1.00 38.08 179 ASP B O 1
ATOM 3011 N N . ILE B 1 122 ? -1.143 31.613 30.880 1.00 36.25 180 ILE B N 1
ATOM 3012 C CA . ILE B 1 122 ? -0.098 31.987 29.924 1.00 35.87 180 ILE B CA 1
ATOM 3013 C C . ILE B 1 122 ? -0.013 33.499 29.712 1.00 36.44 180 ILE B C 1
ATOM 3014 O O . ILE B 1 122 ? 0.546 33.969 28.732 1.00 37.18 180 ILE B O 1
ATOM 3019 N N . SER B 1 123 ? -0.525 34.268 30.667 1.00 37.36 181 SER B N 1
ATOM 3020 C CA . SER B 1 123 ? -0.634 35.712 30.476 1.00 38.29 181 SER B CA 1
ATOM 3021 C C . SER B 1 123 ? 0.705 36.455 30.551 1.00 38.65 181 SER B C 1
ATOM 3022 O O . SER B 1 123 ? 0.773 37.647 30.267 1.00 39.84 181 SER B O 1
ATOM 3025 N N . GLY B 1 124 ? 1.773 35.753 30.913 1.00 37.08 182 GLY B N 1
ATOM 3026 C CA . GLY B 1 124 ? 3.081 36.382 31.014 1.00 36.44 182 GLY B CA 1
ATOM 3027 C C . GLY B 1 124 ? 3.669 36.845 29.685 1.00 36.51 182 GLY B C 1
ATOM 3028 O O . GLY B 1 124 ? 4.726 37.475 29.652 1.00 37.60 182 GLY B O 1
ATOM 3029 N N . GLY B 1 125 ? 2.992 36.532 28.586 1.00 35.86 183 GLY B N 1
ATOM 3030 C CA . GLY B 1 125 ? 3.473 36.904 27.266 1.00 34.59 183 GLY B CA 1
ATOM 3031 C C . GLY B 1 125 ? 3.714 35.666 26.421 1.00 34.18 183 GLY B C 1
ATOM 3032 O O . GLY B 1 125 ? 4.253 34.676 26.914 1.00 35.67 183 GLY B O 1
ATOM 3033 N N . ILE B 1 126 ? 3.328 35.732 25.151 1.00 34.96 184 ILE B N 1
ATOM 3034 C CA . ILE B 1 126 ? 3.282 34.557 24.276 1.00 34.31 184 ILE B CA 1
ATOM 3035 C C . ILE B 1 126 ? 4.594 33.774 24.157 1.00 33.69 184 ILE B C 1
ATOM 3036 O O . ILE B 1 126 ? 4.570 32.547 24.021 1.00 35.46 184 ILE B O 1
ATOM 3041 N N . ASP B 1 127 ? 5.735 34.453 24.222 1.00 34.11 185 ASP B N 1
ATOM 3042 C CA . ASP B 1 127 ? 7.005 33.738 24.132 1.00 33.06 185 ASP B CA 1
ATOM 3043 C C . ASP B 1 127 ? 7.801 33.824 25.432 1.00 32.33 185 ASP B C 1
ATOM 3044 O O . ASP B 1 127 ? 9.023 33.681 25.437 1.00 31.70 185 ASP B O 1
ATOM 3049 N N . GLN B 1 128 ? 7.097 34.041 26.542 1.00 32.55 186 GLN B N 1
ATOM 3050 C CA . GLN B 1 128 ? 7.770 34.251 27.810 1.00 33.98 186 GLN B CA 1
ATOM 3051 C C . GLN B 1 128 ? 7.116 33.527 28.989 1.00 32.25 186 GLN B C 1
ATOM 3052 O O . GLN B 1 128 ? 7.735 33.374 30.044 1.00 31.21 186 GLN B O 1
ATOM 3058 N N . PHE B 1 129 ? 5.877 33.072 28.813 1.00 31.48 187 PHE B N 1
ATOM 3059 C CA . PHE B 1 129 ? 5.035 32.709 29.962 1.00 30.67 187 PHE B CA 1
ATOM 3060 C C . PHE B 1 129 ? 5.472 31.452 30.714 1.00 29.11 187 PHE B C 1
ATOM 3061 O O . PHE B 1 129 ? 5.026 31.208 31.838 1.00 30.49 187 PHE B O 1
ATOM 3069 N N . TRP B 1 130 ? 6.318 30.637 30.092 1.00 28.68 188 TRP B N 1
ATOM 3070 C CA . TRP B 1 130 ? 6.727 29.378 30.702 1.00 27.44 188 TRP B CA 1
ATOM 3071 C C . TRP B 1 130 ? 8.075 29.512 31.403 1.00 28.07 188 TRP B C 1
ATOM 3072 O O . TRP B 1 130 ? 8.585 28.549 31.980 1.00 27.58 188 TRP B O 1
ATOM 3083 N N . LEU B 1 131 ? 8.624 30.723 31.375 1.00 29.41 189 LEU B N 1
ATOM 3084 C CA . LEU B 1 131 ? 9.965 31.009 31.874 1.00 31.01 189 LEU B CA 1
ATOM 3085 C C . LEU B 1 131 ? 9.932 31.902 33.124 1.00 32.26 189 LEU B C 1
ATOM 3086 O O . LEU B 1 131 ? 9.930 33.130 33.007 1.00 33.97 189 LEU B O 1
ATOM 3091 N N . SER B 1 132 ? 9.903 31.287 34.306 1.00 32.22 190 SER B N 1
ATOM 3092 C CA . SER B 1 132 ? 9.871 32.018 35.573 1.00 33.11 190 SER B CA 1
ATOM 3093 C C . SER B 1 132 ? 8.781 33.079 35.539 1.00 33.50 190 SER B C 1
ATOM 3094 O O . SER B 1 132 ? 8.986 34.221 35.971 1.00 34.28 190 SER B O 1
ATOM 3097 N N . SER B 1 133 ? 7.618 32.687 35.028 1.00 32.88 191 SER B N 1
ATOM 3098 C CA . SER B 1 133 ? 6.543 33.625 34.724 1.00 33.51 191 SER B CA 1
ATOM 3099 C C . SER B 1 133 ? 5.219 33.138 35.303 1.00 33.39 191 SER B C 1
ATOM 3100 O O . SER B 1 133 ? 5.175 32.600 36.416 1.00 34.71 191 SER B O 1
ATOM 3103 N N . THR B 1 134 ? 4.147 33.298 34.539 1.00 33.70 192 THR B N 1
ATOM 3104 C CA . THR B 1 134 ? 2.801 33.081 35.053 1.00 33.99 192 THR B CA 1
ATOM 3105 C C . THR B 1 134 ? 2.365 31.617 35.079 1.00 33.54 192 THR B C 1
ATOM 3106 O O . THR B 1 134 ? 1.574 31.211 35.924 1.00 35.19 192 THR B O 1
ATOM 3110 N N . LEU B 1 135 ? 2.878 30.813 34.153 1.00 32.07 193 LEU B N 1
ATOM 3111 C CA . LEU B 1 135 ? 2.461 29.422 34.086 1.00 31.07 193 LEU B CA 1
ATOM 3112 C C . LEU B 1 135 ? 3.207 28.598 35.130 1.00 30.02 193 LEU B C 1
ATOM 3113 O O . LEU B 1 135 ? 4.429 28.684 35.243 1.00 31.07 193 LEU B O 1
ATOM 3118 N N . ARG B 1 136 ? 2.467 27.812 35.905 1.00 30.16 194 ARG B N 1
ATOM 3119 C CA . ARG B 1 136 ? 3.076 26.999 36.953 1.00 30.38 194 ARG B CA 1
ATOM 3120 C C . ARG B 1 136 ? 2.425 25.628 37.013 1.00 29.59 194 ARG B C 1
ATOM 3121 O O . ARG B 1 136 ? 1.214 25.504 36.847 1.00 31.26 194 ARG B O 1
ATOM 3129 N N . ILE B 1 137 ? 3.231 24.598 37.255 1.00 28.00 195 ILE B N 1
ATOM 3130 C CA . ILE B 1 137 ? 2.738 23.231 37.245 1.00 26.33 195 ILE B CA 1
ATOM 3131 C C . ILE B 1 137 ? 3.443 22.440 38.346 1.00 25.19 195 ILE B C 1
ATOM 3132 O O . ILE B 1 137 ? 4.611 22.694 38.643 1.00 25.65 195 ILE B O 1
ATOM 3137 N N . SER B 1 138 ? 2.732 21.504 38.972 1.00 24.55 196 SER B N 1
ATOM 3138 C CA . SER B 1 138 ? 3.324 20.709 40.048 1.00 23.10 196 SER B CA 1
ATOM 3139 C C . SER B 1 138 ? 4.000 19.463 39.502 1.00 21.60 196 SER B C 1
ATOM 3140 O O . SER B 1 138 ? 3.677 19.007 38.403 1.00 21.21 196 SER B O 1
ATOM 3143 N N . PRO B 1 139 ? 4.953 18.908 40.262 1.00 20.53 197 PRO B N 1
ATOM 3144 C CA . PRO B 1 139 ? 5.579 17.648 39.841 1.00 18.76 197 PRO B CA 1
ATOM 3145 C C . PRO B 1 139 ? 4.560 16.516 39.655 1.00 20.03 197 PRO B C 1
ATOM 3146 O O . PRO B 1 139 ? 4.673 15.754 38.689 1.00 20.53 197 PRO B O 1
ATOM 3150 N N . ILE B 1 140 ? 3.564 16.428 40.530 1.00 21.93 198 ILE B N 1
ATOM 3151 C CA . ILE B 1 140 ? 2.490 15.456 40.363 1.00 23.00 198 ILE B CA 1
ATOM 3152 C C . ILE B 1 140 ? 1.753 15.672 39.034 1.00 23.33 198 ILE B C 1
ATOM 3153 O O . ILE B 1 140 ? 1.488 14.712 38.292 1.00 24.02 198 ILE B O 1
ATOM 3158 N N . GLU B 1 141 ? 1.473 16.931 38.711 1.00 23.89 199 GLU B N 1
ATOM 3159 C CA . GLU B 1 141 ? 0.800 17.270 37.453 1.00 24.58 199 GLU B CA 1
ATOM 3160 C C . GLU B 1 141 ? 1.661 16.980 36.216 1.00 23.42 199 GLU B C 1
ATOM 3161 O O . GLU B 1 141 ? 1.136 16.590 35.165 1.00 24.33 199 GLU B O 1
ATOM 3167 N N . GLN B 1 142 ? 2.974 17.168 36.333 1.00 21.29 200 GLN B N 1
ATOM 3168 C CA . GLN B 1 142 ? 3.878 16.818 35.236 1.00 20.74 200 GLN B CA 1
ATOM 3169 C C . GLN B 1 142 ? 3.769 15.328 34.927 1.00 20.87 200 GLN B C 1
ATOM 3170 O O . GLN B 1 142 ? 3.691 14.925 33.763 1.00 21.17 200 GLN B O 1
ATOM 3176 N N . VAL B 1 143 ? 3.750 14.502 35.968 1.00 21.79 201 VAL B N 1
ATOM 3177 C CA . VAL B 1 143 ? 3.661 13.063 35.757 1.00 22.45 201 VAL B CA 1
ATOM 3178 C C . VAL B 1 143 ? 2.292 12.680 35.183 1.00 22.95 201 VAL B C 1
ATOM 3179 O O . VAL B 1 143 ? 2.217 11.830 34.288 1.00 23.50 201 VAL B O 1
ATOM 3183 N N . ARG B 1 144 ? 1.220 13.320 35.659 1.00 24.26 202 ARG B N 1
ATOM 3184 C CA . ARG B 1 144 ? -0.110 13.106 35.077 1.00 26.08 202 ARG B CA 1
ATOM 3185 C C . ARG B 1 144 ? -0.102 13.413 33.583 1.00 27.25 202 ARG B C 1
ATOM 3186 O O . ARG B 1 144 ? -0.588 12.624 32.768 1.00 27.65 202 ARG B O 1
ATOM 3194 N N . PHE B 1 145 ? 0.450 14.573 33.244 1.00 25.43 203 PHE B N 1
ATOM 3195 C CA . PHE B 1 145 ? 0.550 15.025 31.854 1.00 25.52 203 PHE B CA 1
ATOM 3196 C C . PHE B 1 145 ? 1.364 14.061 30.984 1.00 24.57 203 PHE B C 1
ATOM 3197 O O . PHE B 1 145 ? 0.918 13.639 29.916 1.00 25.77 203 PHE B O 1
ATOM 3205 N N . LEU B 1 146 ? 2.551 13.701 31.456 1.00 23.24 204 LEU B N 1
ATOM 3206 C CA . LEU B 1 146 ? 3.421 12.806 30.706 1.00 22.16 204 LEU B CA 1
ATOM 3207 C C . LEU B 1 146 ? 2.875 11.385 30.640 1.00 24.14 204 LEU B C 1
ATOM 3208 O O . LEU B 1 146 ? 3.127 10.673 29.666 1.00 24.72 204 LEU B O 1
ATOM 3213 N N . LYS B 1 147 ? 2.125 10.958 31.652 1.00 25.40 205 LYS B N 1
ATOM 3214 C CA . LYS B 1 147 ? 1.517 9.636 31.574 1.00 27.50 205 LYS B CA 1
ATOM 3215 C C . LYS B 1 147 ? 0.467 9.601 30.461 1.00 28.51 205 LYS B C 1
ATOM 3216 O O . LYS B 1 147 ? 0.370 8.622 29.719 1.00 29.04 205 LYS B O 1
ATOM 3222 N N . GLN B 1 148 ? -0.303 10.677 30.335 1.00 27.56 206 GLN B N 1
ATOM 3223 C CA . GLN B 1 148 ? -1.281 10.788 29.259 1.00 28.36 206 GLN B CA 1
ATOM 3224 C C . GLN B 1 148 ? -0.601 10.836 27.887 1.00 27.99 206 GLN B C 1
ATOM 3225 O O . GLN B 1 148 ? -1.118 10.291 26.906 1.00 29.54 206 GLN B O 1
ATOM 3231 N N . LEU B 1 149 ? 0.542 11.510 27.818 1.00 26.46 207 LEU B N 1
ATOM 3232 C CA . LEU B 1 149 ? 1.321 11.546 26.590 1.00 25.43 207 LEU B CA 1
ATOM 3233 C C . LEU B 1 149 ? 1.773 10.138 26.242 1.00 26.04 207 LEU B C 1
ATOM 3234 O O . LEU B 1 149 ? 1.657 9.709 25.091 1.00 27.38 207 LEU B O 1
ATOM 3239 N N . TYR B 1 150 ? 2.273 9.406 27.231 1.00 27.34 208 TYR B N 1
ATOM 3240 C CA . TYR B 1 150 ? 2.797 8.081 26.961 1.00 29.15 208 TYR B CA 1
ATOM 3241 C C . TYR B 1 150 ? 1.681 7.139 26.523 1.00 29.58 208 TYR B C 1
ATOM 3242 O O . TYR B 1 150 ? 1.840 6.380 25.563 1.00 29.39 208 TYR B O 1
ATOM 3251 N N . GLU B 1 151 ? 0.550 7.201 27.217 1.00 30.20 209 GLU B N 1
ATOM 3252 C CA . GLU B 1 151 ? -0.580 6.320 26.935 1.00 31.82 209 GLU B CA 1
ATOM 3253 C C . GLU B 1 151 ? -1.414 6.838 25.767 1.00 32.34 209 GLU B C 1
ATOM 3254 O O . GLU B 1 151 ? -2.375 6.192 25.342 1.00 33.05 209 GLU B O 1
ATOM 3260 N N . GLU B 1 152 ? -1.033 8.008 25.259 1.00 32.99 210 GLU B N 1
ATOM 3261 C CA . GLU B 1 152 ? -1.648 8.596 24.070 1.00 34.01 210 GLU B CA 1
ATOM 3262 C C . GLU B 1 152 ? -3.145 8.831 24.261 1.00 35.46 210 GLU B C 1
ATOM 3263 O O . GLU B 1 152 ? -3.952 8.564 23.373 1.00 35.59 210 GLU B O 1
ATOM 3269 N N . THR B 1 153 ? -3.499 9.347 25.437 1.00 35.66 211 THR B N 1
ATOM 3270 C CA . THR B 1 153 ? -4.886 9.669 25.764 1.00 35.67 211 THR B CA 1
ATOM 3271 C C . THR B 1 153 ? -5.138 11.179 25.758 1.00 35.92 211 THR B C 1
ATOM 3272 O O . THR B 1 153 ? -6.267 11.630 25.947 1.00 38.24 211 THR B O 1
ATOM 3276 N N . LEU B 1 154 ? -4.079 11.956 25.549 1.00 35.01 212 LEU B N 1
ATOM 3277 C CA . LEU B 1 154 ? -4.211 13.393 25.323 1.00 33.87 212 LEU B CA 1
ATOM 3278 C C . LEU B 1 154 ? -5.009 13.651 24.048 1.00 35.71 212 LEU B C 1
ATOM 3279 O O . LEU B 1 154 ? -5.027 12.808 23.152 1.00 36.44 212 LEU B O 1
ATOM 3284 N N . PRO B 1 155 ? -5.660 14.822 23.954 1.00 36.04 213 PRO B N 1
ATOM 3285 C CA . PRO B 1 155 ? -6.477 15.158 22.781 1.00 36.31 213 PRO B CA 1
ATOM 3286 C C . PRO B 1 155 ? -5.664 15.638 21.579 1.00 36.69 213 PRO B C 1
ATOM 3287 O O . PRO B 1 155 ? -6.113 16.525 20.855 1.00 38.97 213 PRO B O 1
ATOM 3291 N N . PHE B 1 156 ? -4.488 15.060 21.372 1.00 34.29 214 PHE B N 1
ATOM 3292 C CA . PHE B 1 156 ? -3.680 15.363 20.200 1.00 33.41 214 PHE B CA 1
ATOM 3293 C C . PHE B 1 156 ? -3.772 14.200 19.223 1.00 33.47 214 PHE B C 1
ATOM 3294 O O . PHE B 1 156 ? -4.124 13.088 19.618 1.00 34.57 214 PHE B O 1
ATOM 3302 N N . ASP B 1 157 ? -3.471 14.454 17.953 1.00 32.72 215 ASP B N 1
ATOM 3303 C CA . ASP B 1 157 ? -3.391 13.377 16.974 1.00 33.50 215 ASP B CA 1
ATOM 3304 C C . ASP B 1 157 ? -2.323 12.383 17.413 1.00 32.00 215 ASP B C 1
ATOM 3305 O O . ASP B 1 157 ? -1.272 12.792 17.906 1.00 32.25 215 ASP B O 1
ATOM 3310 N N . LEU B 1 158 ? -2.588 11.089 17.234 1.00 30.33 216 LEU B N 1
ATOM 3311 C CA . LEU B 1 158 ? -1.630 10.050 17.614 1.00 30.86 216 LEU B CA 1
ATOM 3312 C C . LEU B 1 158 ? -0.249 10.320 17.018 1.00 29.52 216 LEU B C 1
ATOM 3313 O O . LEU B 1 158 ? 0.769 10.218 17.708 1.00 29.91 216 LEU B O 1
ATOM 3318 N N . LYS B 1 159 ? -0.222 10.677 15.737 1.00 30.59 217 LYS B N 1
ATOM 3319 C CA . LYS B 1 159 ? 1.019 10.987 15.049 1.00 30.84 217 LYS B CA 1
ATOM 3320 C C . LYS B 1 159 ? 1.860 12.043 15.765 1.00 28.17 217 LYS B C 1
ATOM 3321 O O . LYS B 1 159 ? 3.077 11.922 15.858 1.00 26.95 217 LYS B O 1
ATOM 3327 N N . ASN B 1 160 ? 1.204 13.067 16.299 1.00 27.03 218 ASN B N 1
ATOM 3328 C CA . ASN B 1 160 ? 1.927 14.148 16.950 1.00 26.15 218 ASN B CA 1
ATOM 3329 C C . ASN B 1 160 ? 2.492 13.723 18.303 1.00 24.44 218 ASN B C 1
ATOM 3330 O O . ASN B 1 160 ? 3.576 14.149 18.690 1.00 24.55 218 ASN B O 1
ATOM 3335 N N . MET B 1 161 ? 1.773 12.860 19.010 1.00 25.26 219 MET B N 1
ATOM 3336 C CA . MET B 1 161 ? 2.268 12.380 20.296 1.00 25.47 219 MET B CA 1
ATOM 3337 C C . MET B 1 161 ? 3.459 11.446 20.077 1.00 24.28 219 MET B C 1
ATOM 3338 O O . MET B 1 161 ? 4.432 11.483 20.821 1.00 24.57 219 MET B O 1
ATOM 3343 N N . ARG B 1 162 ? 3.395 10.624 19.034 1.00 23.85 220 ARG B N 1
ATOM 3344 C CA . ARG B 1 162 ? 4.508 9.735 18.734 1.00 23.97 220 ARG B CA 1
ATOM 3345 C C . ARG B 1 162 ? 5.727 10.546 18.300 1.00 22.92 220 ARG B C 1
ATOM 3346 O O . ARG B 1 162 ? 6.860 10.226 18.664 1.00 23.03 220 ARG B O 1
ATOM 3354 N N . THR B 1 163 ? 5.496 11.602 17.527 1.00 21.36 221 THR B N 1
ATOM 3355 C CA . THR B 1 163 ? 6.585 12.474 17.099 1.00 21.38 221 THR B CA 1
ATOM 3356 C C . THR B 1 163 ? 7.280 13.121 18.296 1.00 20.17 221 THR B C 1
ATOM 3357 O O . THR B 1 163 ? 8.508 13.091 18.412 1.00 20.26 221 THR B O 1
ATOM 3361 N N . VAL B 1 164 ? 6.495 13.682 19.206 1.00 19.59 222 VAL B N 1
ATOM 3362 C CA . VAL B 1 164 ? 7.079 14.360 20.353 1.00 18.81 222 VAL B CA 1
ATOM 3363 C C . VAL B 1 164 ? 7.820 13.381 21.259 1.00 18.06 222 VAL B C 1
ATOM 3364 O O . VAL B 1 164 ? 8.897 13.692 21.752 1.00 17.83 222 VAL B O 1
ATOM 3368 N N . LYS B 1 165 ? 7.290 12.175 21.433 1.00 18.83 223 LYS B N 1
ATOM 3369 C CA . LYS B 1 165 ? 8.021 11.207 22.240 1.00 19.68 223 LYS B CA 1
ATOM 3370 C C . LYS B 1 165 ? 9.350 10.831 21.561 1.00 18.90 223 LYS B C 1
ATOM 3371 O O . LYS B 1 165 ? 10.372 10.720 22.241 1.00 19.85 223 LYS B O 1
ATOM 3377 N N . ARG B 1 166 ? 9.366 10.678 20.235 1.00 19.07 224 ARG B N 1
ATOM 3378 C CA . ARG B 1 166 ? 10.624 10.382 19.563 1.00 19.82 224 ARG B CA 1
ATOM 3379 C C . ARG B 1 166 ? 11.611 11.528 19.785 1.00 18.60 224 ARG B C 1
ATOM 3380 O O . ARG B 1 166 ? 12.799 11.293 19.989 1.00 21.19 224 ARG B O 1
ATOM 3388 N N . MET B 1 167 ? 11.115 12.762 19.795 1.00 17.10 225 MET B N 1
ATOM 3389 C CA . MET B 1 167 ? 11.996 13.914 19.976 1.00 17.11 225 MET B CA 1
ATOM 3390 C C . MET B 1 167 ? 12.584 14.004 21.389 1.00 15.46 225 MET B C 1
ATOM 3391 O O . MET B 1 167 ? 13.594 14.677 21.601 1.00 15.61 225 MET B O 1
ATOM 3396 N N . MET B 1 168 ? 11.953 13.327 22.348 1.00 16.35 226 MET B N 1
ATOM 3397 C CA . MET B 1 168 ? 12.356 13.391 23.754 1.00 16.16 226 MET B CA 1
ATOM 3398 C C . MET B 1 168 ? 13.455 12.400 24.147 1.00 15.92 226 MET B C 1
ATOM 3399 O O . MET B 1 168 ? 13.876 12.377 25.302 1.00 16.54 226 MET B O 1
ATOM 3404 N N . VAL B 1 169 ? 13.912 11.570 23.211 1.00 16.95 227 VAL B N 1
ATOM 3405 C CA . VAL B 1 169 ? 14.953 10.593 23.536 1.00 18.50 227 VAL B CA 1
ATOM 3406 C C . VAL B 1 169 ? 16.200 11.273 24.100 1.00 18.93 227 VAL B C 1
ATOM 3407 O O . VAL B 1 169 ? 16.751 12.209 23.498 1.00 21.07 227 VAL B O 1
ATOM 3411 N N . GLN B 1 170 ? 16.629 10.777 25.259 1.00 18.55 228 GLN B N 1
ATOM 3412 C CA . GLN B 1 170 ? 17.757 11.320 25.994 1.00 19.58 228 GLN B CA 1
ATOM 3413 C C . GLN B 1 170 ? 18.928 10.351 26.051 1.00 20.05 228 GLN B C 1
ATOM 3414 O O . GLN B 1 170 ? 20.078 10.742 25.875 1.00 22.33 228 GLN B O 1
ATOM 3420 N N . GLU B 1 171 ? 18.630 9.091 26.348 1.00 19.25 229 GLU B N 1
ATOM 3421 C CA . GLU B 1 171 ? 19.658 8.062 26.449 1.00 20.65 229 GLU B CA 1
ATOM 3422 C C . GLU B 1 171 ? 19.156 6.784 25.827 1.00 21.92 229 GLU B C 1
ATOM 3423 O O . GLU B 1 171 ? 17.996 6.423 26.015 1.00 22.89 229 GLU B O 1
ATOM 3429 N N . GLU B 1 172 ? 20.038 6.097 25.108 1.00 23.07 230 GLU B N 1
ATOM 3430 C CA . GLU B 1 172 ? 19.730 4.793 24.534 1.00 24.24 230 GLU B CA 1
ATOM 3431 C C . GLU B 1 172 ? 20.702 3.753 25.075 1.00 25.64 230 GLU B C 1
ATOM 3432 O O . GLU B 1 172 ? 21.916 3.889 24.911 1.00 27.60 230 GLU B O 1
ATOM 3438 N N . GLU B 1 173 ? 20.168 2.722 25.727 1.00 26.23 231 GLU B N 1
ATOM 3439 C CA . GLU B 1 173 ? 20.981 1.627 26.238 1.00 27.75 231 GLU B CA 1
ATOM 3440 C C . GLU B 1 173 ? 20.390 0.308 25.769 1.00 28.31 231 GLU B C 1
ATOM 3441 O O . GLU B 1 173 ? 19.268 0.278 25.265 1.00 29.03 231 GLU B O 1
ATOM 3447 N N . LYS B 1 174 ? 21.138 -0.777 25.940 1.00 29.23 232 LYS B N 1
ATOM 3448 C CA . LYS B 1 174 ? 20.696 -2.072 25.435 1.00 30.58 232 LYS B CA 1
ATOM 3449 C C . LYS B 1 174 ? 19.268 -2.400 25.851 1.00 30.47 232 LYS B C 1
ATOM 3450 O O . LYS B 1 174 ? 18.442 -2.759 25.019 1.00 30.57 232 LYS B O 1
ATOM 3456 N N . HIS B 1 175 ? 18.967 -2.236 27.137 1.00 30.27 233 HIS B N 1
ATOM 3457 C CA . HIS B 1 175 ? 17.659 -2.618 27.653 1.00 31.37 233 HIS B CA 1
ATOM 3458 C C . HIS B 1 175 ? 16.792 -1.444 28.093 1.00 31.01 233 HIS B C 1
ATOM 3459 O O . HIS B 1 175 ? 15.795 -1.643 28.785 1.00 32.54 233 HIS B O 1
ATOM 3466 N N . ALA B 1 176 ? 17.151 -0.227 27.698 1.00 28.66 234 ALA B N 1
ATOM 3467 C CA . ALA B 1 176 ? 16.400 0.935 28.157 1.00 26.92 234 ALA B CA 1
ATOM 3468 C C . ALA B 1 176 ? 16.517 2.121 27.227 1.00 25.72 234 ALA B C 1
ATOM 3469 O O . ALA B 1 176 ? 17.527 2.298 26.558 1.00 25.97 234 ALA B O 1
ATOM 3471 N N . THR B 1 177 ? 15.464 2.927 27.195 1.00 24.14 235 THR B N 1
ATOM 3472 C CA . THR B 1 177 ? 15.533 4.244 26.578 1.00 22.98 235 THR B CA 1
ATOM 3473 C C . THR B 1 177 ? 14.987 5.233 27.591 1.00 22.22 235 THR B C 1
ATOM 3474 O O . THR B 1 177 ? 13.871 5.058 28.075 1.00 23.27 235 THR B O 1
ATOM 3478 N N . LEU B 1 178 ? 15.779 6.249 27.909 1.00 20.73 236 LEU B N 1
ATOM 3479 C CA . LEU B 1 178 ? 15.292 7.371 28.716 1.00 19.07 236 LEU B CA 1
ATOM 3480 C C . LEU B 1 178 ? 14.809 8.498 27.825 1.00 19.13 236 LEU B C 1
ATOM 3481 O O . LEU B 1 178 ? 15.513 8.911 26.899 1.00 19.11 236 LEU B O 1
ATOM 3486 N N . TYR B 1 179 ? 13.610 8.988 28.114 1.00 18.14 237 TYR B N 1
ATOM 3487 C CA . TYR B 1 179 ? 13.025 10.150 27.463 1.00 18.31 237 TYR B CA 1
ATOM 3488 C C . TYR B 1 179 ? 12.896 11.241 28.492 1.00 16.75 237 TYR B C 1
ATOM 3489 O O . TYR B 1 179 ? 12.483 10.972 29.610 1.00 18.01 237 TYR B O 1
ATOM 3498 N N . GLY B 1 180 ? 13.205 12.475 28.153 1.00 16.30 238 GLY B N 1
ATOM 3499 C CA . GLY B 1 180 ? 12.982 13.498 29.150 1.00 16.21 238 GLY B CA 1
ATOM 3500 C C . GLY B 1 180 ? 13.466 14.860 28.757 1.00 16.35 238 GLY B C 1
ATOM 3501 O O . GLY B 1 180 ? 14.019 15.050 27.671 1.00 19.06 238 GLY B O 1
ATOM 3502 N N . LYS B 1 181 ? 13.241 15.806 29.659 1.00 14.86 239 LYS B N 1
ATOM 3503 C CA . LYS B 1 181 ? 13.589 17.184 29.431 1.00 16.03 239 LYS B CA 1
ATOM 3504 C C . LYS B 1 181 ? 13.995 17.856 30.727 1.00 15.32 239 LYS B C 1
ATOM 3505 O O . LYS B 1 181 ? 13.295 17.746 31.737 1.00 15.43 239 LYS B O 1
ATOM 3511 N N . THR B 1 182 ? 15.141 18.528 30.696 1.00 15.80 240 THR B N 1
ATOM 3512 C CA . THR B 1 182 ? 15.608 19.357 31.804 1.00 18.03 240 THR B CA 1
ATOM 3513 C C . THR B 1 182 ? 14.905 20.711 31.826 1.00 17.17 240 THR B C 1
ATOM 3514 O O . THR B 1 182 ? 14.533 21.241 30.778 1.00 19.16 240 THR B O 1
ATOM 3518 N N . GLY B 1 183 ? 14.733 21.280 33.014 1.00 17.59 241 GLY B N 1
ATOM 3519 C CA . GLY B 1 183 ? 14.283 22.659 33.119 1.00 19.40 241 GLY B CA 1
ATOM 3520 C C . GLY B 1 183 ? 15.082 23.358 34.196 1.00 19.51 241 GLY B C 1
ATOM 3521 O O . GLY B 1 183 ? 15.460 22.730 35.178 1.00 19.16 241 GLY B O 1
ATOM 3522 N N . SER B 1 184 ? 15.340 24.649 34.028 1.00 19.89 242 SER B N 1
ATOM 3523 C CA . SER B 1 184 ? 16.139 25.369 35.008 1.00 21.72 242 SER B CA 1
ATOM 3524 C C . SER B 1 184 ? 15.892 26.872 34.942 1.00 23.24 242 SER B C 1
ATOM 3525 O O . SER B 1 184 ? 15.439 27.389 33.926 1.00 24.28 242 SER B O 1
ATOM 3528 N N . GLY B 1 185 ? 16.181 27.551 36.047 1.00 23.79 243 GLY B N 1
ATOM 3529 C CA . GLY B 1 185 ? 16.040 28.993 36.128 1.00 24.54 243 GLY B CA 1
ATOM 3530 C C . GLY B 1 185 ? 15.412 29.402 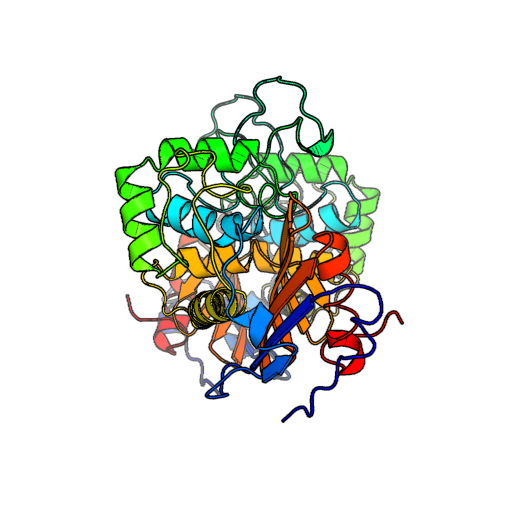37.447 1.00 25.92 243 GLY B C 1
ATOM 3531 O O . GLY B 1 185 ? 14.488 28.745 37.935 1.00 25.45 243 GLY B O 1
ATOM 3532 N N . SER B 1 186 ? 15.920 30.488 38.027 1.00 27.48 244 SER B N 1
ATOM 3533 C CA . SER B 1 186 ? 15.374 31.042 39.266 1.00 27.98 244 SER B CA 1
ATOM 3534 C C . SER B 1 186 ? 15.237 29.998 40.370 1.00 27.68 244 SER B C 1
ATOM 3535 O O . SER B 1 186 ? 14.214 29.947 41.053 1.00 28.73 244 SER B O 1
ATOM 3538 N N . ASP B 1 187 ? 16.269 29.164 40.499 1.00 27.93 245 ASP B N 1
ATOM 3539 C CA A ASP B 1 187 ? 16.348 28.129 41.533 0.41 28.39 245 ASP B CA 1
ATOM 3540 C CA B ASP B 1 187 ? 16.346 28.122 41.527 0.59 29.23 245 ASP B CA 1
ATOM 3541 C C . ASP B 1 187 ? 15.240 27.075 41.430 1.00 27.30 245 ASP B C 1
ATOM 3542 O O . ASP B 1 187 ? 14.865 26.453 42.427 1.00 27.59 245 ASP B O 1
ATOM 3551 N N . ILE B 1 188 ? 14.722 26.881 40.226 1.00 24.82 246 ILE B N 1
ATOM 3552 C CA . ILE B 1 188 ? 13.761 25.824 39.957 1.00 24.05 246 ILE B CA 1
ATOM 3553 C C . ILE B 1 188 ? 14.464 24.814 39.067 1.00 22.73 246 ILE B C 1
ATOM 3554 O O . ILE B 1 188 ? 14.787 25.123 37.924 1.00 24.74 246 ILE B O 1
ATOM 3559 N N . GLY B 1 189 ? 14.710 23.611 39.581 1.00 20.88 247 GLY B N 1
ATOM 3560 C CA . GLY B 1 189 ? 15.383 22.590 38.798 1.00 18.99 247 GLY B CA 1
ATOM 35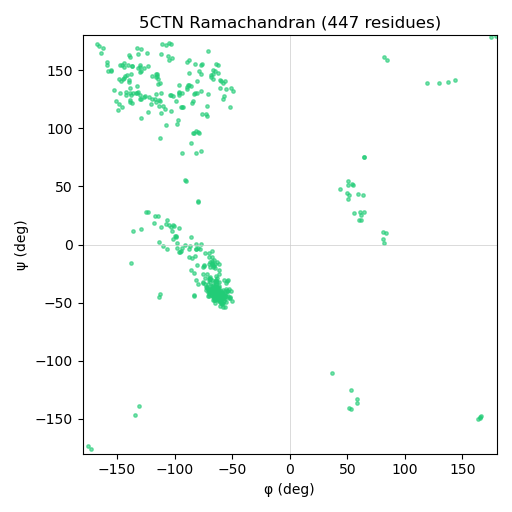61 C C . GLY B 1 189 ? 14.436 21.453 38.500 1.00 16.72 247 GLY B C 1
ATOM 3562 O O . GLY B 1 189 ? 13.879 20.851 39.422 1.00 18.17 247 GLY B O 1
ATOM 3563 N N . TRP B 1 190 ? 14.256 21.158 37.217 1.00 15.36 248 TRP B N 1
ATOM 3564 C CA . TRP B 1 190 ? 13.392 20.073 36.776 1.00 15.07 248 TRP B CA 1
ATOM 3565 C C . TRP B 1 190 ? 14.136 19.009 35.988 1.00 14.36 248 TRP B C 1
ATOM 3566 O O . TRP B 1 190 ? 15.006 19.334 35.177 1.00 15.17 248 TRP B O 1
ATOM 3577 N N . TYR B 1 191 ? 13.734 17.755 36.148 1.00 14.42 249 TYR B N 1
ATOM 3578 C CA . TYR B 1 191 ? 13.909 16.776 35.082 1.00 14.12 249 TYR B CA 1
ATOM 3579 C C . TYR B 1 191 ? 12.621 15.977 35.017 1.00 13.13 249 TYR B C 1
ATOM 3580 O O . TYR B 1 191 ? 12.215 15.383 36.013 1.00 15.78 249 TYR B O 1
ATOM 3589 N N . VAL B 1 192 ? 11.956 15.973 33.870 1.00 13.56 250 VAL B N 1
ATOM 3590 C CA . VAL B 1 192 ? 10.713 15.220 33.744 1.00 14.49 250 VAL B CA 1
ATOM 3591 C C . VAL B 1 192 ? 10.778 14.334 32.512 1.00 14.67 250 VAL B C 1
ATOM 3592 O O . VAL B 1 192 ? 11.423 14.676 31.532 1.00 15.32 250 VAL B O 1
ATOM 3596 N N . GLY B 1 193 ? 10.114 13.193 32.559 1.00 16.14 251 GLY B N 1
ATOM 3597 C CA . GLY B 1 193 ? 10.132 12.311 31.410 1.00 17.85 251 GLY B CA 1
ATOM 3598 C C . GLY B 1 193 ? 9.646 10.917 31.720 1.00 18.43 251 GLY B C 1
ATOM 3599 O O . GLY B 1 193 ? 8.795 10.708 32.578 1.00 19.50 251 GLY B O 1
ATOM 3600 N N . PHE B 1 194 ? 10.182 9.953 30.993 1.00 19.56 252 PHE B N 1
ATOM 3601 C CA . PHE B 1 194 ? 9.839 8.570 31.254 1.00 19.82 252 PHE B CA 1
ATOM 3602 C C . PHE B 1 194 ? 10.939 7.648 30.773 1.00 20.65 252 PHE B C 1
ATOM 3603 O O . PHE B 1 194 ? 11.663 7.969 29.830 1.00 20.92 252 PHE B O 1
ATOM 3611 N N . ILE B 1 195 ? 11.083 6.510 31.431 1.00 21.37 253 ILE B N 1
ATOM 3612 C CA . ILE B 1 195 ? 12.072 5.542 31.013 1.00 22.50 253 ILE B CA 1
ATOM 3613 C C . ILE B 1 195 ? 11.413 4.213 30.712 1.00 24.80 253 ILE B C 1
ATOM 3614 O O . ILE B 1 195 ? 10.643 3.677 31.508 1.00 25.07 253 ILE B O 1
ATOM 3619 N N . LYS B 1 196 ? 11.693 3.717 29.514 1.00 26.66 254 LYS B N 1
ATOM 3620 C CA . LYS B 1 196 ? 11.266 2.391 29.108 1.00 29.77 254 LYS B CA 1
ATOM 3621 C C . LYS B 1 196 ? 12.402 1.431 29.384 1.00 30.97 254 LYS B C 1
ATOM 3622 O O . LYS B 1 196 ? 13.481 1.581 28.828 1.00 31.74 254 LYS B O 1
ATOM 3628 N N . HIS B 1 197 ? 12.166 0.458 30.255 1.00 32.05 255 HIS B N 1
ATOM 3629 C CA . HIS B 1 197 ? 13.141 -0.593 30.507 1.00 34.19 255 HIS B CA 1
ATOM 3630 C C . HIS B 1 197 ? 12.461 -1.913 30.222 1.00 37.86 255 HIS B C 1
ATOM 3631 O O . HIS B 1 197 ? 11.540 -2.301 30.943 1.00 38.77 255 HIS B O 1
ATOM 3638 N N . GLU B 1 198 ? 12.941 -2.601 29.186 1.00 39.51 256 GLU B N 1
ATOM 3639 C CA . GLU B 1 198 ? 12.251 -3.741 28.568 1.00 41.33 256 GLU B CA 1
ATOM 3640 C C . GLU B 1 198 ? 10.728 -3.537 28.546 1.00 42.24 256 GLU B C 1
ATOM 3641 O O . GLU B 1 198 ? 10.242 -2.674 27.818 1.00 42.83 256 GLU B O 1
ATOM 3647 N N . HIS B 1 199 ? 9.975 -4.297 29.335 1.00 42.22 257 HIS B N 1
ATOM 3648 C CA . HIS B 1 199 ? 8.516 -4.222 29.252 1.00 42.96 257 HIS B CA 1
ATOM 3649 C C . HIS B 1 199 ? 7.889 -3.376 30.357 1.00 41.28 257 HIS B C 1
ATOM 3650 O O . HIS B 1 199 ? 6.681 -3.433 30.598 1.00 42.59 257 HIS B O 1
ATOM 3657 N N . LYS B 1 200 ? 8.715 -2.582 31.021 1.00 38.49 258 LYS B N 1
ATOM 3658 C CA . LYS B 1 200 ? 8.223 -1.651 32.018 1.00 36.97 258 LYS B CA 1
ATOM 3659 C C . LYS B 1 200 ? 8.511 -0.230 31.570 1.00 33.85 258 LYS B C 1
ATOM 3660 O O . LYS B 1 200 ? 9.537 0.027 30.941 1.00 33.67 258 LYS B O 1
ATOM 3666 N N . THR B 1 201 ? 7.593 0.682 31.871 1.00 31.50 259 THR B N 1
ATOM 3667 C CA . THR B 1 201 ? 7.810 2.100 31.601 1.00 29.61 259 THR B CA 1
ATOM 3668 C C . THR B 1 201 ? 7.456 2.883 32.841 1.00 27.92 259 THR B C 1
ATOM 3669 O O . THR B 1 201 ? 6.392 2.673 33.423 1.00 29.07 259 THR B O 1
ATOM 3673 N N . TYR B 1 202 ? 8.352 3.777 33.238 1.00 25.60 260 TYR B N 1
ATOM 3674 C CA . TYR B 1 202 ? 8.134 4.595 34.423 1.00 24.58 260 TYR B CA 1
ATOM 3675 C C . TYR B 1 202 ? 8.062 6.060 34.025 1.00 23.96 260 TYR B C 1
ATOM 3676 O O . TYR B 1 202 ? 8.975 6.576 33.385 1.00 24.97 260 TYR B O 1
ATOM 3685 N N . ILE B 1 203 ? 6.972 6.719 34.405 1.00 22.01 261 ILE B N 1
ATOM 3686 C CA . ILE B 1 203 ? 6.809 8.156 34.225 1.00 21.66 261 ILE B CA 1
ATOM 3687 C C . ILE B 1 203 ? 7.382 8.863 35.450 1.00 19.98 261 ILE B C 1
ATOM 3688 O O . ILE B 1 203 ? 7.137 8.422 36.577 1.00 21.44 261 ILE B O 1
ATOM 3693 N N . LEU B 1 204 ? 8.126 9.948 35.266 1.00 18.68 262 LEU B N 1
ATOM 3694 C CA . LEU B 1 204 ? 8.787 10.567 36.412 1.00 17.30 262 LEU B CA 1
ATOM 3695 C C . LEU B 1 204 ? 8.934 12.086 36.347 1.00 16.16 262 LEU B C 1
ATOM 3696 O O . LEU B 1 204 ? 8.941 12.696 35.274 1.00 16.58 262 LEU B O 1
ATOM 3701 N N . ALA B 1 205 ? 9.022 12.685 37.538 1.00 15.49 263 ALA B N 1
ATOM 3702 C CA . ALA B 1 205 ? 9.353 14.087 37.672 1.00 15.62 263 ALA B CA 1
ATOM 3703 C C . ALA B 1 205 ? 10.239 14.278 38.886 1.00 15.62 263 ALA B C 1
ATOM 3704 O O . ALA B 1 205 ? 9.916 13.821 39.980 1.00 15.91 263 ALA B O 1
ATOM 3706 N N . THR B 1 206 ? 11.360 14.949 38.669 1.00 15.60 264 THR B N 1
ATOM 3707 C CA . THR B 1 206 ? 12.257 15.380 39.727 1.00 15.13 264 THR B CA 1
ATOM 3708 C C . THR B 1 206 ? 12.201 16.886 39.790 1.00 14.66 264 THR B C 1
ATOM 3709 O O . THR B 1 206 ? 12.310 17.542 38.762 1.00 15.56 264 THR B O 1
ATOM 3713 N N . ASN B 1 207 ? 12.014 17.434 40.981 1.00 14.91 265 ASN B N 1
ATOM 3714 C CA . ASN B 1 207 ? 11.987 18.874 41.106 1.00 16.15 265 ASN B CA 1
ATOM 3715 C C . ASN B 1 207 ? 12.744 19.257 42.349 1.00 17.57 265 ASN B C 1
ATOM 3716 O O . ASN B 1 207 ? 12.513 18.702 43.416 1.00 18.95 265 ASN B O 1
ATOM 3721 N N . ILE B 1 208 ? 13.661 20.202 42.213 1.00 17.10 266 ILE B N 1
ATOM 3722 C CA A ILE B 1 208 ? 14.483 20.625 43.335 0.40 17.59 266 ILE B CA 1
ATOM 3723 C CA B ILE B 1 208 ? 14.501 20.612 43.329 0.60 17.02 266 ILE B CA 1
ATOM 3724 C C . ILE B 1 208 ? 14.612 22.131 43.384 1.00 17.39 266 ILE B C 1
ATOM 3725 O O . ILE B 1 208 ? 14.495 22.808 42.364 1.00 18.44 266 ILE B O 1
ATOM 3734 N N . LYS B 1 209 ? 14.828 22.655 44.581 1.00 20.07 267 LYS B N 1
ATOM 3735 C CA . LYS B 1 209 ? 15.223 24.035 44.699 1.00 22.28 267 LYS B CA 1
ATOM 3736 C C . LYS B 1 209 ? 16.702 24.034 44.360 1.00 22.95 267 LYS B C 1
ATOM 3737 O O . LYS B 1 209 ? 17.545 23.714 45.196 1.00 25.08 267 LYS B O 1
ATOM 3743 N N . GLY B 1 210 ? 17.006 24.325 43.103 1.00 22.99 268 GLY B N 1
ATOM 3744 C CA . GLY B 1 210 ? 18.358 24.209 42.598 1.00 23.88 268 GLY B CA 1
ATOM 3745 C C . GLY B 1 210 ? 18.315 24.257 41.088 1.00 24.82 268 GLY B C 1
ATOM 3746 O O . GLY B 1 210 ? 17.436 24.897 40.521 1.00 24.90 268 GLY B O 1
ATOM 3747 N N . THR B 1 211 ? 19.239 23.555 40.442 1.00 24.88 269 THR B N 1
ATOM 3748 C CA . THR B 1 211 ? 19.401 23.650 38.996 1.00 25.49 269 THR B CA 1
ATOM 3749 C C . THR B 1 211 ? 18.859 22.421 38.276 1.00 24.09 269 THR B C 1
ATOM 3750 O O . THR B 1 211 ? 18.669 21.360 38.879 1.00 23.32 269 THR B O 1
ATOM 3754 N N . GLY B 1 212 ? 18.628 22.566 36.975 1.00 25.15 270 GLY B N 1
ATOM 3755 C CA . GLY B 1 212 ? 18.209 21.451 36.147 1.00 23.88 270 GLY B CA 1
ATOM 3756 C C . GLY B 1 212 ? 19.263 20.359 36.060 1.00 24.14 270 GLY B C 1
ATOM 3757 O O . GLY B 1 212 ? 18.932 19.173 36.018 1.00 23.43 270 GLY B O 1
ATOM 3758 N N . ILE B 1 213 ? 20.532 20.764 36.028 1.00 24.60 271 ILE B N 1
ATOM 3759 C CA . ILE B 1 213 ? 21.651 19.829 36.040 1.00 26.13 271 ILE B CA 1
ATOM 3760 C C . ILE B 1 213 ? 21.594 18.938 37.282 1.00 24.90 271 ILE B C 1
ATOM 3761 O O . ILE B 1 213 ? 21.754 17.720 37.193 1.00 24.84 271 ILE B O 1
ATOM 3766 N N . GLU B 1 214 ? 21.355 19.549 38.440 1.00 23.96 272 GLU B N 1
ATOM 3767 C CA . GLU B 1 214 ? 21.220 18.790 39.681 1.00 23.14 272 GLU B CA 1
ATOM 3768 C C . GLU B 1 214 ? 20.022 17.841 39.626 1.00 21.07 272 GLU B C 1
ATOM 3769 O O . GLU B 1 214 ? 20.117 16.693 40.063 1.00 20.26 272 GLU B O 1
ATOM 3775 N N . ALA B 1 215 ? 18.898 18.314 39.088 1.00 18.90 273 ALA B N 1
ATOM 3776 C CA . ALA B 1 215 ? 17.694 17.486 38.983 1.00 17.40 273 ALA B CA 1
ATOM 3777 C C . ALA B 1 215 ? 17.931 16.288 38.071 1.00 16.14 273 ALA B C 1
ATOM 3778 O O . ALA B 1 215 ? 17.510 15.172 38.371 1.00 17.77 273 ALA B O 1
ATOM 3780 N N . LYS B 1 216 ? 18.606 16.524 36.956 1.00 17.59 274 LYS B N 1
ATOM 3781 C CA . LYS B 1 216 ? 18.927 15.452 36.024 1.00 18.05 274 LYS B CA 1
ATOM 3782 C C . LYS B 1 216 ? 19.878 14.441 36.655 1.00 18.51 274 LYS B C 1
ATOM 3783 O O . LYS B 1 216 ? 19.696 13.227 36.501 1.00 18.14 274 LYS B O 1
ATOM 3789 N N . ASP B 1 217 ? 20.884 14.936 37.370 1.00 18.89 275 ASP B N 1
ATOM 3790 C CA . ASP B 1 217 ? 21.851 14.061 38.034 1.00 20.93 275 ASP B CA 1
ATOM 3791 C C . ASP B 1 217 ? 21.168 13.161 39.068 1.00 19.84 275 ASP B C 1
ATOM 3792 O O . ASP B 1 217 ? 21.414 11.960 39.112 1.00 19.83 275 ASP B O 1
ATOM 3797 N N . ILE B 1 218 ? 20.321 13.758 39.899 1.00 18.45 276 ILE B N 1
ATOM 3798 C CA . ILE B 1 218 ? 19.545 13.015 40.886 1.00 18.40 276 ILE B CA 1
ATOM 3799 C C . ILE B 1 218 ? 18.721 11.927 40.212 1.00 17.42 276 ILE B C 1
ATOM 3800 O O . ILE B 1 218 ? 18.686 10.782 40.668 1.00 17.68 276 ILE B O 1
ATOM 3805 N N . THR B 1 219 ? 18.079 12.281 39.103 1.00 15.99 277 THR B N 1
ATOM 3806 C CA . THR B 1 219 ? 17.243 11.340 38.371 1.00 15.93 277 THR B CA 1
ATOM 3807 C C . THR B 1 219 ? 18.066 10.151 37.898 1.00 16.99 277 THR B C 1
ATOM 3808 O O . THR B 1 219 ? 17.668 9.000 38.088 1.00 16.93 277 THR B O 1
ATOM 3812 N N . TYR B 1 220 ? 19.203 10.426 37.258 1.00 18.05 278 TYR B N 1
ATOM 3813 C CA . TYR B 1 220 ? 20.070 9.350 36.784 1.00 18.19 278 TYR B CA 1
ATOM 3814 C C . TYR B 1 220 ? 20.527 8.456 37.937 1.00 19.80 278 TYR B C 1
ATOM 3815 O O . TYR B 1 220 ? 20.538 7.233 37.798 1.00 21.52 278 TYR B O 1
ATOM 3824 N N . ARG B 1 221 ? 20.888 9.053 39.076 1.00 19.97 279 ARG B N 1
ATOM 3825 C CA A ARG B 1 221 ? 21.372 8.271 40.215 0.40 20.48 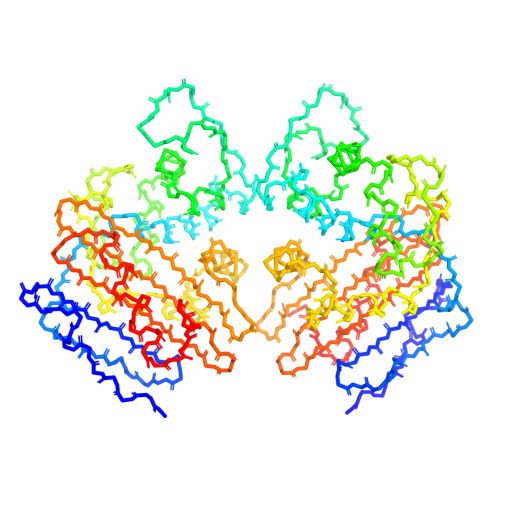279 ARG B CA 1
ATOM 3826 C CA B ARG B 1 221 ? 21.369 8.264 40.209 0.60 19.68 279 ARG B CA 1
ATOM 3827 C C . ARG B 1 221 ? 20.284 7.349 40.757 1.00 19.38 279 ARG B C 1
ATOM 3828 O O . ARG B 1 221 ? 20.559 6.207 41.135 1.00 20.53 279 ARG B O 1
ATOM 3843 N N . ILE B 1 222 ? 19.050 7.846 40.787 1.00 18.12 280 ILE B N 1
ATOM 3844 C CA . ILE B 1 222 ? 17.934 7.040 41.260 1.00 17.06 280 ILE B CA 1
ATOM 3845 C C . ILE B 1 222 ? 17.675 5.888 40.302 1.00 17.54 280 ILE B C 1
ATOM 3846 O O . ILE B 1 222 ? 17.559 4.736 40.726 1.00 18.35 280 ILE B O 1
ATOM 3851 N N . LEU B 1 223 ? 17.618 6.183 39.004 1.00 18.18 281 LEU B N 1
ATOM 3852 C CA . LEU B 1 223 ? 17.364 5.131 38.024 1.00 19.97 281 LEU B CA 1
ATOM 3853 C C . LEU B 1 223 ? 18.488 4.092 38.001 1.00 21.97 281 LEU B C 1
ATOM 3854 O O . LEU B 1 223 ? 18.233 2.902 37.819 1.00 24.16 281 LEU B O 1
ATOM 3859 N N . LYS B 1 224 ? 19.723 4.525 38.235 1.00 22.70 282 LYS B N 1
ATOM 3860 C CA . LYS B 1 224 ? 20.837 3.578 38.309 1.00 24.06 282 LYS B CA 1
ATOM 3861 C C . LYS B 1 224 ? 20.786 2.739 39.586 1.00 24.20 282 LYS B C 1
ATOM 3862 O O . LYS B 1 224 ? 21.108 1.548 39.568 1.00 25.98 282 LYS B O 1
ATOM 3868 N N . LYS B 1 225 ? 20.377 3.353 40.694 1.00 22.72 283 LYS B N 1
ATOM 3869 C CA . LYS B 1 225 ? 20.272 2.621 41.954 1.00 22.85 283 LYS B CA 1
ATOM 3870 C C . LYS B 1 225 ? 19.363 1.418 41.789 1.00 24.02 283 LYS B C 1
ATOM 3871 O O . LYS B 1 225 ? 19.632 0.331 42.333 1.00 25.13 283 LYS B O 1
ATOM 3877 N N . TYR B 1 226 ? 18.283 1.600 41.043 1.00 23.35 284 TYR B N 1
ATOM 3878 C CA . TYR B 1 226 ? 17.298 0.540 40.871 1.00 24.71 284 TYR B CA 1
ATOM 3879 C C . TYR B 1 226 ? 17.423 -0.181 39.531 1.00 25.77 284 TYR B C 1
ATOM 3880 O O . TYR B 1 226 ? 16.509 -0.898 39.113 1.00 27.55 284 TYR B O 1
ATOM 3889 N N . HIS B 1 227 ? 18.577 -0.001 38.893 1.00 25.72 285 HIS B N 1
ATOM 3890 C CA . HIS B 1 227 ? 19.003 -0.799 37.741 1.00 27.65 285 HIS B CA 1
ATOM 3891 C C . HIS B 1 227 ? 18.104 -0.613 36.527 1.00 27.55 285 HIS B C 1
ATOM 3892 O O . HIS B 1 227 ? 18.013 -1.496 35.665 1.00 30.25 285 HIS B O 1
ATOM 3899 N N . LEU B 1 228 ? 17.477 0.555 36.427 1.00 26.41 286 LEU B N 1
ATOM 3900 C CA . LEU B 1 228 ? 16.719 0.903 35.227 1.00 25.75 286 LEU B CA 1
ATOM 3901 C C . LEU B 1 228 ? 17.644 1.516 34.172 1.00 26.45 286 LEU B C 1
ATOM 3902 O O . LEU B 1 228 ? 17.337 1.486 32.978 1.00 26.75 286 LEU B O 1
ATOM 3907 N N . MET B 1 229 ? 18.778 2.047 34.627 1.00 26.99 287 MET B N 1
ATOM 3908 C CA . MET B 1 229 ? 19.885 2.457 33.756 1.00 28.73 287 MET B CA 1
ATOM 3909 C C . MET B 1 229 ? 21.159 1.748 34.148 1.00 30.93 287 MET B C 1
ATOM 3910 O O . MET B 1 229 ? 21.335 1.391 35.315 1.00 30.23 287 MET B O 1
ATOM 3915 N N . GLU B 1 230 ? 22.058 1.576 33.186 1.00 32.55 288 GLU B N 1
ATOM 3916 C CA . GLU B 1 230 ? 23.349 0.952 33.442 1.00 37.06 288 GLU B CA 1
ATOM 3917 C C . GLU B 1 230 ? 24.224 1.817 34.346 1.00 38.49 288 GLU B C 1
ATOM 3918 O O . GLU B 1 230 ? 24.117 3.045 34.340 1.00 37.70 288 GLU B O 1
ATOM 3924 N N . ALA B 1 231 ? 25.082 1.167 35.128 1.00 41.28 289 ALA B N 1
ATOM 3925 C CA . ALA B 1 231 ? 26.013 1.869 36.006 1.00 44.77 289 ALA B CA 1
ATOM 3926 C C . ALA B 1 231 ? 27.043 2.651 35.197 1.00 48.18 289 ALA B C 1
ATOM 3927 O O . ALA B 1 231 ? 27.442 2.228 34.112 1.00 49.02 289 ALA B O 1
ATOM 3929 N N . SER B 1 232 ? 27.472 3.792 35.729 1.00 51.01 290 SER B N 1
ATOM 3930 C CA . SER B 1 232 ? 28.445 4.633 35.038 1.00 53.45 290 SER B CA 1
ATOM 3931 C C . SER B 1 232 ? 29.863 4.345 35.521 1.00 54.01 290 SER B C 1
ATOM 3932 O O . SER B 1 232 ? 30.312 3.198 35.507 1.00 54.41 290 SER B O 1
#

Sequence (465 aa):
SIAWSVDDEFFKNREGTFVIQEVKEKSPWVYNKKRAKEERFAPQSTFKVANALIGLQTGAVRDEYDIKYWDGVKREEIDNWNRDHTLGSGMMRDSVVWYYQAMARDIGEERMNHWVKAIHYGNKDISGGIDQQQFWLSSTLRISPIEQVRFLKQLYEETLPFDLKNMRTVKRMMMVQEEEKHATLYGKTGSGSDIGWYVGFIKHEHKTYILATNIKGTGIEAKDDITYRRILKKYHLMMEASVSIAWSVDEFFKNREGTFVIQEVKEKSPWVYNKKRAKERFAPQSTFKVANALIGLQTGAVRDEYDIKYWDGVKREIDNWNRDHTLGSGMMRRDSVVWYYQAMARDIGEERMNHWVKAIHYGNKDISGGIDQFWLSSTLRISPIEQVRFLKQLYEETLPFDLKNMRTVKRMMVQEEEKHATLYGKTGSGSDDIGWYVGFIKHEHKTYILATNIIKGTGIEAKDITYRRILKKYHLMEAS

CATH classification: 3.40.710.10

Organism: Bacillus pumilus (strain SAFR-032) (NCBI:txid315750)

Foldseek 3Di:
DDPDDQVVLPPPWAKKKWKDWLVDPGIDIDPVVQQQDWDQCALQCLLVLLLLLCQQVLAPAQAGKDAAPQDDDDDNVLRGIHGSLVCQVVVNLVVSLSSLVSCPDVSLLVLLVQLVAAPSDQVQDSSPCRARHDGIHGFRRLLVSQSCLVVVPRPGDSVSSVRSQVSQFDDDDPFKTWGWGWGADPQWTKIWGWMHGHPIIMGMIMIISHYPVSSVVSVVVSCCVVPSDPDPD/DDDDDQCVLQVVFFKKKWKDWLVGPGIDIDPVVQLQDWDQCALQCLLVLQLLLCQQVLAPAQAGKDAAPQDDDPDRVLRGIHGSLVCQVSVNLVVSLSSQVSCDDVSLLVQLVQLVAAPSDQPQDSSPCSHRHPGIHGFRRLLVSQSCLVVVVRPTDSVSSVRSQVSQFDDDDPFKTWGWHWGADPQWTKIWGWMGGHPIIMGMIMITSHGPVSSVVSVVVSCVVRPSDPDD

Solvent-accessible surface area: 20034 Å² total; per-residue (Å²): 154,41,91,23,50,1,82,69,22,14,174,112,80,91,2,0,0,0,0,11,7,15,159,59,199,76,42,84,22,54,41,142,178,22,0,147,94,81,30,5,0,2,22,2,2,6,1,0,1,0,0,0,0,16,48,28,59,22,3,120,20,7,5,22,21,33,116,89,91,47,80,172,65,152,81,114,47,29,26,78,25,1,1,0,0,7,0,2,81,48,23,0,43,24,0,1,44,23,0,0,128,81,4,20,97,143,104,0,35,102,39,0,105,33,4,125,0,3,38,68,54,9,92,31,28,46,36,73,0,14,81,54,33,46,0,98,0,4,0,42,27,2,2,136,6,0,43,56,0,42,69,42,83,7,74,13,82,44,142,16,5,35,7,0,22,36,4,1,15,48,60,36,31,147,82,10,20,2,34,1,7,35,1,57,24,84,90,24,0,0,0,0,0,1,1,74,40,107,152,107,6,17,0,0,0,0,0,0,114,6,62,0,138,54,0,55,70,5,0,35,99,0,0,69,78,43,146,10,5,73,69,104,183,149,38,92,21,51,0,92,61,28,6,142,160,110,97,1,0,0,0,0,10,8,9,165,59,200,71,48,85,20,53,58,134,180,23,0,133,81,83,20,5,0,2,19,1,0,3,1,0,0,0,0,0,0,17,46,28,59,22,3,121,20,8,8,23,28,34,123,81,89,49,82,166,68,174,85,112,66,47,27,64,24,0,0,0,0,2,0,4,86,33,22,0,29,27,0,1,37,24,0,0,126,81,3,20,112,153,104,0,44,107,43,0,114,39,4,132,1,5,42,81,57,16,91,32,30,34,34,83,0,4,46,62,36,45,0,104,0,4,0,17,29,2,2,140,7,0,39,62,0,44,71,43,88,8,72,12,80,51,140,16,5,34,7,0,21,36,2,2,19,59,60,37,35,149,99,8,18,1,33,6,9,35,2,60,30,84,79,24,0,0,0,0,0,1,0,68,34,106,155,104,5,15,0,0,0,0,0,2,98,5,65,2,131,60,0,52,66,13,0,33,97,0,0,60,78,45,147,12,9,97,96,139

B-factor: mean 26.32, std 9.02, range [11.65, 62.68]